Protein AF-A0A7S3CY69-F1 (afdb_monomer)

Foldseek 3Di:
DDDDDDDDPDDPPPDDDDDDDDDDDLQAKDKDWFQAPVRDIFMAIKHAAVVLALPLLWADFPPFLATEFEEELEEEAAPAANRNRQVLQWFADPPDPDRDIGTDAHNYMYMYTGDHDHQQLPDSVVRRSLRSLVRQQVCCRPPPHRSRHGYDSQRYEQEYAESSLLSQLLCCLFPVRSALAYERELYAQAQCVQDPVSPQCPPPPCPVVADPVNSLVVVLVRVSSRSLQRLLSNFLHAYEYEYACAAPRRHCVRVVVSLVSNCVPRPPPPDDPRNVRYYYDHQYPDYRWDCCRPDHNQSTRQHHPVNSVNVVVSSVSSSVLVVVQVVCVVVLFDGDQSRPQKGKGKAQDQVRHDDGSQKGFPAFPDNSGIKMWIWGWDDGGNDIDIDIDIDRGPDMDRGHSVVVVSVVVVVVVVVVVD

Mean predicted aligned error: 8.72 Å

pLDDT: mean 83.94, std 16.56, range [31.48, 98.75]

Structure (mmCIF, N/CA/C/O backbone):
data_AF-A0A7S3CY69-F1
#
_entry.id   AF-A0A7S3CY69-F1
#
loop_
_atom_site.group_PDB
_atom_site.id
_atom_site.type_symbol
_atom_site.label_atom_id
_atom_site.label_alt_id
_atom_site.label_comp_id
_atom_site.label_asym_id
_atom_site.label_entity_id
_atom_site.label_seq_id
_atom_site.pdbx_PDB_ins_code
_atom_site.Cartn_x
_atom_site.Cartn_y
_atom_site.Cartn_z
_atom_site.occupancy
_atom_site.B_iso_or_equiv
_atom_site.auth_seq_id
_atom_site.auth_comp_id
_atom_site.auth_asym_id
_atom_site.auth_atom_id
_atom_site.pdbx_PDB_model_num
ATOM 1 N N . ARG A 1 1 ? 38.134 6.550 -10.201 1.00 31.48 1 ARG A N 1
ATOM 2 C CA . ARG A 1 1 ? 39.557 6.588 -9.781 1.00 31.48 1 ARG A CA 1
ATOM 3 C C . ARG A 1 1 ? 40.116 7.906 -10.282 1.00 31.48 1 ARG A C 1
ATOM 5 O O . ARG A 1 1 ? 40.090 8.091 -11.487 1.00 31.48 1 ARG A O 1
ATOM 12 N N . MET A 1 2 ? 40.559 8.800 -9.403 1.00 33.25 2 MET A N 1
ATOM 13 C CA . MET A 1 2 ? 41.403 9.927 -9.805 1.00 33.25 2 MET A CA 1
ATOM 14 C C . MET A 1 2 ? 42.799 9.667 -9.241 1.00 33.25 2 MET A C 1
ATOM 16 O O . MET A 1 2 ? 42.937 9.434 -8.043 1.00 33.25 2 MET A O 1
ATOM 20 N N . GLY A 1 3 ? 43.789 9.595 -10.129 1.00 33.72 3 GLY A N 1
ATOM 21 C CA . GLY A 1 3 ? 45.209 9.680 -9.801 1.00 33.72 3 GLY A CA 1
ATOM 22 C C . GLY A 1 3 ? 45.645 11.129 -9.995 1.00 33.72 3 GLY A C 1
ATOM 23 O O . GLY A 1 3 ? 45.174 11.776 -10.927 1.00 33.72 3 GLY A O 1
ATOM 24 N N . GLY A 1 4 ? 46.449 11.639 -9.066 1.00 44.81 4 GLY A N 1
ATOM 25 C CA . GLY A 1 4 ? 46.808 13.051 -8.988 1.00 44.81 4 GLY A CA 1
ATOM 26 C C . GLY A 1 4 ? 48.001 13.473 -9.842 1.00 44.81 4 GLY A C 1
ATOM 27 O O . GLY A 1 4 ? 48.620 12.660 -10.525 1.00 44.81 4 GLY A O 1
ATOM 28 N N . GLY A 1 5 ? 48.341 14.756 -9.696 1.00 37.44 5 GLY A N 1
ATOM 29 C CA . GLY A 1 5 ? 49.635 15.325 -10.059 1.00 37.44 5 GLY A CA 1
ATOM 30 C C . GLY A 1 5 ? 49.543 16.675 -10.768 1.00 37.44 5 GLY A C 1
ATOM 31 O O . GLY A 1 5 ? 49.321 16.701 -11.970 1.00 37.44 5 GLY A O 1
ATOM 32 N N . GLY A 1 6 ? 49.833 17.758 -10.038 1.00 39.78 6 GLY A N 1
ATOM 33 C CA . GLY A 1 6 ? 50.541 18.917 -10.596 1.00 39.78 6 GLY A CA 1
ATOM 34 C C . GLY A 1 6 ? 49.741 20.198 -10.858 1.00 39.78 6 GLY A C 1
ATOM 35 O O . GLY A 1 6 ? 48.984 20.268 -11.814 1.00 39.78 6 GLY A O 1
ATOM 36 N N . ASN A 1 7 ? 50.083 21.210 -10.056 1.00 41.22 7 ASN A N 1
ATOM 37 C CA . ASN A 1 7 ? 50.051 22.660 -10.287 1.00 41.22 7 ASN A CA 1
ATOM 38 C C . ASN A 1 7 ? 48.701 23.372 -10.481 1.00 41.22 7 ASN A C 1
ATOM 40 O O . ASN A 1 7 ? 48.079 23.346 -11.538 1.00 41.22 7 ASN A O 1
ATOM 44 N N . ASP A 1 8 ? 48.349 24.102 -9.419 1.00 51.22 8 ASP A N 1
ATOM 45 C CA . ASP A 1 8 ? 47.360 25.172 -9.364 1.00 51.22 8 ASP A CA 1
ATOM 46 C C . ASP A 1 8 ? 47.783 26.368 -10.233 1.00 51.22 8 ASP A C 1
ATOM 48 O O . ASP A 1 8 ? 48.550 27.220 -9.792 1.00 51.22 8 ASP A O 1
ATOM 52 N N . ASP A 1 9 ? 47.202 26.463 -11.428 1.00 45.19 9 ASP A N 1
ATOM 53 C CA . ASP A 1 9 ? 46.956 27.732 -12.112 1.00 45.19 9 ASP A CA 1
ATOM 54 C C . ASP A 1 9 ? 45.433 27.897 -12.211 1.00 45.19 9 ASP A C 1
ATOM 56 O O . ASP A 1 9 ? 44.749 27.206 -12.967 1.00 45.19 9 ASP A O 1
ATOM 60 N N . GLY A 1 10 ? 44.886 28.769 -11.360 1.00 50.59 10 GLY A N 1
ATOM 61 C CA . GLY A 1 10 ? 43.455 28.944 -11.107 1.00 50.59 10 GLY A CA 1
ATOM 62 C C . GLY A 1 10 ? 42.659 29.553 -12.263 1.00 50.59 10 GLY A C 1
ATOM 63 O O . GLY A 1 10 ? 42.152 30.666 -12.146 1.00 50.59 10 GLY A O 1
ATOM 64 N N . TYR A 1 11 ? 42.476 28.796 -13.342 1.00 48.19 11 TYR A N 1
ATOM 65 C CA . TYR A 1 11 ? 41.329 28.938 -14.232 1.00 48.19 11 TYR A CA 1
ATOM 66 C C . TYR A 1 11 ? 40.271 27.915 -13.811 1.00 48.19 11 TYR A C 1
ATOM 68 O O . TYR A 1 11 ? 40.476 26.708 -13.931 1.00 48.19 11 TYR A O 1
ATOM 76 N N . LEU A 1 12 ? 39.116 28.388 -13.332 1.00 55.34 12 LEU A N 1
ATOM 77 C CA . LEU A 1 12 ? 37.899 27.576 -13.298 1.00 55.34 12 LEU A CA 1
ATOM 78 C C . LEU A 1 12 ? 37.514 27.294 -14.755 1.00 55.34 12 LEU A C 1
ATOM 80 O O . LEU A 1 12 ? 36.774 28.060 -15.366 1.00 55.34 12 LEU A O 1
ATOM 84 N N . GLY A 1 13 ? 38.100 26.245 -15.333 1.00 54.31 13 GLY A N 1
ATOM 85 C CA . GLY A 1 13 ? 37.753 25.781 -16.668 1.00 54.31 13 GLY A CA 1
ATOM 86 C C . GLY A 1 13 ? 36.260 25.483 -16.731 1.00 54.31 13 GLY A C 1
ATOM 87 O O . GLY A 1 13 ? 35.699 24.896 -15.802 1.00 54.31 13 GLY A O 1
ATOM 88 N N . GLU A 1 14 ? 35.610 25.900 -17.815 1.00 59.69 14 GLU A N 1
ATOM 89 C CA . GLU A 1 14 ? 34.246 25.479 -18.114 1.00 59.69 14 GLU A CA 1
ATOM 90 C C . GLU A 1 14 ? 34.220 23.947 -18.172 1.00 59.69 14 GLU A C 1
ATOM 92 O O . GLU A 1 14 ? 34.775 23.317 -19.072 1.00 59.69 14 GLU A O 1
ATOM 97 N N . ALA A 1 15 ? 33.620 23.327 -17.158 1.00 66.62 15 ALA A N 1
ATOM 98 C CA . ALA A 1 15 ? 33.396 21.895 -17.147 1.00 66.62 15 ALA A CA 1
ATOM 99 C C . ALA A 1 15 ? 32.155 21.603 -17.999 1.00 66.62 15 ALA A C 1
ATOM 101 O O . ALA A 1 15 ? 31.021 21.741 -17.535 1.00 66.62 15 ALA A O 1
ATOM 102 N N . GLU A 1 16 ? 32.356 21.193 -19.251 1.00 66.56 16 GLU A N 1
ATOM 103 C CA . GLU A 1 16 ? 31.270 20.679 -20.084 1.00 66.56 16 GLU A CA 1
ATOM 104 C C . GLU A 1 16 ? 30.772 19.335 -19.529 1.00 66.56 16 GLU A C 1
ATOM 106 O O . GLU A 1 16 ? 31.378 18.276 -19.707 1.00 66.56 16 GLU A O 1
ATOM 111 N N . ALA A 1 17 ? 29.631 19.362 -18.841 1.00 73.00 17 ALA A N 1
ATOM 112 C CA . ALA A 1 17 ? 28.927 18.158 -18.424 1.00 73.00 17 ALA A CA 1
ATOM 113 C C . ALA A 1 17 ? 27.976 17.695 -19.539 1.00 73.00 17 ALA A C 1
ATOM 115 O O . ALA A 1 17 ? 26.908 18.272 -19.754 1.00 73.00 17 ALA A O 1
ATOM 116 N N . THR A 1 18 ? 28.334 16.614 -20.235 1.00 75.12 18 THR A N 1
ATOM 117 C CA . THR A 1 18 ? 27.435 15.982 -21.212 1.00 75.12 18 THR A CA 1
ATOM 118 C C . THR A 1 18 ? 26.341 15.199 -20.481 1.00 75.12 18 THR A C 1
ATOM 120 O O . THR A 1 18 ? 26.562 14.087 -20.002 1.00 75.12 18 THR A O 1
ATOM 123 N N . ASN A 1 19 ? 25.137 15.769 -20.397 1.00 77.12 19 ASN A N 1
ATOM 124 C CA . ASN A 1 19 ? 23.978 15.109 -19.797 1.00 77.12 19 ASN A CA 1
ATOM 125 C C . ASN A 1 19 ? 23.161 14.364 -20.859 1.00 77.12 19 ASN A C 1
ATOM 127 O O . ASN A 1 19 ? 22.591 14.971 -21.763 1.00 77.12 19 ASN A O 1
ATOM 131 N N . THR A 1 20 ? 23.043 13.040 -20.727 1.00 81.44 20 THR A N 1
ATOM 132 C CA . THR A 1 20 ? 22.130 12.250 -21.568 1.00 81.44 20 THR A CA 1
ATOM 133 C C . THR A 1 20 ? 20.737 12.244 -20.943 1.00 81.44 20 THR A C 1
ATOM 135 O O . THR A 1 20 ? 20.492 11.557 -19.951 1.00 81.44 20 THR A O 1
ATOM 138 N N . LEU A 1 21 ? 19.807 13.006 -21.518 1.00 80.12 21 LEU A N 1
ATOM 139 C CA . LEU A 1 21 ? 18.417 13.033 -21.063 1.00 80.12 21 LEU A CA 1
ATOM 140 C C . LEU A 1 21 ? 17.614 11.894 -21.699 1.00 80.12 21 LEU A C 1
ATOM 142 O O . LEU A 1 21 ? 17.546 11.755 -22.920 1.00 80.12 21 LEU A O 1
ATOM 146 N N . ARG A 1 22 ? 16.945 11.091 -20.866 1.00 82.81 22 ARG A N 1
ATOM 147 C CA . ARG A 1 22 ? 15.993 10.080 -21.338 1.00 82.81 22 ARG A CA 1
ATOM 148 C C . ARG A 1 22 ? 14.626 10.721 -21.576 1.00 82.81 22 ARG A C 1
ATOM 150 O O . ARG A 1 22 ? 13.824 10.833 -20.651 1.00 82.81 22 ARG A O 1
ATOM 157 N N . CYS A 1 23 ? 14.347 11.101 -22.819 1.00 85.69 23 CYS A N 1
ATOM 158 C CA . CYS A 1 23 ? 13.046 11.641 -23.211 1.00 85.69 23 CYS A CA 1
ATOM 159 C C . CYS A 1 23 ? 11.935 10.588 -23.055 1.00 85.69 23 CYS A C 1
ATOM 161 O O . CYS A 1 23 ? 12.047 9.473 -23.565 1.00 85.69 23 CYS A O 1
ATOM 163 N N . ARG A 1 24 ? 10.856 10.956 -22.358 1.00 89.38 24 ARG A N 1
ATOM 164 C CA . ARG A 1 24 ? 9.652 10.138 -22.149 1.00 89.38 24 ARG A CA 1
ATOM 165 C C . ARG A 1 24 ? 8.431 10.910 -22.635 1.00 89.38 24 ARG A C 1
ATOM 167 O O . ARG A 1 24 ? 8.367 12.132 -22.500 1.00 89.38 24 ARG A O 1
ATOM 174 N N . ARG A 1 25 ? 7.447 10.208 -23.190 1.00 90.12 25 ARG A N 1
ATOM 175 C CA . ARG A 1 25 ? 6.152 10.793 -23.563 1.00 90.12 25 ARG A CA 1
ATOM 176 C C . ARG A 1 25 ? 5.264 10.924 -22.332 1.00 90.12 25 ARG A C 1
ATOM 178 O O . ARG A 1 25 ? 5.403 10.181 -21.369 1.00 90.12 25 ARG A O 1
ATOM 185 N N . ARG A 1 26 ? 4.263 11.804 -22.405 1.00 86.50 26 ARG A N 1
ATOM 186 C CA . ARG A 1 26 ? 3.274 12.000 -21.329 1.00 86.50 26 ARG A CA 1
ATOM 187 C C . ARG A 1 26 ? 2.544 10.712 -20.925 1.00 86.50 26 ARG A C 1
ATOM 189 O O . ARG A 1 26 ? 2.127 10.591 -19.782 1.00 86.50 26 ARG A O 1
ATOM 196 N N . GLN A 1 27 ? 2.352 9.773 -21.854 1.00 88.88 27 GLN A N 1
ATOM 197 C CA . GLN A 1 27 ? 1.698 8.487 -21.579 1.00 88.88 27 GLN A CA 1
ATOM 198 C C . GLN A 1 27 ? 2.652 7.420 -21.016 1.00 88.88 27 GLN A C 1
ATOM 200 O O . GLN A 1 27 ? 2.224 6.292 -20.784 1.00 88.88 27 GLN A O 1
ATOM 205 N N . GLU A 1 28 ? 3.932 7.744 -20.846 1.00 93.94 28 GLU A N 1
ATOM 206 C CA . GLU A 1 28 ? 4.925 6.881 -20.215 1.00 93.94 28 GLU A CA 1
ATOM 207 C C . GLU A 1 28 ? 5.133 7.293 -18.755 1.00 93.94 28 GLU A C 1
ATOM 209 O O . GLU A 1 28 ? 4.561 8.266 -18.260 1.00 93.94 28 GLU A O 1
ATOM 214 N N . THR A 1 29 ? 5.950 6.523 -18.048 1.00 95.88 29 THR A N 1
ATOM 215 C CA . THR A 1 29 ? 6.314 6.822 -16.666 1.00 95.88 29 THR A CA 1
ATOM 216 C C . THR A 1 29 ? 7.258 8.019 -16.600 1.00 95.88 29 THR A C 1
ATOM 218 O O . THR A 1 29 ? 8.119 8.218 -17.464 1.00 95.88 29 THR A O 1
ATOM 221 N N . PHE A 1 30 ? 7.125 8.800 -15.537 1.00 95.38 30 PHE A N 1
ATOM 222 C CA . PHE A 1 30 ? 7.993 9.932 -15.238 1.00 95.38 30 PHE A CA 1
ATOM 223 C C . PHE A 1 30 ? 8.461 9.872 -13.786 1.00 95.38 30 PHE A C 1
ATOM 225 O O . PHE A 1 30 ? 7.926 9.113 -12.980 1.00 95.38 30 PHE A O 1
ATOM 232 N N . MET A 1 31 ? 9.484 10.661 -13.475 1.00 95.69 31 MET A N 1
ATOM 233 C CA . MET A 1 31 ? 10.008 10.814 -12.122 1.00 95.69 31 MET A CA 1
ATOM 234 C C . MET A 1 31 ? 9.691 12.208 -11.604 1.00 95.69 31 MET A C 1
ATOM 236 O O . MET A 1 31 ? 9.695 13.170 -12.371 1.00 95.69 31 MET A O 1
ATOM 240 N N . PHE A 1 32 ? 9.463 12.313 -10.302 1.00 96.00 32 PHE A N 1
ATOM 241 C CA . PHE A 1 32 ? 9.398 13.583 -9.593 1.00 96.00 32 PHE A CA 1
ATOM 242 C C . PHE A 1 32 ? 10.165 13.485 -8.275 1.00 96.00 32 PHE A C 1
ATOM 244 O O . PHE A 1 32 ? 10.356 12.395 -7.727 1.00 96.00 32 PHE A O 1
ATOM 251 N N . THR A 1 33 ? 10.628 14.631 -7.790 1.00 96.50 33 THR A N 1
ATOM 252 C CA . THR A 1 33 ? 11.196 14.779 -6.451 1.00 96.50 33 THR A CA 1
ATOM 253 C C . THR A 1 33 ? 10.141 15.316 -5.497 1.00 96.50 33 THR A C 1
ATOM 255 O O . THR A 1 33 ? 9.212 16.014 -5.909 1.00 96.50 33 THR A O 1
ATOM 258 N N . PHE A 1 34 ? 10.272 14.978 -4.222 1.00 95.81 34 PHE A N 1
ATOM 259 C CA . PHE A 1 34 ? 9.402 15.471 -3.164 1.00 95.81 34 PHE A CA 1
ATOM 260 C C . PHE A 1 34 ? 10.177 15.589 -1.853 1.00 95.81 34 PHE A C 1
ATOM 262 O O . PHE A 1 34 ? 11.197 14.922 -1.670 1.00 95.81 34 PHE A O 1
ATOM 269 N N . GLU A 1 35 ? 9.691 16.445 -0.961 1.00 95.12 35 GLU A N 1
ATOM 270 C CA . GLU A 1 35 ? 10.162 16.507 0.419 1.00 95.12 35 GLU A CA 1
ATOM 271 C C . GLU A 1 35 ? 9.527 15.356 1.205 1.00 95.12 35 GLU A C 1
ATOM 273 O O . GLU A 1 35 ? 8.305 15.211 1.264 1.00 95.12 35 GLU A O 1
ATOM 278 N N . ASP A 1 36 ? 10.372 14.481 1.729 1.00 92.56 36 ASP A N 1
ATOM 279 C CA . ASP A 1 36 ? 10.000 13.280 2.456 1.00 92.56 36 ASP A CA 1
ATOM 280 C C . ASP A 1 36 ? 9.549 13.626 3.888 1.00 92.56 36 ASP A C 1
ATOM 282 O O . ASP A 1 36 ? 9.767 14.721 4.403 1.00 92.56 36 ASP A O 1
ATOM 286 N N . ALA A 1 37 ? 8.930 12.673 4.577 1.00 87.31 37 ALA A N 1
ATOM 287 C CA . ALA A 1 37 ? 8.379 12.850 5.917 1.00 87.31 37 ALA A CA 1
ATOM 288 C C . ALA A 1 37 ? 9.435 13.123 7.012 1.00 87.31 37 ALA A C 1
ATOM 290 O O . ALA A 1 37 ? 9.065 13.430 8.150 1.00 87.31 37 ALA A O 1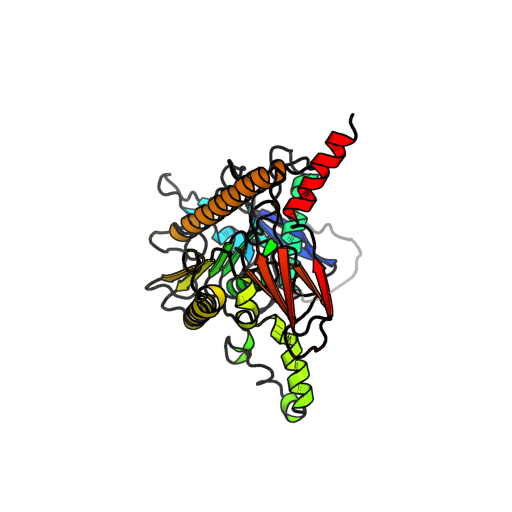
ATOM 291 N N . ASP A 1 38 ? 10.719 12.954 6.690 1.00 88.56 38 ASP A N 1
ATOM 292 C CA . ASP A 1 38 ? 11.880 13.292 7.519 1.00 88.56 38 ASP A CA 1
ATOM 293 C C . ASP A 1 38 ? 12.582 14.596 7.074 1.00 88.56 38 ASP A C 1
ATOM 295 O O . ASP A 1 38 ? 13.621 14.943 7.632 1.00 88.56 38 ASP A O 1
ATOM 299 N N . GLY A 1 39 ? 12.017 15.325 6.102 1.00 90.88 39 GLY A N 1
ATOM 300 C CA . GLY A 1 39 ? 12.564 16.568 5.547 1.00 90.88 39 GLY A CA 1
ATOM 301 C C . GLY A 1 39 ? 13.646 16.365 4.481 1.00 90.88 39 GLY A C 1
ATOM 302 O O . GLY A 1 39 ? 14.170 17.339 3.941 1.00 90.88 39 GLY A O 1
ATOM 303 N N . SER A 1 40 ? 14.013 15.120 4.159 1.00 92.50 40 SER A N 1
ATOM 304 C CA . SER A 1 40 ? 14.959 14.839 3.074 1.00 92.50 40 SER A CA 1
ATOM 305 C C . SER A 1 40 ? 14.307 14.966 1.693 1.00 92.50 40 SER A C 1
ATOM 307 O O . SER A 1 40 ? 13.091 14.884 1.552 1.00 92.50 40 SER A O 1
ATOM 309 N N . VAL A 1 41 ? 15.106 15.154 0.638 1.00 95.31 41 VAL A N 1
ATOM 310 C CA . VAL A 1 41 ? 14.597 15.112 -0.743 1.00 95.31 41 VAL A CA 1
ATOM 311 C C . VAL A 1 41 ? 14.644 13.678 -1.259 1.00 95.31 41 VAL A C 1
ATOM 313 O O . VAL A 1 41 ? 15.719 13.096 -1.410 1.00 95.31 41 VAL A O 1
ATOM 316 N N . SER A 1 42 ? 13.475 13.140 -1.593 1.00 94.81 42 SER A N 1
ATOM 317 C CA . SER A 1 42 ? 13.296 11.793 -2.136 1.00 94.81 42 SER A CA 1
ATOM 318 C C . SER A 1 42 ? 12.791 11.830 -3.579 1.00 94.81 42 SER A C 1
ATOM 320 O O . SER A 1 42 ? 12.367 12.863 -4.100 1.00 94.81 42 SER A O 1
ATOM 322 N N . THR A 1 43 ? 12.848 10.681 -4.259 1.00 96.31 43 THR A N 1
ATOM 323 C CA . THR A 1 43 ? 12.350 10.524 -5.635 1.00 96.31 43 THR A CA 1
ATOM 324 C C . THR A 1 43 ? 11.205 9.530 -5.695 1.00 96.31 43 THR A C 1
ATOM 326 O O . THR A 1 43 ? 11.142 8.578 -4.919 1.00 96.31 43 THR A O 1
ATOM 329 N N . SER A 1 44 ? 10.305 9.716 -6.648 1.00 97.75 44 SER A N 1
ATOM 330 C CA . SER A 1 44 ? 9.196 8.804 -6.893 1.00 97.75 44 SER A CA 1
ATOM 331 C C . SER A 1 44 ? 8.931 8.689 -8.386 1.00 97.75 44 SER A C 1
ATOM 333 O O . SER A 1 44 ? 9.080 9.659 -9.133 1.00 97.75 44 SER A O 1
ATOM 335 N N . GLY A 1 45 ? 8.565 7.486 -8.818 1.00 97.94 45 GLY A N 1
ATOM 336 C CA . GLY A 1 45 ? 7.999 7.261 -10.139 1.00 97.94 45 GLY A CA 1
ATOM 337 C C . GLY A 1 45 ? 6.500 7.532 -10.139 1.00 97.94 45 GLY A C 1
ATOM 338 O O . GLY A 1 45 ? 5.816 7.384 -9.126 1.00 97.94 45 GLY A O 1
ATOM 339 N N . ALA A 1 46 ? 5.971 7.922 -11.290 1.00 98.00 46 ALA A N 1
ATOM 340 C CA . ALA A 1 46 ? 4.541 8.043 -11.492 1.00 98.00 46 ALA A CA 1
ATOM 341 C C . ALA A 1 46 ? 4.143 7.755 -12.938 1.00 98.00 46 ALA A C 1
ATOM 343 O O . ALA A 1 46 ? 4.956 7.824 -13.863 1.00 98.00 46 ALA A O 1
ATOM 344 N N . ALA A 1 47 ? 2.864 7.451 -13.130 1.00 97.56 47 ALA A N 1
ATOM 345 C CA . ALA A 1 47 ? 2.222 7.471 -14.435 1.00 97.56 47 ALA A CA 1
ATOM 346 C C . ALA A 1 47 ? 0.816 8.059 -14.311 1.00 97.56 47 ALA A C 1
ATOM 348 O O . ALA A 1 47 ? 0.100 7.798 -13.339 1.00 97.56 47 ALA A O 1
ATOM 349 N N . PHE A 1 48 ? 0.422 8.831 -15.322 1.00 96.75 48 PHE A N 1
ATOM 350 C CA . PHE A 1 48 ? -0.950 9.310 -15.452 1.00 96.75 48 PHE A CA 1
ATOM 351 C C . PHE A 1 48 ? -1.926 8.126 -15.550 1.00 96.75 48 PHE A C 1
ATOM 353 O O . PHE A 1 48 ? -1.540 7.056 -16.040 1.00 96.75 48 PHE A O 1
ATOM 360 N N . PRO A 1 49 ? -3.206 8.318 -15.176 1.00 95.75 49 PRO A N 1
ATOM 361 C CA . PRO A 1 49 ? -4.256 7.388 -15.562 1.00 95.75 49 PRO A CA 1
ATOM 362 C C . PRO A 1 49 ? -4.219 7.155 -17.071 1.00 95.75 49 PRO A C 1
ATOM 364 O O . PRO A 1 49 ? -3.971 8.089 -17.843 1.00 95.75 49 PRO A O 1
ATOM 367 N N . ILE A 1 50 ? -4.477 5.924 -17.510 1.00 93.56 50 ILE A N 1
ATOM 368 C CA . ILE A 1 50 ? -4.565 5.628 -18.944 1.00 93.56 50 ILE A CA 1
ATOM 369 C C . ILE A 1 50 ? -5.637 6.544 -19.562 1.00 93.56 50 ILE A C 1
ATOM 371 O O . ILE A 1 50 ? -6.709 6.737 -19.000 1.00 93.56 50 ILE A O 1
ATOM 375 N N . ASN A 1 51 ? -5.320 7.153 -20.710 1.00 88.00 51 ASN A N 1
ATOM 376 C CA . ASN A 1 51 ? -6.113 8.201 -21.377 1.00 88.00 51 ASN A CA 1
ATOM 377 C C . ASN A 1 51 ? -6.208 9.550 -20.632 1.00 88.00 51 ASN A C 1
ATOM 379 O O . ASN A 1 51 ? -6.945 10.431 -21.064 1.00 88.00 51 ASN A O 1
ATOM 383 N N . GLY A 1 52 ? -5.450 9.749 -19.550 1.00 86.31 52 GLY A N 1
ATOM 384 C CA . GLY A 1 52 ? -5.358 11.022 -18.827 1.00 86.31 52 GLY A CA 1
ATOM 385 C C . GLY A 1 52 ? -6.578 11.369 -17.969 1.00 86.31 52 GLY A C 1
ATOM 386 O O . GLY A 1 52 ? -6.665 12.490 -17.479 1.00 86.31 52 GLY A O 1
ATOM 387 N N . THR A 1 53 ? -7.507 10.431 -17.776 1.00 87.44 53 THR A N 1
ATOM 388 C CA . THR A 1 53 ? -8.732 10.614 -16.989 1.00 87.44 53 THR A CA 1
ATOM 389 C C . THR A 1 53 ? -9.029 9.370 -16.158 1.00 87.44 53 THR A C 1
ATOM 391 O O . THR A 1 53 ? -8.636 8.264 -16.518 1.00 87.44 53 THR A O 1
ATOM 394 N N . CYS A 1 54 ? -9.751 9.540 -15.051 1.00 91.19 54 CYS A N 1
ATOM 395 C CA . CYS A 1 54 ? -10.328 8.428 -14.294 1.00 91.19 54 CYS A CA 1
ATOM 396 C C . CYS A 1 54 ? -11.805 8.169 -14.606 1.00 91.19 54 CYS A C 1
ATOM 398 O O . CYS A 1 54 ? -12.440 7.354 -13.935 1.00 91.19 54 CYS A O 1
ATOM 400 N N . GLY A 1 55 ? -12.347 8.831 -15.634 1.00 89.50 55 GLY A N 1
ATOM 401 C CA . GLY A 1 55 ? -13.716 8.628 -16.097 1.00 89.50 55 GLY A CA 1
ATOM 402 C C . GLY A 1 55 ? -14.724 8.798 -14.963 1.00 89.50 55 GLY A C 1
ATOM 403 O O . GLY A 1 55 ? -14.684 9.783 -14.229 1.00 89.50 55 GLY A O 1
ATOM 404 N N . SER A 1 56 ? -15.595 7.805 -14.782 1.00 87.56 56 SER A N 1
ATOM 405 C CA . SER A 1 56 ? -16.612 7.804 -13.724 1.00 87.56 56 SER A CA 1
ATOM 406 C C . SER A 1 56 ? -16.040 7.802 -12.304 1.00 87.56 56 SER A C 1
ATOM 408 O O . SER A 1 56 ? -16.771 8.089 -11.366 1.00 87.56 56 SER A O 1
ATOM 410 N N . TYR A 1 57 ? -14.760 7.472 -12.106 1.00 89.62 57 TYR A N 1
ATOM 411 C CA . TYR A 1 57 ? -14.151 7.462 -10.772 1.00 89.62 57 TYR A CA 1
ATOM 412 C C . TYR A 1 57 ? -13.668 8.845 -10.315 1.00 89.62 57 TYR A C 1
ATOM 414 O O . TYR A 1 57 ? -13.245 8.984 -9.161 1.00 89.62 57 TYR A O 1
ATOM 422 N N . LEU A 1 58 ? -13.733 9.855 -11.190 1.00 89.38 58 LEU A N 1
ATOM 423 C CA . LEU A 1 58 ? -13.403 11.234 -10.856 1.00 89.38 58 LEU A CA 1
ATOM 424 C C . LEU A 1 58 ? -14.343 11.754 -9.766 1.00 89.38 58 LEU A C 1
ATOM 426 O O . LEU A 1 58 ? -15.557 11.573 -9.835 1.00 89.38 58 LEU A O 1
ATOM 430 N N . ARG A 1 59 ? -13.770 12.412 -8.762 1.00 85.81 59 ARG A N 1
ATOM 431 C CA . ARG A 1 59 ? -14.511 13.089 -7.696 1.00 85.81 59 ARG A CA 1
ATOM 432 C C . ARG A 1 59 ? -14.194 14.577 -7.732 1.00 85.81 59 ARG A C 1
ATOM 434 O O . ARG A 1 59 ? -13.038 14.942 -7.891 1.00 85.81 59 ARG A O 1
ATOM 441 N N . THR A 1 60 ? -15.181 15.437 -7.547 1.00 78.06 60 THR A N 1
ATOM 442 C CA . THR A 1 60 ? -14.946 16.860 -7.273 1.00 78.06 60 THR A CA 1
ATOM 443 C C . THR A 1 60 ? -14.704 17.055 -5.775 1.00 78.06 60 THR A C 1
ATOM 445 O O . THR A 1 60 ? -15.349 16.402 -4.956 1.00 78.06 60 THR A O 1
ATOM 448 N N . ALA A 1 61 ? -13.746 17.903 -5.412 1.00 69.06 61 ALA A N 1
ATOM 449 C CA . ALA A 1 61 ? -13.494 18.293 -4.027 1.00 69.06 61 ALA A CA 1
ATOM 450 C C . ALA A 1 61 ? -13.639 19.806 -3.895 1.00 69.06 61 ALA A C 1
ATOM 452 O O . ALA A 1 61 ? -13.178 20.542 -4.771 1.00 69.06 61 ALA A O 1
ATOM 453 N N . SER A 1 62 ? -14.283 20.250 -2.816 1.00 62.34 62 SER A N 1
ATOM 454 C CA . SER A 1 62 ? -14.515 21.671 -2.558 1.00 62.34 62 SER A CA 1
ATOM 455 C C . SER A 1 62 ? -13.198 22.428 -2.469 1.00 62.34 62 SER A C 1
ATOM 457 O O . SER A 1 62 ? -12.241 21.947 -1.865 1.00 62.34 62 SER A O 1
ATOM 459 N N . GLY A 1 63 ? -13.140 23.613 -3.075 1.00 65.38 63 GLY A N 1
ATOM 460 C CA . GLY A 1 63 ? -11.945 24.460 -3.053 1.00 65.38 63 GLY A CA 1
ATOM 461 C C . GLY A 1 63 ? -10.757 23.939 -3.872 1.00 65.38 63 GLY A C 1
ATOM 462 O O . GLY A 1 63 ? -9.744 24.632 -3.957 1.00 65.38 63 GLY A O 1
ATOM 463 N N . ARG A 1 64 ? -10.862 22.767 -4.518 1.00 74.31 64 ARG A N 1
ATOM 464 C CA . ARG A 1 64 ? -9.806 22.247 -5.395 1.00 74.31 64 ARG A CA 1
ATOM 465 C C . ARG A 1 64 ? -10.038 22.633 -6.846 1.00 74.31 64 ARG A C 1
ATOM 467 O O . ARG A 1 64 ? -11.131 22.481 -7.388 1.00 74.31 64 ARG A O 1
ATOM 474 N N . ARG A 1 65 ? -8.963 23.063 -7.512 1.00 79.19 65 ARG A N 1
ATOM 475 C CA . ARG A 1 65 ? -8.986 23.417 -8.947 1.00 79.19 65 ARG A CA 1
ATOM 476 C C . ARG A 1 65 ? -9.127 22.202 -9.863 1.00 79.19 65 ARG A C 1
ATOM 478 O O . ARG A 1 65 ? -9.598 22.330 -10.992 1.00 79.19 65 ARG A O 1
ATOM 485 N N . ASN A 1 66 ? -8.689 21.041 -9.391 1.00 87.00 66 ASN A N 1
ATOM 486 C CA . ASN A 1 66 ? -8.622 19.801 -10.148 1.00 87.00 66 ASN A CA 1
ATOM 487 C C . ASN A 1 66 ? -9.525 18.767 -9.468 1.00 87.00 66 ASN A C 1
ATOM 489 O O . ASN A 1 66 ? -9.549 18.661 -8.242 1.00 87.00 66 ASN A O 1
ATOM 493 N N . GLY A 1 67 ? -10.236 17.959 -10.256 1.00 90.12 67 GLY A N 1
ATOM 494 C CA . GLY A 1 67 ? -10.917 16.790 -9.701 1.00 90.12 67 GLY A CA 1
ATOM 495 C C . GLY A 1 67 ? -9.913 15.768 -9.150 1.00 90.12 67 GLY A C 1
ATOM 496 O O . GLY A 1 67 ? -8.754 15.739 -9.554 1.00 90.12 67 GLY A O 1
ATOM 497 N N . LEU A 1 68 ? -10.361 14.908 -8.242 1.00 91.81 68 LEU A N 1
ATOM 498 C CA . LEU A 1 68 ? -9.570 13.882 -7.577 1.00 91.81 68 LEU A CA 1
ATOM 499 C C . LEU A 1 68 ? -9.789 12.502 -8.195 1.00 91.81 68 LEU A C 1
ATOM 501 O O . LEU A 1 68 ? -10.914 12.020 -8.369 1.00 91.81 68 LEU A O 1
ATOM 505 N N . CYS A 1 69 ? -8.677 11.848 -8.494 1.00 94.94 69 CYS A N 1
ATOM 506 C CA . CYS A 1 69 ? -8.577 10.565 -9.167 1.00 94.94 69 CYS A CA 1
ATOM 507 C C . CYS A 1 69 ? -8.008 9.518 -8.200 1.00 94.94 69 CYS A C 1
ATOM 509 O O . CYS A 1 69 ? -7.003 9.810 -7.559 1.00 94.94 69 CYS A O 1
ATOM 511 N N . PRO A 1 70 ? -8.585 8.307 -8.089 1.00 96.56 70 PRO A N 1
ATOM 512 C CA . PRO A 1 70 ? -8.013 7.249 -7.257 1.00 96.56 70 PRO A CA 1
ATOM 513 C C . PRO A 1 70 ? -6.534 6.988 -7.556 1.00 96.56 70 PRO A C 1
ATOM 515 O O . PRO A 1 70 ? -6.078 7.159 -8.689 1.00 96.56 70 PRO A O 1
ATOM 518 N N . THR A 1 71 ? -5.801 6.514 -6.553 1.00 98.19 71 THR A N 1
ATOM 519 C CA . THR A 1 71 ? -4.354 6.299 -6.657 1.00 98.19 71 THR A CA 1
ATOM 520 C C . THR A 1 71 ? -4.003 4.837 -6.412 1.00 98.19 71 THR A C 1
ATOM 522 O O . THR A 1 71 ? -4.427 4.248 -5.424 1.00 98.19 71 TH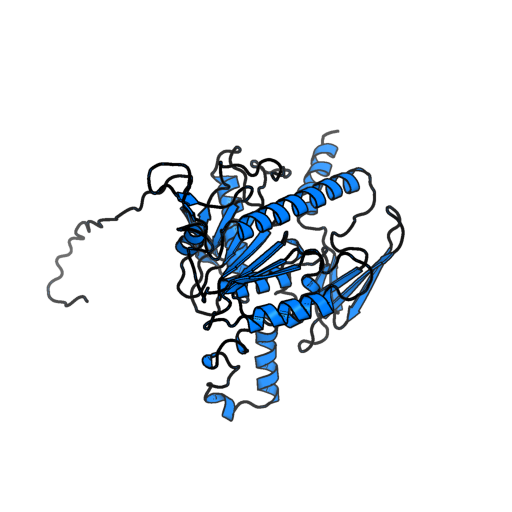R A O 1
ATOM 525 N N . VAL A 1 72 ? -3.193 4.241 -7.282 1.00 98.69 72 VAL A N 1
ATOM 526 C CA . VAL A 1 72 ? -2.452 3.008 -7.009 1.00 98.69 72 VAL A CA 1
ATOM 527 C C . VAL A 1 72 ? -1.089 3.404 -6.459 1.00 98.69 72 VAL A C 1
ATOM 529 O O . VAL A 1 72 ? -0.229 3.876 -7.204 1.00 98.69 72 VAL A O 1
ATOM 532 N N . LEU A 1 73 ? -0.894 3.211 -5.156 1.00 98.75 73 LEU A N 1
ATOM 533 C CA . LEU A 1 73 ? 0.407 3.371 -4.516 1.00 98.75 73 LEU A CA 1
ATOM 534 C C . LEU A 1 73 ? 1.118 2.019 -4.556 1.00 98.75 73 LEU A C 1
ATOM 536 O O . LEU A 1 73 ? 0.803 1.126 -3.765 1.00 98.75 73 LEU A O 1
ATOM 540 N N . SER A 1 74 ? 2.034 1.853 -5.512 1.00 98.50 74 SER A N 1
ATOM 541 C CA . SER A 1 74 ? 2.779 0.610 -5.686 1.00 98.50 74 SER A CA 1
ATOM 542 C C . SER A 1 74 ? 4.198 0.724 -5.149 1.00 98.50 74 SER A C 1
ATOM 544 O O . SER A 1 74 ? 5.021 1.478 -5.658 1.00 98.50 74 SER A O 1
ATOM 546 N N . LEU A 1 75 ? 4.499 -0.096 -4.151 1.00 98.25 75 LEU A N 1
ATOM 547 C CA . LEU A 1 75 ? 5.794 -0.117 -3.485 1.00 98.25 75 LEU A CA 1
ATOM 548 C C . LEU A 1 75 ? 6.726 -1.136 -4.141 1.00 98.25 75 LEU A C 1
ATOM 550 O O . LEU A 1 75 ? 6.288 -2.197 -4.599 1.00 98.25 75 LEU A O 1
ATOM 554 N N . HIS A 1 76 ? 8.013 -0.806 -4.193 1.00 96.62 76 HIS A N 1
ATOM 555 C CA . HIS A 1 76 ? 9.008 -1.581 -4.927 1.00 96.62 76 HIS A CA 1
ATOM 556 C C . HIS A 1 76 ? 9.730 -2.622 -4.062 1.00 96.62 76 HIS A C 1
ATOM 558 O O . HIS A 1 76 ? 9.810 -2.495 -2.838 1.00 96.62 76 HIS A O 1
ATOM 564 N N . GLY A 1 77 ? 10.288 -3.642 -4.720 1.00 94.44 77 GLY A N 1
ATOM 565 C CA . GLY A 1 77 ? 11.173 -4.644 -4.117 1.00 94.44 77 GLY A CA 1
ATOM 566 C C . GLY A 1 77 ? 12.586 -4.114 -3.835 1.00 94.44 77 GLY A C 1
ATOM 567 O O . GLY A 1 77 ? 12.953 -3.021 -4.270 1.00 94.44 77 GLY A O 1
ATOM 568 N N . THR A 1 78 ? 13.404 -4.872 -3.105 1.00 91.06 78 THR A N 1
ATOM 569 C CA . THR A 1 78 ? 14.794 -4.485 -2.806 1.00 91.06 78 THR A CA 1
ATOM 570 C C . THR A 1 78 ? 15.597 -4.291 -4.094 1.00 91.06 78 THR A C 1
ATOM 572 O O . THR A 1 78 ? 15.546 -5.128 -4.991 1.00 91.06 78 THR A O 1
ATOM 575 N N . GLY A 1 79 ? 16.338 -3.185 -4.198 1.00 89.44 79 GLY A N 1
ATOM 576 C CA . GLY A 1 79 ? 17.165 -2.876 -5.374 1.00 89.44 79 GLY A CA 1
ATOM 577 C C . GLY A 1 79 ? 16.396 -2.363 -6.600 1.00 89.44 79 GLY A C 1
ATOM 578 O O . GLY A 1 79 ? 17.007 -2.093 -7.630 1.00 89.44 79 GLY A O 1
ATOM 579 N N . VAL A 1 80 ? 15.075 -2.193 -6.504 1.00 93.56 80 VAL A N 1
ATOM 580 C CA . VAL A 1 80 ? 14.240 -1.619 -7.568 1.00 93.56 80 VAL A CA 1
ATOM 581 C C . VAL A 1 80 ? 14.064 -0.121 -7.310 1.00 93.56 80 VAL A C 1
ATOM 583 O O . VAL A 1 80 ? 13.778 0.280 -6.190 1.00 93.56 80 VAL A O 1
ATOM 586 N N . SER A 1 81 ? 14.237 0.725 -8.327 1.00 93.94 81 SER A N 1
ATOM 587 C CA . SER A 1 81 ? 13.948 2.161 -8.206 1.00 93.94 81 SER A CA 1
ATOM 588 C C . SER A 1 81 ? 12.451 2.442 -8.348 1.00 93.94 81 SER A C 1
ATOM 590 O O . SER A 1 81 ? 11.723 1.661 -8.969 1.00 93.94 81 SER A O 1
ATOM 592 N N . GLY A 1 82 ? 11.993 3.605 -7.875 1.00 95.12 82 GLY A N 1
ATOM 593 C CA . GLY A 1 82 ? 10.629 4.068 -8.126 1.00 95.12 82 GLY A CA 1
ATOM 594 C C . GLY A 1 82 ? 10.275 4.067 -9.617 1.00 95.12 82 GLY A C 1
ATOM 595 O O . GLY A 1 82 ? 9.202 3.604 -9.989 1.00 95.12 82 GLY A O 1
ATOM 596 N N . GLN A 1 83 ? 11.197 4.466 -10.503 1.00 95.12 83 GLN A N 1
ATOM 597 C CA . GLN A 1 83 ? 10.947 4.429 -11.950 1.00 95.12 83 GLN A CA 1
ATOM 598 C C . GLN A 1 83 ? 10.760 3.008 -12.485 1.00 95.12 83 GLN A C 1
ATOM 600 O O . GLN A 1 83 ? 9.843 2.761 -13.265 1.00 95.12 83 GLN A O 1
ATOM 605 N N . SER A 1 84 ? 11.626 2.074 -12.082 1.00 95.88 84 SER A N 1
ATOM 606 C CA . SER A 1 84 ? 11.547 0.678 -12.520 1.00 95.88 84 SER A CA 1
ATOM 607 C C . SER A 1 84 ? 10.263 0.014 -12.024 1.00 95.88 84 SER A C 1
ATOM 609 O O . SER A 1 84 ? 9.646 -0.763 -12.753 1.00 95.88 84 SER A O 1
ATOM 611 N N . GLN A 1 85 ? 9.814 0.376 -10.819 1.00 97.62 85 GLN A N 1
ATOM 612 C CA . GLN A 1 85 ? 8.520 -0.042 -10.299 1.00 97.62 85 GLN A CA 1
ATOM 613 C C . GLN A 1 85 ? 7.367 0.539 -11.126 1.00 97.62 85 GLN A C 1
ATOM 615 O O . GLN A 1 85 ? 6.464 -0.209 -11.488 1.00 97.62 85 GLN A O 1
ATOM 620 N N . ALA A 1 86 ? 7.403 1.819 -11.508 1.00 97.81 86 ALA A N 1
ATOM 621 C CA . ALA A 1 86 ? 6.402 2.385 -12.417 1.00 97.81 86 ALA A CA 1
ATOM 622 C C . ALA A 1 86 ? 6.401 1.664 -13.777 1.00 97.81 86 ALA A C 1
ATOM 624 O O . ALA A 1 86 ? 5.345 1.313 -14.307 1.00 97.81 86 ALA A O 1
ATOM 625 N N . ASP A 1 87 ? 7.587 1.393 -14.331 1.00 96.81 87 ASP A N 1
ATOM 626 C CA . ASP A 1 87 ? 7.757 0.702 -15.613 1.00 96.81 87 ASP A CA 1
ATOM 627 C C . ASP A 1 87 ? 7.272 -0.758 -15.559 1.00 96.81 87 ASP A C 1
ATOM 629 O O . ASP A 1 87 ? 6.940 -1.321 -16.602 1.00 96.81 87 ASP A O 1
ATOM 633 N N . SER A 1 88 ? 7.156 -1.369 -14.373 1.00 96.88 88 SER A N 1
ATOM 634 C CA . SER A 1 88 ? 6.556 -2.703 -14.210 1.00 96.88 88 SER A CA 1
ATOM 635 C C . SER A 1 88 ? 5.057 -2.758 -14.508 1.00 96.88 88 SER A C 1
ATOM 637 O O . SER A 1 88 ? 4.516 -3.825 -14.791 1.00 96.88 88 SER A O 1
ATOM 639 N N . TYR A 1 89 ? 4.393 -1.600 -14.542 1.00 97.69 89 TYR A N 1
ATOM 640 C CA . TYR A 1 89 ? 3.007 -1.474 -14.980 1.00 97.69 89 TYR A CA 1
ATOM 641 C C . TYR A 1 89 ? 2.879 -1.311 -16.499 1.00 97.69 89 TYR A C 1
ATOM 643 O O . TYR A 1 89 ? 1.796 -1.001 -16.995 1.00 97.69 89 TYR A O 1
ATOM 651 N N . LYS A 1 90 ? 3.940 -1.531 -17.280 1.00 95.88 90 LYS A N 1
ATOM 652 C CA . LYS A 1 90 ? 3.832 -1.544 -18.741 1.00 95.88 90 LYS A CA 1
ATOM 653 C C . LYS A 1 90 ? 3.290 -2.874 -19.266 1.00 95.88 90 LYS A C 1
ATOM 655 O O . LYS A 1 90 ? 3.542 -3.934 -18.700 1.00 95.88 90 LYS A O 1
ATOM 660 N N . ARG A 1 91 ? 2.590 -2.829 -20.398 1.00 94.88 91 ARG A N 1
ATOM 661 C CA . ARG A 1 91 ? 2.169 -4.023 -21.152 1.00 94.88 91 ARG A CA 1
ATOM 662 C C . ARG A 1 91 ? 2.232 -3.796 -22.657 1.00 94.88 91 ARG A C 1
ATOM 664 O O . ARG A 1 91 ? 1.973 -2.683 -23.120 1.00 94.88 91 ARG A O 1
ATOM 671 N N . LYS A 1 92 ? 2.506 -4.853 -23.420 1.00 92.69 92 LYS A N 1
ATOM 672 C CA . LYS A 1 92 ? 2.537 -4.829 -24.890 1.00 92.69 92 LYS A CA 1
ATOM 673 C C . LYS A 1 92 ? 1.119 -4.800 -25.466 1.00 92.69 92 LYS A C 1
ATOM 675 O O . LYS A 1 92 ? 0.224 -5.529 -25.025 1.00 92.69 92 LYS A O 1
ATOM 680 N N . LEU A 1 93 ? 0.885 -3.947 -26.463 1.00 87.62 93 LEU A N 1
ATOM 681 C CA . LEU A 1 93 ? -0.417 -3.826 -27.123 1.00 87.62 93 LEU A CA 1
ATOM 682 C C . LEU A 1 93 ? -0.542 -4.823 -28.285 1.00 87.62 93 LEU A C 1
ATOM 684 O O . LEU A 1 93 ? -0.051 -4.575 -29.379 1.00 87.62 93 LEU A O 1
ATOM 688 N N . LYS A 1 94 ? -1.287 -5.919 -28.078 1.00 71.19 94 LYS A N 1
ATOM 689 C CA . LYS A 1 94 ? -1.451 -7.032 -29.046 1.00 71.19 94 LYS A CA 1
ATOM 690 C C . LYS A 1 94 ? -1.957 -6.649 -30.452 1.00 71.19 94 LYS A C 1
ATOM 692 O O . LYS A 1 94 ? -1.857 -7.461 -31.360 1.00 71.19 94 LYS A O 1
ATOM 697 N N . LYS A 1 95 ? -2.554 -5.465 -30.637 1.00 59.62 95 LYS A N 1
ATOM 698 C CA . LYS A 1 95 ? -3.260 -5.066 -31.875 1.00 59.62 95 LYS A CA 1
ATOM 699 C C . LYS A 1 95 ? -2.489 -4.095 -32.780 1.00 59.62 95 LYS A C 1
ATOM 701 O O . LYS A 1 95 ? -3.049 -3.642 -33.772 1.00 59.62 95 LYS A O 1
ATOM 706 N N . ARG A 1 96 ? -1.251 -3.719 -32.450 1.00 57.41 96 ARG A N 1
ATOM 707 C CA . ARG A 1 96 ? -0.481 -2.739 -33.236 1.00 57.41 96 ARG A CA 1
ATOM 708 C C . ARG A 1 96 ? 0.828 -3.368 -33.709 1.00 57.41 96 ARG A C 1
ATOM 710 O O . ARG A 1 96 ? 1.497 -4.026 -32.924 1.00 57.41 96 ARG A O 1
ATOM 717 N N . LYS A 1 97 ? 1.179 -3.189 -34.990 1.00 46.47 97 LYS A N 1
ATOM 718 C CA . LYS A 1 97 ? 2.498 -3.582 -35.514 1.00 46.47 97 LYS A CA 1
ATOM 719 C C . LYS A 1 97 ? 3.572 -2.735 -34.803 1.00 46.47 97 LYS A C 1
ATOM 721 O O . LYS A 1 97 ? 3.495 -1.509 -34.854 1.00 46.47 97 LYS A O 1
ATOM 726 N N . GLY A 1 98 ? 4.530 -3.389 -34.139 1.00 62.03 98 GLY A N 1
ATOM 727 C CA . GLY A 1 98 ? 5.660 -2.773 -33.419 1.00 62.03 98 GLY A CA 1
ATOM 728 C C . GLY A 1 98 ? 5.620 -2.935 -31.890 1.00 62.03 98 GLY A C 1
ATOM 729 O O . GLY A 1 98 ? 4.583 -3.264 -31.314 1.00 62.03 98 GLY A O 1
ATOM 730 N N . ASP A 1 99 ? 6.750 -2.667 -31.227 1.00 69.44 99 ASP A N 1
ATOM 731 C CA . ASP A 1 99 ? 6.930 -2.742 -29.765 1.00 69.44 99 ASP A CA 1
ATOM 732 C C . ASP A 1 99 ? 6.274 -1.560 -29.027 1.00 69.44 99 ASP A C 1
ATOM 734 O O . ASP A 1 99 ? 6.917 -0.766 -28.341 1.00 69.44 99 ASP A O 1
ATOM 738 N N . GLN A 1 100 ? 4.958 -1.407 -29.187 1.00 86.12 100 GLN A N 1
ATOM 739 C CA . GLN A 1 100 ? 4.199 -0.387 -28.468 1.00 86.12 100 GLN A CA 1
ATOM 740 C C . GLN A 1 100 ? 3.786 -0.886 -27.084 1.00 86.12 100 GLN A C 1
ATOM 742 O O . GLN A 1 100 ? 3.023 -1.851 -26.944 1.00 86.12 100 GLN A O 1
ATOM 747 N N . PHE A 1 101 ? 4.238 -0.160 -26.064 1.00 92.00 101 PHE A N 1
ATOM 748 C CA . PHE A 1 101 ? 3.865 -0.372 -24.673 1.00 92.00 101 PHE A CA 1
ATOM 749 C C . PHE A 1 101 ? 2.821 0.648 -24.219 1.00 92.00 101 PHE A C 1
ATOM 751 O O . PHE A 1 101 ? 2.829 1.811 -24.618 1.00 92.00 101 PHE A O 1
ATOM 758 N N . MET A 1 102 ? 1.919 0.195 -23.358 1.00 94.12 102 MET A N 1
ATOM 759 C CA . MET A 1 102 ? 1.007 1.036 -22.590 1.00 94.12 102 MET A CA 1
ATOM 760 C C . MET A 1 102 ? 1.450 1.005 -21.135 1.00 94.12 102 MET A C 1
ATOM 762 O O . MET A 1 102 ? 1.603 -0.085 -20.588 1.00 94.12 102 MET A O 1
ATOM 766 N N . PHE A 1 103 ? 1.634 2.177 -20.533 1.00 95.81 103 PHE A N 1
ATOM 767 C CA . PHE A 1 103 ? 2.071 2.341 -19.148 1.00 95.81 103 PHE A CA 1
ATOM 768 C C . PHE A 1 103 ? 0.914 2.807 -18.263 1.00 95.81 103 PHE A C 1
ATOM 770 O O . PHE A 1 103 ? -0.049 3.406 -18.744 1.00 95.81 103 PHE A O 1
ATOM 777 N N . GLY A 1 104 ? 1.039 2.552 -16.962 1.00 96.06 104 GLY A N 1
ATOM 778 C CA . GLY A 1 104 ? 0.100 3.029 -15.955 1.00 96.06 104 GLY A CA 1
ATOM 779 C C . GLY A 1 104 ? -1.121 2.133 -15.763 1.00 96.06 104 GLY A C 1
ATOM 780 O O . GLY A 1 104 ? -1.136 0.948 -16.114 1.00 96.06 104 GLY A O 1
ATOM 781 N N . VAL A 1 105 ? -2.142 2.719 -15.144 1.00 97.06 105 VAL A N 1
ATOM 782 C CA . VAL A 1 105 ? -3.346 2.030 -14.677 1.00 97.06 105 VAL A CA 1
ATOM 783 C C . VAL A 1 105 ? -4.580 2.710 -15.258 1.00 97.06 105 VAL A C 1
ATOM 785 O O . VAL A 1 105 ? -4.653 3.931 -15.368 1.00 97.06 105 VAL A O 1
ATOM 788 N N . ASP A 1 106 ? -5.561 1.909 -15.662 1.00 95.12 106 ASP A N 1
ATOM 789 C CA . ASP A 1 106 ? -6.833 2.431 -16.155 1.00 95.12 106 ASP A CA 1
ATOM 790 C C . ASP A 1 106 ? -7.691 2.910 -14.981 1.00 95.12 106 ASP A C 1
ATOM 792 O O . ASP A 1 106 ? -7.911 2.164 -14.026 1.00 95.12 106 ASP A O 1
ATOM 796 N N . GLY A 1 107 ? -8.157 4.158 -15.038 1.00 95.00 107 GLY A N 1
ATOM 797 C CA . GLY A 1 107 ? -9.011 4.731 -13.999 1.00 95.00 107 GLY A CA 1
ATOM 798 C C . GLY A 1 107 ? -8.306 5.247 -12.736 1.00 95.00 107 GLY A C 1
ATOM 799 O O . GLY A 1 107 ? -9.005 5.677 -11.820 1.00 95.00 107 GLY A O 1
ATOM 800 N N . ALA A 1 108 ? -6.971 5.210 -12.659 1.00 97.44 108 ALA A N 1
ATOM 801 C CA . ALA A 1 108 ? -6.228 5.617 -11.463 1.00 97.44 108 ALA A CA 1
ATOM 802 C C . ALA A 1 108 ? -4.823 6.147 -11.780 1.00 97.44 108 ALA A C 1
ATOM 804 O O . ALA A 1 108 ? -4.189 5.717 -12.742 1.00 97.44 108 ALA A O 1
ATOM 805 N N . TRP A 1 109 ? -4.316 7.045 -10.936 1.00 98.19 109 TRP A N 1
ATOM 806 C CA . TRP A 1 109 ? -2.898 7.403 -10.920 1.00 98.19 109 TRP A CA 1
ATOM 807 C C . TRP A 1 109 ? -2.051 6.217 -10.475 1.00 98.19 109 TRP A C 1
ATOM 809 O O . TRP A 1 109 ? -2.482 5.429 -9.641 1.00 98.19 109 TRP A O 1
ATOM 819 N N . LEU A 1 110 ? -0.827 6.118 -10.984 1.00 98.62 110 LEU A N 1
ATOM 820 C CA . LEU A 1 110 ? 0.191 5.227 -10.438 1.00 98.62 110 LEU A CA 1
ATOM 821 C C . LEU A 1 110 ? 1.262 6.074 -9.756 1.00 98.62 110 LEU A C 1
ATOM 823 O O . LEU A 1 110 ? 1.807 6.975 -10.391 1.00 98.62 110 LEU A O 1
ATOM 827 N N . VAL A 1 111 ? 1.571 5.766 -8.497 1.00 98.62 111 VAL A N 1
ATOM 828 C CA . VAL A 1 111 ? 2.648 6.396 -7.721 1.00 98.62 111 VAL A CA 1
ATOM 829 C C . VAL A 1 111 ? 3.535 5.306 -7.142 1.00 98.62 111 VAL A C 1
ATOM 831 O O . VAL A 1 111 ? 3.042 4.344 -6.553 1.00 98.62 111 VAL A O 1
ATOM 834 N N . THR A 1 112 ? 4.843 5.442 -7.331 1.00 98.38 112 THR A N 1
ATOM 835 C CA . THR A 1 112 ? 5.836 4.423 -6.987 1.00 98.38 112 THR A CA 1
ATOM 836 C C . THR A 1 112 ? 7.050 5.076 -6.322 1.00 98.38 112 THR A C 1
ATOM 838 O O . THR A 1 112 ? 8.068 5.314 -6.984 1.00 98.38 112 THR A O 1
ATOM 841 N N . PRO A 1 113 ? 6.946 5.415 -5.024 1.00 96.81 113 PRO A N 1
ATOM 842 C CA . PRO A 1 113 ? 8.023 6.065 -4.281 1.00 96.81 113 PRO A CA 1
ATOM 843 C C . PRO A 1 113 ? 9.288 5.211 -4.293 1.00 96.81 113 PRO A C 1
ATOM 845 O O . PRO A 1 113 ? 9.202 3.985 -4.243 1.00 96.81 113 PRO A O 1
ATOM 848 N N . SER A 1 114 ? 10.453 5.853 -4.348 1.00 93.38 114 SER A N 1
ATOM 849 C CA . SER A 1 114 ? 11.744 5.196 -4.143 1.00 93.38 114 SER A CA 1
ATOM 850 C C . SER A 1 114 ? 12.105 5.200 -2.662 1.00 93.38 114 SER A C 1
ATOM 852 O O . SER A 1 114 ? 11.863 6.180 -1.959 1.00 93.38 114 SER A O 1
ATOM 854 N N . ARG A 1 115 ? 12.772 4.145 -2.198 1.00 89.88 115 ARG A N 1
ATOM 855 C CA . ARG A 1 115 ? 13.412 4.112 -0.883 1.00 89.88 115 ARG A CA 1
ATOM 856 C C . ARG A 1 115 ? 14.646 3.204 -0.916 1.00 89.88 115 ARG A C 1
ATOM 858 O O . ARG A 1 115 ? 14.709 2.240 -1.679 1.00 89.88 115 ARG A O 1
ATOM 865 N N . HIS A 1 116 ? 15.643 3.502 -0.087 1.00 78.88 116 HIS A N 1
ATOM 866 C CA . HIS A 1 116 ? 16.869 2.702 0.035 1.00 78.88 116 HIS A CA 1
ATOM 867 C C . HIS A 1 116 ? 16.766 1.659 1.155 1.00 78.88 116 HIS A C 1
ATOM 869 O O . HIS A 1 116 ? 16.017 1.853 2.106 1.00 78.88 116 HIS A O 1
ATOM 875 N N . GLY A 1 117 ? 17.519 0.560 1.052 1.00 75.25 117 GLY A N 1
ATOM 876 C CA . GLY A 1 117 ? 17.562 -0.513 2.057 1.00 75.25 117 GLY A CA 1
ATOM 877 C C . GLY A 1 117 ? 16.611 -1.684 1.779 1.00 75.25 117 GLY A C 1
ATOM 878 O O . GLY A 1 117 ? 15.689 -1.570 0.981 1.00 75.25 117 GLY A O 1
ATOM 879 N N . ALA A 1 118 ? 16.864 -2.825 2.427 1.00 64.69 118 ALA A N 1
ATOM 880 C CA . ALA A 1 118 ? 16.178 -4.098 2.164 1.00 64.69 118 ALA A CA 1
ATOM 881 C C . ALA A 1 118 ? 14.865 -4.316 2.947 1.00 64.69 118 ALA A C 1
ATOM 883 O O . ALA A 1 118 ? 14.166 -5.289 2.680 1.00 64.69 118 ALA A O 1
ATOM 884 N N . HIS A 1 119 ? 14.535 -3.420 3.890 1.00 69.81 119 HIS A N 1
ATOM 885 C CA . HIS A 1 119 ? 13.362 -3.501 4.786 1.00 69.81 119 HIS A CA 1
ATOM 886 C C . HIS A 1 119 ? 12.679 -2.146 4.956 1.00 69.81 119 HIS A C 1
ATOM 888 O O . HIS A 1 119 ? 12.354 -1.699 6.051 1.00 69.81 119 HIS A O 1
ATOM 894 N N . ASN A 1 120 ? 12.574 -1.413 3.860 1.00 78.00 120 ASN A N 1
ATOM 895 C CA . ASN A 1 120 ? 12.495 0.036 3.924 1.00 78.00 120 ASN A CA 1
ATOM 896 C C . ASN A 1 120 ? 11.083 0.615 3.867 1.00 78.00 120 ASN A C 1
ATOM 898 O O . ASN A 1 120 ? 10.972 1.831 3.794 1.00 78.00 120 ASN A O 1
ATOM 902 N N . TRP A 1 121 ? 10.040 -0.222 3.896 1.00 93.81 121 TRP A N 1
ATOM 903 C CA . TRP A 1 121 ? 8.639 0.216 3.917 1.00 93.81 121 TRP A CA 1
ATOM 904 C C . TRP A 1 121 ? 8.014 0.209 5.318 1.00 93.81 121 TRP A C 1
ATOM 906 O O . TRP A 1 121 ? 6.882 0.654 5.489 1.00 93.81 121 TRP A O 1
ATOM 916 N N . GLU A 1 122 ? 8.757 -0.241 6.327 1.00 91.81 122 GLU A N 1
ATOM 917 C CA . GLU A 1 122 ? 8.378 -0.143 7.737 1.00 91.81 122 GLU A CA 1
ATOM 918 C C . GLU A 1 122 ? 8.560 1.296 8.253 1.00 91.81 122 GLU A C 1
ATOM 920 O O . GLU A 1 122 ? 9.442 2.029 7.799 1.00 91.81 122 GLU A O 1
ATOM 925 N N . HIS A 1 123 ? 7.726 1.713 9.210 1.00 87.94 123 HIS A N 1
ATOM 926 C CA . HIS A 1 123 ? 7.767 3.023 9.879 1.00 87.94 123 HIS A CA 1
ATOM 927 C C . HIS A 1 123 ? 8.014 4.237 8.954 1.00 87.94 123 HIS A C 1
ATOM 929 O O . HIS A 1 123 ? 7.068 4.754 8.356 1.00 87.94 123 HIS A O 1
ATOM 935 N N . ASN A 1 124 ? 9.265 4.703 8.830 1.00 89.12 124 ASN A N 1
ATOM 936 C CA . ASN A 1 124 ? 9.629 5.841 7.981 1.00 89.12 124 ASN A CA 1
ATOM 937 C C . ASN A 1 124 ? 9.281 5.577 6.520 1.00 89.12 124 ASN A C 1
ATOM 939 O O . ASN A 1 124 ? 8.717 6.446 5.875 1.00 89.12 124 ASN A O 1
ATOM 943 N N . GLY A 1 125 ? 9.496 4.355 6.034 1.00 92.88 125 GLY A N 1
ATOM 944 C CA . GLY A 1 125 ? 9.105 3.956 4.687 1.00 92.88 125 GLY A CA 1
ATOM 945 C C . GLY A 1 125 ? 7.630 4.145 4.385 1.00 92.88 125 GLY A C 1
ATOM 946 O O . GLY A 1 125 ? 7.254 4.666 3.334 1.00 92.88 125 GLY A O 1
ATOM 947 N N . ARG A 1 126 ? 6.781 3.755 5.341 1.00 93.06 126 ARG A N 1
ATOM 948 C CA . ARG A 1 126 ? 5.333 3.951 5.266 1.00 93.06 126 ARG A CA 1
ATOM 949 C C . ARG A 1 126 ? 5.000 5.433 5.103 1.00 93.06 126 ARG A C 1
ATOM 951 O O . ARG A 1 126 ? 4.213 5.790 4.227 1.00 93.06 126 ARG A O 1
ATOM 958 N N . ARG A 1 127 ? 5.619 6.287 5.926 1.00 93.25 127 ARG A N 1
ATOM 959 C CA . ARG A 1 127 ? 5.428 7.745 5.892 1.00 93.25 127 ARG A CA 1
ATOM 960 C C . ARG A 1 127 ? 5.933 8.344 4.580 1.00 93.25 127 ARG A C 1
ATOM 962 O O . ARG A 1 127 ? 5.200 9.112 3.971 1.00 93.25 127 ARG A O 1
ATOM 969 N N . SER A 1 128 ? 7.105 7.927 4.101 1.00 94.81 128 SER A N 1
ATOM 970 C CA . SER A 1 128 ? 7.668 8.354 2.815 1.00 94.81 128 SER A CA 1
ATOM 971 C C . SER A 1 128 ? 6.759 8.026 1.640 1.00 94.81 128 SER A C 1
ATOM 973 O O . SER A 1 128 ? 6.578 8.835 0.733 1.00 94.81 128 SER A O 1
ATOM 975 N N . ALA A 1 129 ? 6.143 6.844 1.658 1.00 96.19 129 ALA A N 1
ATOM 976 C CA . ALA A 1 129 ? 5.237 6.443 0.598 1.00 96.19 129 ALA A CA 1
ATOM 977 C C . ALA A 1 129 ? 3.949 7.282 0.557 1.00 96.19 129 ALA A C 1
ATOM 979 O O . ALA A 1 129 ? 3.484 7.628 -0.530 1.00 96.19 129 ALA A O 1
ATOM 980 N N . LEU A 1 130 ? 3.396 7.637 1.722 1.00 95.38 130 LEU A N 1
ATOM 981 C CA . LEU A 1 130 ? 2.248 8.545 1.811 1.00 95.38 130 LEU A CA 1
ATOM 982 C C . LEU A 1 130 ? 2.637 9.978 1.419 1.00 95.38 130 LEU A C 1
ATOM 984 O O . LEU A 1 130 ? 1.921 10.593 0.631 1.00 95.38 130 LEU A O 1
ATOM 988 N N . ALA A 1 131 ? 3.800 10.461 1.870 1.00 95.94 131 ALA A N 1
ATOM 989 C CA . ALA A 1 131 ? 4.328 11.776 1.513 1.00 95.94 131 ALA A CA 1
ATOM 990 C C . ALA A 1 131 ? 4.485 11.929 -0.007 1.00 95.94 131 ALA A C 1
ATOM 992 O O . ALA A 1 131 ? 3.989 12.894 -0.574 1.00 95.94 131 ALA A O 1
ATOM 993 N N . ALA A 1 132 ? 5.053 10.937 -0.701 1.00 97.31 132 ALA A N 1
ATOM 994 C CA . ALA A 1 132 ? 5.197 10.975 -2.159 1.00 97.31 132 ALA A CA 1
ATOM 995 C C . ALA A 1 132 ? 3.858 11.177 -2.890 1.00 97.31 132 ALA A C 1
ATOM 997 O O . ALA A 1 132 ? 3.769 11.926 -3.865 1.00 97.31 132 ALA A O 1
ATOM 998 N N . MET A 1 133 ? 2.809 10.496 -2.427 1.00 96.19 133 MET A N 1
ATOM 999 C CA . MET A 1 133 ? 1.466 10.602 -2.991 1.00 96.19 133 MET A CA 1
ATOM 1000 C C . MET A 1 133 ? 0.836 11.970 -2.702 1.00 96.19 133 MET A C 1
ATOM 1002 O O . MET A 1 133 ? 0.275 12.587 -3.609 1.00 96.19 133 MET A O 1
ATOM 1006 N N . GLU A 1 134 ? 0.938 12.452 -1.463 1.00 95.50 134 GLU A N 1
ATOM 1007 C CA . GLU A 1 134 ? 0.420 13.761 -1.053 1.00 95.50 134 GLU A CA 1
ATOM 1008 C C . GLU A 1 134 ? 1.145 14.900 -1.790 1.00 95.50 134 GLU A C 1
ATOM 1010 O O . GLU A 1 134 ? 0.496 15.795 -2.339 1.00 95.50 134 GLU A O 1
ATOM 1015 N N . SER A 1 135 ? 2.470 14.814 -1.936 1.00 96.94 135 SER A N 1
ATOM 1016 C CA . SER A 1 135 ? 3.260 15.753 -2.734 1.00 96.94 135 SER A CA 1
ATOM 1017 C C . SER A 1 135 ? 2.865 15.728 -4.206 1.00 96.94 135 SER A C 1
ATOM 1019 O O . SER A 1 135 ? 2.710 16.793 -4.799 1.00 96.94 135 SER A O 1
ATOM 1021 N N . LEU A 1 136 ? 2.637 14.553 -4.810 1.00 97.31 136 LEU A N 1
ATOM 1022 C CA . LEU A 1 136 ? 2.168 14.496 -6.197 1.00 97.31 136 LEU A CA 1
ATOM 1023 C C . LEU A 1 136 ? 0.787 15.143 -6.351 1.00 97.31 136 LEU A C 1
ATOM 1025 O O . LEU A 1 136 ? 0.572 15.872 -7.319 1.00 97.31 136 LEU A O 1
ATOM 1029 N N . SER A 1 137 ? -0.128 14.931 -5.397 1.00 95.56 137 SER A N 1
ATOM 1030 C CA . SER A 1 137 ? -1.416 15.637 -5.374 1.00 95.56 137 SER A CA 1
ATOM 1031 C C . SER A 1 137 ? -1.222 17.152 -5.385 1.00 95.56 137 SER A C 1
ATOM 1033 O O . SER A 1 137 ? -1.849 17.826 -6.201 1.00 95.56 137 SER A O 1
ATOM 1035 N N . GLY A 1 138 ? -0.352 17.683 -4.521 1.00 94.75 138 GLY A N 1
ATOM 1036 C CA . GLY A 1 138 ? -0.064 19.119 -4.453 1.00 94.75 138 GLY A CA 1
ATOM 1037 C C . GLY A 1 138 ? 0.634 19.659 -5.707 1.00 94.75 138 GLY A C 1
ATOM 1038 O O . GLY A 1 138 ? 0.317 20.752 -6.179 1.00 94.75 138 GLY A O 1
ATOM 1039 N N . ILE A 1 139 ? 1.546 18.888 -6.305 1.00 95.56 139 ILE A N 1
ATOM 1040 C CA . ILE A 1 139 ? 2.224 19.246 -7.559 1.00 95.56 139 ILE A CA 1
ATOM 1041 C C . ILE A 1 139 ? 1.214 19.335 -8.708 1.00 95.56 139 ILE A C 1
ATOM 1043 O O . ILE A 1 139 ? 1.225 20.319 -9.447 1.00 95.56 139 ILE A O 1
ATOM 1047 N N . VAL A 1 140 ? 0.328 18.344 -8.856 1.00 95.25 140 VAL A N 1
ATOM 1048 C CA . VAL A 1 140 ? -0.697 18.354 -9.913 1.00 95.25 140 VAL A CA 1
ATOM 1049 C C . VAL A 1 140 ? -1.652 19.526 -9.718 1.00 95.25 140 VAL A C 1
ATOM 1051 O O . VAL A 1 140 ? -1.869 20.302 -10.645 1.00 95.25 140 VAL A O 1
ATOM 1054 N N . GLU A 1 141 ? -2.135 19.719 -8.495 1.00 92.75 141 GLU A N 1
ATOM 1055 C CA . GLU A 1 141 ? -3.059 20.802 -8.169 1.00 92.75 141 GLU A CA 1
ATOM 1056 C C . GLU A 1 141 ? -2.456 22.196 -8.375 1.00 92.75 141 GLU A C 1
ATOM 1058 O O . GLU A 1 141 ? -3.153 23.118 -8.796 1.00 92.75 141 GLU A O 1
ATOM 1063 N N . SER A 1 142 ? -1.160 22.377 -8.104 1.00 93.56 142 SER A N 1
ATOM 1064 C CA . SER A 1 142 ? -0.495 23.680 -8.226 1.00 93.56 142 SER A CA 1
ATOM 1065 C C . SER A 1 142 ? 0.021 23.977 -9.636 1.00 93.56 142 SER A C 1
ATOM 1067 O O . SER A 1 142 ? -0.043 25.133 -10.061 1.00 93.56 142 SER A O 1
ATOM 1069 N N . ARG A 1 143 ? 0.526 22.969 -10.364 1.00 93.62 143 ARG A N 1
ATOM 1070 C CA . ARG A 1 143 ? 1.291 23.162 -11.611 1.00 93.62 143 ARG A CA 1
ATOM 1071 C C . ARG A 1 143 ? 0.590 22.695 -12.884 1.00 93.62 143 ARG A C 1
ATOM 1073 O O . ARG A 1 143 ? 1.012 23.104 -13.963 1.00 93.62 143 ARG A O 1
ATOM 1080 N N . PHE A 1 144 ? -0.425 21.836 -12.801 1.00 92.62 144 PHE A N 1
ATOM 1081 C CA . PHE A 1 144 ? -1.064 21.265 -13.989 1.00 92.62 144 PHE A CA 1
ATOM 1082 C C . PHE A 1 144 ? -2.396 21.960 -14.311 1.00 92.62 144 PHE A C 1
ATOM 1084 O O . PHE A 1 144 ? -3.054 22.485 -13.411 1.00 92.62 144 PHE A O 1
ATOM 1091 N N . PRO A 1 145 ? -2.835 21.954 -15.587 1.00 91.88 145 PRO A N 1
ATOM 1092 C CA . PRO A 1 145 ? -4.154 22.463 -15.960 1.00 91.88 145 PRO A CA 1
ATOM 1093 C C . PRO A 1 145 ? -5.276 21.732 -15.212 1.00 91.88 145 PRO A C 1
ATOM 1095 O O . PRO A 1 145 ? -5.166 20.526 -14.986 1.00 91.88 145 PRO A O 1
ATOM 1098 N N . SER A 1 146 ? -6.388 22.420 -14.927 1.00 89.06 146 SER A N 1
ATOM 1099 C CA . SER A 1 146 ? -7.565 21.870 -14.220 1.00 89.06 146 SER A CA 1
ATOM 1100 C C . SER A 1 146 ? -8.155 20.610 -14.868 1.00 89.06 146 SER A C 1
ATOM 1102 O O . SER A 1 146 ? -8.764 19.782 -14.194 1.00 89.06 146 SER A O 1
ATOM 1104 N N . SER A 1 147 ? -7.922 20.418 -16.171 1.00 89.38 147 SER A N 1
ATOM 1105 C CA . SER A 1 147 ? -8.293 19.206 -16.909 1.00 89.38 147 SER A CA 1
ATOM 1106 C C . SER A 1 147 ? -7.537 17.946 -16.465 1.00 89.38 147 SER A C 1
ATOM 1108 O O . SER A 1 147 ? -7.943 16.839 -16.808 1.00 89.38 147 SER A O 1
ATOM 1110 N N . VAL A 1 148 ? -6.399 18.088 -15.778 1.00 92.62 148 VAL A N 1
ATOM 1111 C CA . VAL A 1 148 ? -5.614 16.967 -15.249 1.00 92.62 148 VAL A CA 1
ATOM 1112 C C . VAL A 1 148 ? -6.054 16.712 -13.813 1.00 92.62 148 VAL A C 1
ATOM 1114 O O . VAL A 1 148 ? -5.826 17.569 -12.966 1.00 92.62 148 VAL A O 1
ATOM 1117 N N . PRO A 1 149 ? -6.664 15.564 -13.494 1.00 93.44 149 PRO A N 1
ATOM 1118 C CA . PRO A 1 149 ? -7.116 15.319 -12.135 1.00 93.44 149 PRO A CA 1
ATOM 1119 C C . PRO A 1 149 ? -5.937 15.042 -11.197 1.00 93.44 149 PRO A C 1
ATOM 1121 O O . PRO A 1 149 ? -4.999 14.338 -11.575 1.00 93.44 149 PRO A O 1
ATOM 1124 N N . SER A 1 150 ? -6.005 15.538 -9.966 1.00 95.25 150 SER A N 1
ATOM 1125 C CA . SER A 1 150 ? -5.010 15.268 -8.926 1.00 95.25 150 SER A CA 1
ATOM 1126 C C . SER A 1 150 ? -5.176 13.852 -8.353 1.00 95.25 150 SER A C 1
ATOM 1128 O O . SER A 1 150 ? -6.305 13.361 -8.254 1.00 95.25 150 SER A O 1
ATOM 1130 N N . PRO A 1 151 ? -4.084 13.161 -7.984 1.00 95.44 151 PRO A N 1
ATOM 1131 C CA . PRO A 1 151 ? -4.155 11.939 -7.184 1.00 95.44 151 PRO A CA 1
ATOM 1132 C C . PRO A 1 151 ? -4.937 12.154 -5.881 1.00 95.44 151 PRO A C 1
ATOM 1134 O O . PRO A 1 151 ? -4.720 13.134 -5.177 1.00 95.44 151 PRO A O 1
ATOM 1137 N N . ASP A 1 152 ? -5.838 11.236 -5.549 1.00 92.75 152 ASP A N 1
ATOM 1138 C CA . ASP A 1 152 ? -6.626 11.250 -4.319 1.00 92.75 152 ASP A CA 1
ATOM 1139 C C . ASP A 1 152 ? -5.862 10.493 -3.218 1.00 92.75 152 ASP A C 1
ATOM 1141 O O . ASP A 1 152 ? -5.690 9.272 -3.342 1.00 92.75 152 ASP A O 1
ATOM 1145 N N . PRO A 1 153 ? -5.408 11.170 -2.146 1.00 90.69 153 PRO A N 1
ATOM 1146 C CA . PRO A 1 153 ? -4.631 10.539 -1.083 1.00 90.69 153 PRO A CA 1
ATOM 1147 C C . PRO A 1 153 ? -5.481 9.710 -0.105 1.00 90.69 153 PRO A C 1
ATOM 1149 O O . PRO A 1 153 ? -4.927 9.068 0.790 1.00 90.69 153 PRO A O 1
ATOM 1152 N N . TYR A 1 154 ? -6.811 9.705 -0.262 1.00 89.12 154 TYR A N 1
ATOM 1153 C CA . TYR A 1 154 ? -7.755 8.970 0.589 1.00 89.12 154 TYR A CA 1
ATOM 1154 C C . TYR A 1 154 ? -8.550 7.898 -0.167 1.00 89.12 154 TYR A C 1
ATOM 1156 O O . TYR A 1 154 ? -9.380 7.211 0.426 1.00 89.12 154 TYR A O 1
ATOM 1164 N N . ARG A 1 155 ? -8.296 7.720 -1.471 1.00 92.88 155 ARG A N 1
ATOM 1165 C CA . ARG A 1 155 ? -8.799 6.589 -2.265 1.00 92.88 155 ARG A CA 1
ATOM 1166 C C . ARG A 1 155 ? -7.636 5.830 -2.889 1.00 92.88 155 ARG A C 1
ATOM 1168 O O . ARG A 1 155 ? -7.365 5.951 -4.086 1.00 92.88 155 ARG A O 1
ATOM 1175 N N . VAL A 1 156 ? -6.960 5.049 -2.052 1.00 97.44 156 VAL A N 1
ATOM 1176 C CA . VAL A 1 156 ? -5.668 4.433 -2.358 1.00 97.44 156 VAL A CA 1
ATOM 1177 C C . VAL A 1 156 ? -5.785 2.919 -2.456 1.00 97.44 156 VAL A C 1
ATOM 1179 O O . VAL A 1 156 ? -6.277 2.246 -1.551 1.00 97.44 156 VAL A O 1
ATOM 1182 N N . LEU A 1 157 ? -5.345 2.363 -3.578 1.00 98.38 157 LEU A N 1
ATOM 1183 C CA . LEU A 1 157 ? -5.106 0.937 -3.731 1.00 98.38 157 LEU A CA 1
ATOM 1184 C C . LEU A 1 157 ? -3.630 0.691 -3.422 1.00 98.38 157 LEU A C 1
ATOM 1186 O O . LEU A 1 157 ? -2.754 1.124 -4.172 1.00 98.38 157 LEU A O 1
ATOM 1190 N N . PHE A 1 158 ? -3.358 0.001 -2.318 1.00 98.69 158 PHE A N 1
ATOM 1191 C CA . PHE A 1 158 ? -1.994 -0.323 -1.910 1.00 98.69 158 PHE A CA 1
ATOM 1192 C C . PHE A 1 158 ? -1.528 -1.596 -2.610 1.00 98.69 158 PHE A C 1
ATOM 1194 O O . PHE A 1 158 ? -2.146 -2.651 -2.472 1.00 98.69 158 PHE A O 1
ATOM 1201 N N . ALA A 1 159 ? -0.441 -1.511 -3.367 1.00 98.69 159 ALA A N 1
ATOM 1202 C CA . ALA A 1 159 ? 0.117 -2.628 -4.119 1.00 98.69 159 ALA A CA 1
ATOM 1203 C C . ALA A 1 159 ? 1.633 -2.703 -3.937 1.00 98.69 159 ALA A C 1
ATOM 1205 O O . ALA A 1 159 ? 2.275 -1.755 -3.490 1.00 98.69 159 ALA A O 1
ATOM 1206 N N . GLY A 1 160 ? 2.230 -3.823 -4.316 1.00 97.94 160 GLY A N 1
ATOM 1207 C CA . GLY A 1 160 ? 3.681 -3.942 -4.352 1.00 97.94 160 GLY A CA 1
ATOM 1208 C C . GLY A 1 160 ? 4.140 -5.380 -4.477 1.00 97.94 160 GLY A C 1
ATOM 1209 O O . GLY A 1 160 ? 3.342 -6.306 -4.340 1.00 97.94 160 GLY A O 1
ATOM 1210 N N . HIS A 1 161 ? 5.430 -5.559 -4.751 1.00 97.25 161 HIS A N 1
ATOM 1211 C CA . HIS A 1 161 ? 6.052 -6.872 -4.913 1.00 97.25 161 HIS A CA 1
ATOM 1212 C C . HIS A 1 161 ? 7.238 -7.065 -3.965 1.00 97.25 161 HIS A C 1
ATOM 1214 O O . HIS A 1 161 ? 7.984 -6.116 -3.728 1.00 97.25 161 HIS A O 1
ATOM 1220 N N . SER A 1 162 ? 7.428 -8.278 -3.432 1.00 95.44 162 SER A N 1
ATOM 1221 C CA . SER A 1 162 ? 8.557 -8.613 -2.550 1.00 95.44 162 SER A CA 1
ATOM 1222 C C . SER A 1 162 ? 8.562 -7.729 -1.294 1.00 95.44 162 SER A C 1
ATOM 1224 O O . SER A 1 162 ? 7.544 -7.648 -0.601 1.00 95.44 162 SER A O 1
ATOM 1226 N N . MET A 1 163 ? 9.642 -6.983 -1.040 1.00 95.75 163 MET A N 1
ATOM 1227 C CA . MET A 1 163 ? 9.689 -5.916 -0.029 1.00 95.75 163 MET A CA 1
ATOM 1228 C C . MET A 1 163 ? 8.514 -4.940 -0.159 1.00 95.75 163 MET A C 1
ATOM 1230 O O . MET A 1 163 ? 7.889 -4.579 0.834 1.00 95.75 163 MET A O 1
ATOM 1234 N N . GLY A 1 164 ? 8.144 -4.565 -1.382 1.00 97.19 164 GLY A N 1
ATOM 1235 C CA . GLY A 1 164 ? 6.983 -3.724 -1.649 1.00 97.19 164 GLY A CA 1
ATOM 1236 C C . GLY A 1 164 ? 5.652 -4.417 -1.361 1.00 97.19 164 GLY A C 1
ATOM 1237 O O . GLY A 1 164 ? 4.692 -3.763 -0.970 1.00 97.19 164 GLY A O 1
ATOM 1238 N N . GLY A 1 165 ? 5.587 -5.743 -1.493 1.00 97.31 165 GLY A N 1
ATOM 1239 C CA . GLY A 1 165 ? 4.427 -6.536 -1.086 1.00 97.31 165 GLY A CA 1
ATOM 1240 C C . GLY A 1 165 ? 4.241 -6.518 0.432 1.00 97.31 165 GLY A C 1
ATOM 1241 O O . GLY A 1 165 ? 3.118 -6.372 0.907 1.00 97.31 165 GLY A O 1
ATOM 1242 N N . HIS A 1 166 ? 5.341 -6.590 1.190 1.00 96.88 166 HIS A N 1
ATOM 1243 C CA . HIS A 1 166 ? 5.327 -6.353 2.635 1.00 96.88 166 HIS A CA 1
ATOM 1244 C C . HIS A 1 166 ? 4.913 -4.911 2.965 1.00 96.88 166 HIS A C 1
ATOM 1246 O O . HIS A 1 166 ? 4.021 -4.693 3.779 1.00 96.88 166 HIS A O 1
ATOM 1252 N N . GLY A 1 167 ? 5.473 -3.919 2.270 1.00 97.19 167 GLY A N 1
ATOM 1253 C CA . GLY A 1 167 ? 5.074 -2.521 2.432 1.00 97.19 167 GLY A CA 1
ATOM 1254 C C . GLY A 1 167 ? 3.582 -2.281 2.170 1.00 97.19 167 GLY A C 1
ATOM 1255 O O . GLY A 1 167 ? 2.943 -1.517 2.889 1.00 97.19 167 GLY A O 1
ATOM 1256 N N . ALA A 1 168 ? 2.999 -2.957 1.175 1.00 98.06 168 ALA A N 1
ATOM 1257 C CA . ALA A 1 168 ? 1.569 -2.875 0.898 1.00 98.06 168 ALA A CA 1
ATOM 1258 C C . ALA A 1 168 ? 0.747 -3.416 2.074 1.00 98.06 168 ALA A C 1
ATOM 1260 O O . ALA A 1 168 ? -0.244 -2.799 2.458 1.00 98.06 168 ALA A O 1
ATOM 1261 N N . TRP A 1 169 ? 1.182 -4.520 2.693 1.00 97.56 169 TRP A N 1
ATOM 1262 C CA . TRP A 1 169 ? 0.571 -5.009 3.926 1.00 97.56 169 TRP A CA 1
ATOM 1263 C C . TRP A 1 169 ? 0.659 -4.001 5.070 1.00 97.56 169 TRP A C 1
ATOM 1265 O O . TRP A 1 169 ? -0.360 -3.731 5.703 1.00 97.56 169 TRP A O 1
ATOM 1275 N N . ILE A 1 170 ? 1.839 -3.418 5.296 1.00 96.75 170 ILE A N 1
ATOM 1276 C CA . ILE A 1 170 ? 2.063 -2.382 6.312 1.00 96.75 170 ILE A CA 1
ATOM 1277 C C . ILE A 1 170 ? 1.104 -1.202 6.103 1.00 96.75 170 ILE A C 1
ATOM 1279 O O . ILE A 1 170 ? 0.443 -0.779 7.048 1.00 96.75 170 ILE A O 1
ATOM 1283 N N . GLN A 1 171 ? 0.949 -0.707 4.873 1.00 97.31 171 GLN A N 1
ATOM 1284 C CA . GLN A 1 171 ? -0.003 0.371 4.587 1.00 97.31 171 GLN A CA 1
ATOM 1285 C C . GLN A 1 171 ? -1.453 -0.039 4.865 1.00 97.31 171 GLN A C 1
ATOM 1287 O O . GLN A 1 171 ? -2.205 0.720 5.470 1.00 97.31 171 GLN A O 1
ATOM 1292 N N . LEU A 1 172 ? -1.854 -1.247 4.466 1.00 96.31 172 LEU A N 1
ATOM 1293 C CA . LEU A 1 172 ? -3.229 -1.722 4.640 1.00 96.31 172 LEU A CA 1
ATOM 1294 C C . LEU A 1 172 ? -3.635 -1.835 6.113 1.00 96.31 172 LEU A C 1
ATOM 1296 O O . LEU A 1 172 ? -4.768 -1.499 6.455 1.00 96.31 172 LEU A O 1
ATOM 1300 N N . VAL A 1 173 ? -2.735 -2.311 6.979 1.00 95.62 173 VAL A N 1
ATOM 1301 C CA . VAL A 1 173 ? -3.048 -2.485 8.404 1.00 95.62 173 VAL A CA 1
ATOM 1302 C C . VAL A 1 173 ? -2.951 -1.186 9.206 1.00 95.62 173 VAL A C 1
ATOM 1304 O O . VAL A 1 173 ? -3.638 -1.064 10.219 1.00 95.62 173 VAL A O 1
ATOM 1307 N N . HIS A 1 174 ? -2.157 -0.214 8.744 1.00 95.69 174 HIS A N 1
ATOM 1308 C CA . HIS A 1 174 ? -1.910 1.051 9.453 1.00 95.69 174 HIS A CA 1
ATOM 1309 C C . HIS A 1 174 ? -2.682 2.259 8.909 1.00 95.69 174 HIS A C 1
ATOM 1311 O O . HIS A 1 174 ? -2.862 3.237 9.632 1.00 95.69 174 HIS A O 1
ATOM 1317 N N . SER A 1 175 ? -3.161 2.193 7.666 1.00 93.94 175 SER A N 1
ATOM 1318 C CA . SER A 1 175 ? -3.929 3.248 6.988 1.00 93.94 175 SER A CA 1
ATOM 1319 C C . SER A 1 175 ? -5.219 2.716 6.331 1.00 93.94 175 SER A C 1
ATOM 1321 O O . SER A 1 175 ? -5.471 2.980 5.148 1.00 93.94 175 SER A O 1
ATOM 1323 N N . PRO A 1 176 ? -6.068 1.954 7.052 1.00 92.06 176 PRO A N 1
ATOM 1324 C CA . PRO A 1 176 ? -7.210 1.275 6.443 1.00 92.06 176 PRO A CA 1
ATOM 1325 C C . PRO A 1 176 ? -8.291 2.232 5.914 1.00 92.06 176 PRO A C 1
ATOM 1327 O O . PRO A 1 176 ? -8.967 1.877 4.952 1.00 92.06 176 PRO A O 1
ATOM 1330 N N . ASP A 1 177 ? -8.436 3.445 6.461 1.00 89.31 177 ASP A N 1
ATOM 1331 C CA . ASP A 1 177 ? -9.401 4.441 5.954 1.00 89.31 177 ASP A CA 1
ATOM 1332 C C . ASP A 1 177 ? -9.009 5.066 4.606 1.00 89.31 177 ASP A C 1
ATOM 1334 O O . ASP A 1 177 ? -9.864 5.588 3.890 1.00 89.31 177 ASP A O 1
ATOM 1338 N N . ARG A 1 178 ? -7.735 4.968 4.207 1.00 92.19 178 ARG A N 1
ATOM 1339 C CA . ARG A 1 178 ? -7.292 5.343 2.854 1.00 92.19 178 ARG A CA 1
ATOM 1340 C C . ARG A 1 178 ? -7.528 4.223 1.841 1.00 92.19 178 ARG A C 1
ATOM 1342 O O . ARG A 1 178 ? -7.550 4.473 0.636 1.00 92.19 178 ARG A O 1
ATOM 1349 N N . ALA A 1 179 ? -7.662 2.983 2.310 1.00 94.00 179 ALA A N 1
ATOM 1350 C CA . ALA A 1 179 ? -7.599 1.798 1.474 1.00 94.00 179 ALA A CA 1
ATOM 1351 C C . ALA A 1 179 ? -8.919 1.532 0.733 1.00 94.00 179 ALA A C 1
ATOM 1353 O O . ALA A 1 179 ? -9.928 1.135 1.317 1.00 94.00 179 ALA A O 1
ATOM 1354 N N . ILE A 1 180 ? -8.889 1.628 -0.595 1.00 94.00 180 ILE A N 1
ATOM 1355 C CA . ILE A 1 180 ? -9.978 1.125 -1.451 1.00 94.00 180 ILE A CA 1
ATOM 1356 C C . ILE A 1 180 ? -9.793 -0.349 -1.822 1.00 94.00 180 ILE A C 1
ATOM 1358 O O . ILE A 1 180 ? -10.735 -1.001 -2.275 1.00 94.00 180 ILE A O 1
ATOM 1362 N N . GLY A 1 181 ? -8.584 -0.870 -1.615 1.00 95.25 181 GLY A N 1
ATOM 1363 C CA . GLY A 1 181 ? -8.213 -2.260 -1.820 1.00 95.25 181 GLY A CA 1
ATOM 1364 C C . GLY A 1 181 ? -6.715 -2.491 -1.644 1.00 95.25 181 GLY A C 1
ATOM 1365 O O . GLY A 1 181 ? -5.938 -1.542 -1.527 1.00 95.25 181 GLY A O 1
ATOM 1366 N N . GLY A 1 182 ? -6.319 -3.760 -1.624 1.00 97.75 182 GLY A N 1
ATOM 1367 C CA . GLY A 1 182 ? -4.932 -4.178 -1.441 1.00 97.75 182 GLY A CA 1
ATOM 1368 C C . GLY A 1 182 ? -4.510 -5.260 -2.425 1.00 97.75 182 GLY A C 1
ATOM 1369 O O . GLY A 1 182 ? -5.240 -6.228 -2.640 1.00 97.75 182 GLY A O 1
ATOM 1370 N N . MET A 1 183 ? -3.322 -5.116 -3.005 1.00 98.12 183 MET A N 1
ATOM 1371 C CA . MET A 1 183 ? -2.721 -6.076 -3.933 1.00 98.12 183 MET A CA 1
ATOM 1372 C C . MET A 1 183 ? -1.258 -6.397 -3.576 1.00 98.12 183 MET A C 1
ATOM 1374 O O . MET A 1 183 ? -0.350 -6.096 -4.357 1.00 98.12 183 MET A O 1
ATOM 1378 N N . PRO A 1 184 ? -0.999 -6.971 -2.387 1.00 98.00 184 PRO A N 1
ATOM 1379 C CA . PRO A 1 184 ? 0.335 -7.417 -2.007 1.00 98.00 184 PRO A CA 1
ATOM 1380 C C . PRO A 1 184 ? 0.734 -8.658 -2.821 1.00 98.00 184 PRO A C 1
ATOM 1382 O O . PRO A 1 184 ? 0.048 -9.683 -2.804 1.00 98.00 184 PRO A O 1
ATOM 1385 N N . ALA A 1 185 ? 1.862 -8.579 -3.526 1.00 97.94 185 ALA A N 1
ATOM 1386 C CA . ALA A 1 185 ? 2.423 -9.685 -4.291 1.00 97.94 185 ALA A CA 1
ATOM 1387 C C . ALA A 1 185 ? 3.735 -10.176 -3.665 1.00 97.94 185 ALA A C 1
ATOM 1389 O O . ALA A 1 185 ? 4.643 -9.384 -3.429 1.00 97.94 185 ALA A O 1
ATOM 1390 N N . ALA A 1 186 ? 3.846 -11.481 -3.404 1.00 96.88 186 ALA A N 1
ATOM 1391 C CA . ALA A 1 186 ? 5.048 -12.131 -2.870 1.00 96.88 186 ALA A CA 1
ATOM 1392 C C . ALA A 1 186 ? 5.686 -11.378 -1.682 1.00 96.88 186 ALA A C 1
ATOM 1394 O O . ALA A 1 186 ? 6.901 -11.258 -1.600 1.00 96.88 186 ALA A O 1
ATOM 1395 N N . GLY A 1 187 ? 4.867 -10.812 -0.791 1.00 95.38 187 GLY A N 1
ATOM 1396 C CA . GLY A 1 187 ? 5.327 -10.076 0.388 1.00 95.38 187 GLY A CA 1
ATOM 1397 C C . GLY A 1 187 ? 5.376 -10.956 1.632 1.00 95.38 187 GLY A C 1
ATOM 1398 O O . GLY A 1 187 ? 4.485 -11.789 1.831 1.00 95.38 187 GLY A O 1
ATOM 1399 N N . TRP A 1 188 ? 6.385 -10.754 2.478 1.00 93.88 188 TRP A N 1
ATOM 1400 C CA . TRP A 1 188 ? 6.408 -11.318 3.826 1.00 93.88 188 TRP A CA 1
ATOM 1401 C C . TRP A 1 188 ? 5.484 -10.530 4.765 1.00 93.88 188 TRP A C 1
ATOM 1403 O O . TRP A 1 188 ? 5.092 -9.396 4.489 1.00 93.88 188 TRP A O 1
ATOM 1413 N N . ILE A 1 189 ? 5.125 -11.144 5.890 1.00 94.00 189 ILE A N 1
ATOM 1414 C CA . ILE A 1 189 ? 4.223 -10.553 6.898 1.00 94.00 189 ILE A CA 1
ATOM 1415 C C . ILE A 1 189 ? 4.958 -10.072 8.150 1.00 94.00 189 ILE A C 1
ATOM 1417 O O . ILE A 1 189 ? 4.462 -9.200 8.852 1.00 94.00 189 ILE A O 1
ATOM 1421 N N . ARG A 1 190 ? 6.152 -10.620 8.400 1.00 91.94 190 ARG A N 1
ATOM 1422 C CA . ARG A 1 190 ? 7.107 -10.173 9.419 1.00 91.94 190 ARG A CA 1
ATOM 1423 C C . ARG A 1 190 ? 8.504 -10.298 8.841 1.00 91.94 190 ARG A C 1
ATOM 1425 O O . ARG A 1 190 ? 8.831 -11.364 8.306 1.00 91.94 190 ARG A O 1
ATOM 1432 N N . LYS A 1 191 ? 9.313 -9.253 8.947 1.00 89.06 191 LYS A N 1
ATOM 1433 C CA . LYS A 1 191 ? 10.704 -9.271 8.491 1.00 89.06 191 LYS A CA 1
ATOM 1434 C C . LYS A 1 191 ? 11.507 -10.367 9.195 1.00 89.06 191 LYS A C 1
ATOM 1436 O O . LYS A 1 191 ? 12.284 -11.068 8.566 1.00 89.06 191 LYS A O 1
ATOM 1441 N N . GLU A 1 192 ? 11.273 -10.552 10.482 1.00 87.56 192 GLU A N 1
ATOM 1442 C CA . GLU A 1 192 ? 11.990 -11.480 11.359 1.00 87.56 192 GLU A CA 1
ATOM 1443 C C . GLU A 1 192 ? 11.710 -12.933 10.993 1.00 87.56 192 GLU A C 1
ATOM 1445 O O . GLU A 1 192 ? 12.482 -13.821 11.320 1.00 87.56 192 GLU A O 1
ATOM 1450 N N . SER A 1 193 ? 10.600 -13.177 10.295 1.00 84.31 193 SER A N 1
ATOM 1451 C CA . SER A 1 193 ? 10.283 -14.488 9.739 1.00 84.31 193 SER A CA 1
ATOM 1452 C C . SER A 1 193 ? 10.852 -14.695 8.338 1.00 84.31 193 SER A C 1
ATOM 1454 O O . SER A 1 193 ? 10.739 -15.799 7.812 1.00 84.31 193 SER A O 1
ATOM 1456 N N . TYR A 1 194 ? 11.388 -13.643 7.712 1.00 83.12 194 TYR A N 1
ATOM 1457 C CA . TYR A 1 194 ? 11.851 -13.615 6.330 1.00 83.12 194 TYR A CA 1
ATOM 1458 C C . TYR A 1 194 ? 13.368 -13.806 6.256 1.00 83.12 194 TYR A C 1
ATOM 1460 O O . TYR A 1 194 ? 14.121 -12.843 6.265 1.00 83.12 194 TYR A O 1
ATOM 1468 N N . GLY A 1 195 ? 13.813 -15.057 6.129 1.00 78.81 195 GLY A N 1
ATOM 1469 C CA . GLY A 1 195 ? 15.226 -15.410 5.952 1.00 78.81 195 GLY A CA 1
ATOM 1470 C C . GLY A 1 195 ? 16.071 -15.288 7.226 1.00 78.81 195 GLY A C 1
ATOM 1471 O O . GLY A 1 195 ? 15.861 -14.412 8.062 1.00 78.81 195 GLY A O 1
ATOM 1472 N N . ASP A 1 196 ? 17.072 -16.158 7.355 1.00 71.12 196 ASP A N 1
ATOM 1473 C CA . ASP A 1 196 ? 17.793 -16.354 8.621 1.00 71.12 196 ASP A CA 1
ATOM 1474 C C . ASP A 1 196 ? 18.567 -15.118 9.097 1.00 71.12 196 ASP A C 1
ATOM 1476 O O . ASP A 1 196 ? 18.692 -14.882 10.298 1.00 71.12 196 ASP A O 1
ATOM 1480 N N . SER A 1 197 ? 19.036 -14.279 8.168 1.00 70.69 197 SER A N 1
ATOM 1481 C CA . SER A 1 197 ? 19.748 -13.033 8.488 1.00 70.69 197 SER A CA 1
ATOM 1482 C C . SER A 1 197 ? 18.859 -11.946 9.097 1.00 70.69 197 SER A C 1
ATOM 1484 O O . SER A 1 197 ? 19.381 -10.941 9.571 1.00 70.69 197 SER A O 1
ATOM 1486 N N . ASN A 1 198 ? 17.535 -12.119 9.078 1.00 80.94 198 ASN A N 1
ATOM 1487 C CA . ASN A 1 198 ? 16.595 -11.176 9.678 1.00 80.94 198 ASN A CA 1
ATOM 1488 C C . ASN A 1 198 ? 16.059 -11.646 11.032 1.00 80.94 198 ASN A C 1
ATOM 1490 O O . ASN A 1 198 ? 15.317 -10.898 11.668 1.00 80.94 198 ASN A O 1
ATOM 1494 N N . ASN A 1 199 ? 16.445 -12.844 11.489 1.00 80.75 199 ASN A N 1
ATOM 1495 C CA . ASN A 1 199 ? 16.053 -13.349 12.798 1.00 80.75 199 ASN A CA 1
ATOM 1496 C C . ASN A 1 199 ? 16.449 -12.349 13.890 1.00 80.75 199 ASN A C 1
ATOM 1498 O O . ASN A 1 199 ? 17.606 -11.931 13.982 1.00 80.75 199 ASN A O 1
ATOM 1502 N N . PHE A 1 200 ? 15.474 -11.978 14.721 1.00 80.81 200 PHE A N 1
ATOM 1503 C CA . PHE A 1 200 ? 15.625 -10.905 15.695 1.00 80.81 200 PHE A CA 1
ATOM 1504 C C . PHE A 1 200 ? 16.821 -11.146 16.626 1.00 80.81 200 PHE A C 1
ATOM 1506 O O . PHE A 1 200 ? 16.821 -12.081 17.430 1.00 80.81 200 PHE A O 1
ATOM 1513 N N . MET A 1 201 ? 17.834 -10.284 16.499 1.00 77.75 201 MET A N 1
ATOM 1514 C CA . MET A 1 201 ? 19.080 -10.289 17.275 1.00 77.75 201 MET A CA 1
ATOM 1515 C C . MET A 1 201 ? 19.910 -11.583 17.189 1.00 77.75 201 MET A C 1
ATOM 1517 O O . MET A 1 201 ? 20.899 -11.702 17.902 1.00 77.75 201 MET A O 1
ATOM 1521 N N . LEU A 1 202 ? 19.552 -12.556 16.338 1.00 80.31 202 LEU A N 1
ATOM 1522 C CA . LEU A 1 202 ? 20.199 -13.877 16.333 1.00 80.31 202 LEU A CA 1
ATOM 1523 C C . LEU A 1 202 ? 21.691 -13.794 15.992 1.00 80.31 202 LEU A C 1
ATOM 1525 O O . LEU A 1 202 ? 22.493 -14.527 16.561 1.00 80.31 202 LEU A O 1
ATOM 1529 N N . LEU A 1 203 ? 22.048 -12.908 15.061 1.00 81.00 203 LEU A N 1
ATOM 1530 C CA . LEU A 1 203 ? 23.427 -12.691 14.619 1.00 81.00 203 LEU A CA 1
ATOM 1531 C C . LEU A 1 203 ? 24.127 -11.553 15.379 1.00 81.00 203 LEU A C 1
ATOM 1533 O O . LEU A 1 203 ? 25.242 -11.180 15.022 1.00 81.00 203 LEU A O 1
ATOM 1537 N N . ASP A 1 204 ? 23.485 -10.981 16.401 1.00 81.75 204 ASP A N 1
ATOM 1538 C CA . ASP A 1 204 ? 24.062 -9.891 17.183 1.00 81.75 204 ASP A CA 1
ATOM 1539 C C . ASP A 1 204 ? 24.974 -10.446 18.286 1.00 81.75 204 ASP A C 1
ATOM 1541 O O . ASP A 1 204 ? 24.527 -11.136 19.206 1.00 81.75 204 ASP A O 1
ATOM 1545 N N . VAL A 1 205 ? 26.267 -10.122 18.211 1.00 82.50 205 VAL A N 1
ATOM 1546 C CA . VAL A 1 205 ? 27.280 -10.560 19.187 1.00 82.50 205 VAL A CA 1
ATOM 1547 C C . VAL A 1 205 ? 26.998 -10.053 20.604 1.00 82.50 205 VAL A C 1
ATOM 1549 O O . VAL A 1 205 ? 27.424 -10.675 21.577 1.00 82.50 205 VAL A O 1
ATOM 1552 N N . GLN A 1 206 ? 26.260 -8.949 20.742 1.00 80.50 206 GLN A N 1
ATOM 1553 C CA . GLN A 1 206 ? 25.910 -8.374 22.037 1.00 80.50 206 GLN A CA 1
ATOM 1554 C C . GLN A 1 206 ? 24.779 -9.143 22.724 1.00 80.50 206 GLN A C 1
ATOM 1556 O O . GLN A 1 206 ? 24.599 -8.979 23.930 1.00 80.50 206 GLN A O 1
ATOM 1561 N N . LEU A 1 207 ? 24.056 -10.028 22.019 1.00 79.31 207 LEU A N 1
ATOM 1562 C CA . LEU A 1 207 ? 22.935 -10.790 22.581 1.00 79.31 207 LEU A CA 1
ATOM 1563 C C . LEU A 1 207 ? 23.334 -11.599 23.827 1.00 79.31 207 LEU A C 1
ATOM 1565 O O . LEU A 1 207 ? 22.526 -11.728 24.743 1.00 79.31 207 LEU A O 1
ATOM 1569 N N . ALA A 1 208 ? 24.581 -12.082 23.903 1.00 80.00 208 ALA A N 1
ATOM 1570 C CA . ALA A 1 208 ? 25.107 -12.796 25.072 1.00 80.00 208 ALA A CA 1
ATOM 1571 C C . ALA A 1 208 ? 25.111 -11.952 26.364 1.00 80.00 208 ALA A C 1
ATOM 1573 O O . ALA A 1 208 ? 25.185 -12.507 27.456 1.00 80.00 208 ALA A O 1
ATOM 1574 N N . GLN A 1 209 ? 25.039 -10.624 26.240 1.00 84.94 209 GLN A N 1
ATOM 1575 C CA . GLN A 1 209 ? 25.063 -9.661 27.343 1.00 84.94 209 GLN A CA 1
ATOM 1576 C C . GLN A 1 209 ? 23.701 -8.975 27.566 1.00 84.94 209 GLN A C 1
ATOM 1578 O O . GLN A 1 209 ? 23.559 -8.177 28.490 1.00 84.94 209 GLN A O 1
ATOM 1583 N N . VAL A 1 210 ? 22.687 -9.263 26.739 1.00 85.50 210 VAL A N 1
ATOM 1584 C CA . VAL A 1 210 ? 21.355 -8.647 26.849 1.00 85.50 210 VAL A CA 1
ATOM 1585 C C . VAL A 1 210 ? 20.481 -9.463 27.801 1.00 85.50 210 VAL A C 1
ATOM 1587 O O . VAL A 1 210 ? 20.190 -10.633 27.552 1.00 85.50 210 VAL A O 1
ATOM 1590 N N . SER A 1 211 ? 20.002 -8.838 28.880 1.00 89.12 211 SER A N 1
ATOM 1591 C CA . SER A 1 211 ? 19.058 -9.493 29.796 1.00 89.12 211 SER A CA 1
ATOM 1592 C C . SER A 1 211 ? 17.728 -9.843 29.096 1.00 89.12 211 SER A C 1
ATOM 1594 O O . SER A 1 211 ? 17.299 -9.118 28.190 1.00 89.12 211 SER A O 1
ATOM 1596 N N . PRO A 1 212 ? 16.997 -10.886 29.538 1.00 87.19 212 PRO A N 1
ATOM 1597 C CA . PRO A 1 212 ? 15.694 -11.233 28.960 1.00 87.19 212 PRO A CA 1
ATOM 1598 C C . PRO A 1 212 ? 14.692 -10.067 28.941 1.00 87.19 212 PRO A C 1
ATOM 1600 O O . PRO A 1 212 ? 13.950 -9.900 27.974 1.00 87.19 212 PRO A O 1
ATOM 1603 N N . TYR A 1 213 ? 14.708 -9.219 29.974 1.00 86.75 213 TYR A N 1
ATOM 1604 C CA . TYR A 1 213 ? 13.841 -8.042 30.055 1.00 86.75 213 TYR A CA 1
ATOM 1605 C C . TYR A 1 213 ? 14.178 -6.995 28.984 1.00 86.75 213 TYR A C 1
ATOM 1607 O O . TYR A 1 213 ? 13.287 -6.501 28.295 1.00 86.75 213 TYR A O 1
ATOM 1615 N N . GLN A 1 214 ? 15.463 -6.686 28.786 1.00 86.50 214 GLN A N 1
ATOM 1616 C CA . GLN A 1 214 ? 15.889 -5.765 27.727 1.00 86.50 214 GLN A CA 1
ATOM 1617 C C . GLN A 1 214 ? 15.552 -6.315 26.340 1.00 86.50 214 GLN A C 1
ATOM 1619 O O . GLN A 1 214 ? 15.055 -5.571 25.496 1.00 86.50 214 GLN A O 1
ATOM 1624 N N . LYS A 1 215 ? 15.750 -7.622 26.118 1.00 85.50 215 LYS A N 1
ATOM 1625 C CA . LYS A 1 215 ? 15.381 -8.277 24.858 1.00 85.50 215 LYS A CA 1
ATOM 1626 C C . LYS A 1 215 ? 13.891 -8.107 24.550 1.00 85.50 215 LYS A C 1
ATOM 1628 O O . LYS A 1 215 ? 13.553 -7.737 23.431 1.00 85.50 215 LYS A O 1
ATOM 1633 N N . MET A 1 216 ? 13.020 -8.297 25.544 1.00 84.38 216 MET A N 1
ATOM 1634 C CA . MET A 1 216 ? 11.576 -8.076 25.407 1.00 84.38 216 MET A CA 1
ATOM 1635 C C . MET A 1 216 ? 11.248 -6.625 25.021 1.00 84.38 216 MET A C 1
ATOM 1637 O O . MET A 1 216 ? 10.436 -6.393 24.125 1.00 84.38 216 MET A O 1
ATOM 1641 N N . VAL A 1 217 ? 11.884 -5.638 25.666 1.00 85.50 217 VAL A N 1
ATOM 1642 C CA . VAL A 1 217 ? 11.686 -4.220 25.324 1.00 85.50 217 VAL A CA 1
ATOM 1643 C C . VAL A 1 217 ? 12.106 -3.951 23.879 1.00 85.50 217 VAL A C 1
ATOM 1645 O O . VAL A 1 217 ? 11.339 -3.337 23.139 1.00 85.50 217 VAL A O 1
ATOM 1648 N N . LEU A 1 218 ? 13.267 -4.447 23.444 1.00 86.19 218 LEU A N 1
ATOM 1649 C CA . LEU A 1 218 ? 13.743 -4.282 22.068 1.00 86.19 218 LEU A CA 1
ATOM 1650 C C . LEU A 1 218 ? 12.812 -4.959 21.053 1.00 86.19 218 LEU A C 1
ATOM 1652 O O . LEU A 1 218 ? 12.473 -4.348 20.042 1.00 86.19 218 LEU A O 1
ATOM 1656 N N . GLU A 1 219 ? 12.337 -6.173 21.328 1.00 85.06 219 GLU A N 1
ATOM 1657 C CA . GLU A 1 219 ? 11.410 -6.885 20.439 1.00 85.06 219 GLU A CA 1
ATOM 1658 C C . GLU A 1 219 ? 10.076 -6.137 20.301 1.00 85.06 219 GLU A C 1
ATOM 1660 O O . GLU A 1 219 ? 9.528 -6.005 19.204 1.00 85.06 219 GLU A O 1
ATOM 1665 N N . SER A 1 220 ? 9.594 -5.526 21.390 1.00 84.00 220 SER A N 1
ATOM 1666 C CA . SER A 1 220 ? 8.398 -4.677 21.348 1.00 84.00 220 SER A CA 1
ATOM 1667 C C . SER A 1 220 ? 8.548 -3.475 20.405 1.00 84.00 220 SER A C 1
ATOM 1669 O O . SER A 1 220 ? 7.548 -2.942 19.918 1.00 84.00 220 SER A O 1
ATOM 1671 N N . THR A 1 221 ? 9.783 -3.051 20.097 1.00 83.94 221 THR A N 1
ATOM 1672 C CA . THR A 1 221 ? 9.996 -1.906 19.210 1.00 83.94 221 THR A CA 1
ATOM 1673 C C . THR A 1 221 ? 9.683 -2.219 17.747 1.00 83.94 221 THR A C 1
ATOM 1675 O O . THR A 1 221 ? 9.253 -1.313 17.031 1.00 83.94 221 THR A O 1
ATOM 1678 N N . VAL A 1 222 ? 9.821 -3.475 17.320 1.00 86.38 222 VAL A N 1
ATOM 1679 C CA . VAL A 1 222 ? 9.577 -3.913 15.934 1.00 86.38 222 VAL A CA 1
ATOM 1680 C C . VAL A 1 222 ? 8.210 -4.573 15.739 1.00 86.38 222 VAL A C 1
ATOM 1682 O O . VAL A 1 222 ? 7.755 -4.714 14.608 1.00 86.38 222 VAL A O 1
ATOM 1685 N N . ALA A 1 223 ? 7.497 -4.886 16.828 1.00 88.06 223 ALA A N 1
ATOM 1686 C CA . ALA A 1 223 ? 6.186 -5.540 16.796 1.00 88.06 223 ALA A CA 1
ATOM 1687 C C . ALA A 1 223 ? 5.110 -4.790 15.981 1.00 88.06 223 ALA A C 1
ATOM 1689 O O . ALA A 1 223 ? 4.165 -5.404 15.488 1.00 88.06 223 ALA A O 1
ATOM 1690 N N . GLU A 1 224 ? 5.266 -3.476 15.779 1.00 88.81 224 GLU A N 1
ATOM 1691 C CA . GLU A 1 224 ? 4.408 -2.665 14.898 1.00 88.81 224 GLU A CA 1
ATOM 1692 C C . GLU A 1 224 ? 4.404 -3.149 13.440 1.00 88.81 224 GLU A C 1
ATOM 1694 O O . GLU A 1 224 ? 3.446 -2.929 12.697 1.00 88.81 224 GLU A O 1
ATOM 1699 N N . ASN A 1 225 ? 5.483 -3.805 13.019 1.00 90.75 225 ASN A N 1
ATOM 1700 C CA . ASN A 1 225 ? 5.660 -4.273 11.650 1.00 90.75 225 ASN A CA 1
ATOM 1701 C C . ASN A 1 225 ? 5.117 -5.698 11.450 1.00 90.75 225 ASN A C 1
ATOM 1703 O O . ASN A 1 225 ? 5.186 -6.247 10.349 1.00 90.75 225 ASN A O 1
ATOM 1707 N N . TYR A 1 226 ? 4.550 -6.310 12.497 1.00 92.44 226 TYR A N 1
ATOM 1708 C CA . TYR A 1 226 ? 3.987 -7.655 12.435 1.00 92.44 226 TYR A CA 1
ATOM 1709 C C . TYR A 1 226 ? 2.560 -7.604 11.892 1.00 92.44 226 TYR A C 1
ATOM 1711 O O . TYR A 1 226 ? 1.598 -7.474 12.648 1.00 92.44 226 TYR A O 1
ATOM 1719 N N . VAL A 1 227 ? 2.425 -7.705 10.569 1.00 94.31 227 VAL A N 1
ATOM 1720 C CA . VAL A 1 227 ? 1.159 -7.539 9.828 1.00 94.31 227 VAL A CA 1
ATOM 1721 C C . VAL A 1 227 ? 0.031 -8.410 10.390 1.00 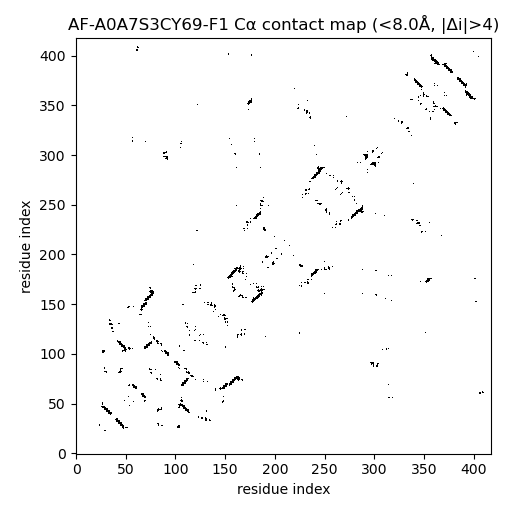94.31 227 VAL A C 1
ATOM 1723 O O . VAL A 1 227 ? -1.107 -7.960 10.512 1.00 94.31 227 VAL A O 1
ATOM 1726 N N . ASP A 1 228 ? 0.349 -9.648 10.755 1.00 92.31 228 ASP A N 1
ATOM 1727 C CA . ASP A 1 228 ? -0.593 -10.628 11.297 1.00 92.31 228 ASP A CA 1
ATOM 1728 C C . ASP A 1 228 ? -1.208 -10.216 12.646 1.00 92.31 228 ASP A C 1
ATOM 1730 O O . ASP A 1 228 ? -2.341 -10.585 12.948 1.00 92.31 228 ASP A O 1
ATOM 1734 N N . THR A 1 229 ? -0.528 -9.368 13.425 1.00 91.62 229 THR A N 1
ATOM 1735 C CA . THR A 1 229 ? -1.074 -8.786 14.667 1.00 91.62 229 THR A CA 1
ATOM 1736 C C . THR A 1 229 ? -2.268 -7.862 14.396 1.00 91.62 229 THR A C 1
ATOM 1738 O O . THR A 1 229 ? -3.144 -7.701 15.246 1.00 91.62 229 THR A O 1
ATOM 1741 N N . PHE A 1 230 ? -2.331 -7.264 13.204 1.00 93.94 230 PHE A N 1
ATOM 1742 C CA . PHE A 1 230 ? -3.258 -6.182 12.868 1.00 93.94 230 PHE A CA 1
ATOM 1743 C C . PHE A 1 230 ? -4.310 -6.578 11.822 1.00 93.94 230 PHE A C 1
ATOM 1745 O O . PHE A 1 230 ? -4.984 -5.712 11.266 1.00 93.94 230 PHE A O 1
ATOM 1752 N N . VAL A 1 231 ? -4.495 -7.875 11.551 1.00 92.19 231 VAL A N 1
ATOM 1753 C CA . VAL A 1 231 ? -5.415 -8.368 10.502 1.00 92.19 231 VAL A CA 1
ATOM 1754 C C . VAL A 1 231 ? -6.858 -7.891 10.667 1.00 92.19 231 VAL A C 1
ATOM 1756 O O . VAL A 1 231 ? -7.550 -7.699 9.673 1.00 92.19 231 VAL A O 1
ATOM 1759 N N . GLU A 1 232 ? -7.304 -7.622 11.896 1.00 90.19 232 GLU A N 1
ATOM 1760 C CA . GLU A 1 232 ? -8.627 -7.048 12.201 1.00 90.19 232 GLU A CA 1
ATOM 1761 C C . GLU A 1 232 ? -8.861 -5.708 11.476 1.00 90.19 232 GLU A C 1
ATOM 1763 O O . GLU A 1 232 ? -9.971 -5.412 11.016 1.00 90.19 232 GLU A O 1
ATOM 1768 N N . ASN A 1 233 ? -7.796 -4.925 11.267 1.00 92.38 233 ASN A N 1
ATOM 1769 C CA . ASN A 1 233 ? -7.873 -3.654 10.552 1.00 92.38 233 ASN A CA 1
ATOM 1770 C C . ASN A 1 233 ? -8.217 -3.840 9.066 1.00 92.38 233 ASN A C 1
ATOM 1772 O O . ASN A 1 233 ? -8.722 -2.910 8.435 1.00 92.38 233 ASN A O 1
ATOM 1776 N N . LEU A 1 234 ? -8.048 -5.046 8.518 1.00 91.75 234 LEU A N 1
ATOM 1777 C CA . LEU A 1 234 ? -8.352 -5.372 7.124 1.00 91.75 234 LEU A CA 1
ATOM 1778 C C . LEU A 1 234 ? -9.847 -5.614 6.864 1.00 91.75 234 LEU A C 1
ATOM 1780 O O . LEU A 1 234 ? -10.251 -5.748 5.704 1.00 91.75 234 LEU A O 1
ATOM 1784 N N . LYS A 1 235 ? -10.697 -5.638 7.907 1.00 86.94 235 LYS A N 1
ATOM 1785 C CA . LYS A 1 235 ? -12.146 -5.843 7.744 1.00 86.94 235 LYS A CA 1
ATOM 1786 C C . LYS A 1 235 ? -12.743 -4.849 6.757 1.00 86.94 235 LYS A C 1
ATOM 1788 O O . 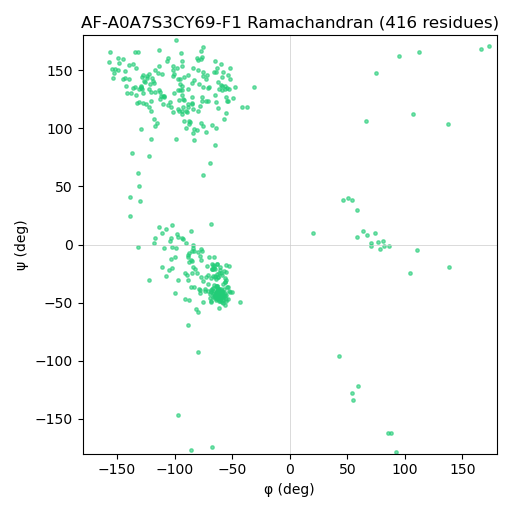LYS A 1 235 ? -12.650 -3.639 6.958 1.00 86.94 235 LYS A O 1
ATOM 1793 N N . GLY A 1 236 ? -13.403 -5.373 5.723 1.00 82.25 236 GLY A N 1
ATOM 1794 C CA . GLY A 1 236 ? -14.138 -4.583 4.735 1.00 82.25 236 GLY A CA 1
ATOM 1795 C C . GLY A 1 236 ? -13.299 -4.060 3.565 1.00 82.25 236 GLY A C 1
ATOM 1796 O O . GLY A 1 236 ? -13.883 -3.451 2.658 1.00 82.25 236 GLY A O 1
ATOM 1797 N N . ILE A 1 237 ? -11.988 -4.329 3.555 1.00 89.56 237 ILE A N 1
ATOM 1798 C CA . ILE A 1 237 ? -11.062 -3.971 2.475 1.00 89.56 237 ILE A CA 1
ATOM 1799 C C . ILE A 1 237 ? -10.955 -5.156 1.498 1.00 89.56 237 ILE A C 1
ATOM 1801 O O . ILE A 1 237 ? -10.666 -6.275 1.927 1.00 89.56 237 ILE A O 1
ATOM 1805 N N . PRO A 1 238 ? -11.205 -4.965 0.188 1.00 92.44 238 PRO A N 1
ATOM 1806 C CA . PRO A 1 238 ? -10.995 -6.015 -0.806 1.00 92.44 238 PRO A CA 1
ATOM 1807 C C . PRO A 1 238 ? -9.495 -6.278 -1.009 1.00 92.44 238 PRO A C 1
ATOM 1809 O O . PRO A 1 238 ? -8.713 -5.342 -1.162 1.00 92.44 238 PRO A O 1
ATOM 1812 N N . LEU A 1 239 ? -9.095 -7.549 -1.059 1.00 95.06 239 LEU A N 1
ATOM 1813 C CA . LEU A 1 239 ? -7.695 -7.970 -1.141 1.00 95.06 239 LEU A CA 1
ATOM 1814 C C . LEU A 1 239 ? -7.479 -8.969 -2.280 1.00 95.06 239 LEU A C 1
ATOM 1816 O O . LEU A 1 239 ? -8.244 -9.923 -2.440 1.00 95.06 239 LEU A O 1
ATOM 1820 N N . TYR A 1 240 ? -6.400 -8.783 -3.038 1.00 96.62 240 TYR A N 1
ATOM 1821 C CA . TYR A 1 240 ? -5.907 -9.761 -4.001 1.00 96.62 240 TYR A CA 1
ATOM 1822 C C . TYR A 1 240 ? -4.422 -10.033 -3.790 1.00 96.62 240 TYR A C 1
ATOM 1824 O O . TYR A 1 240 ? -3.558 -9.281 -4.228 1.00 96.62 240 TYR A O 1
ATOM 1832 N N . MET A 1 241 ? -4.151 -11.138 -3.112 1.00 96.06 241 MET A N 1
ATOM 1833 C CA . MET A 1 241 ? -2.817 -11.661 -2.862 1.00 96.06 241 MET A CA 1
ATOM 1834 C C . MET A 1 241 ? -2.332 -12.472 -4.054 1.00 96.06 241 MET A C 1
ATOM 1836 O O . MET A 1 241 ? -3.096 -13.244 -4.644 1.00 96.06 241 MET A O 1
ATOM 1840 N N . ARG A 1 242 ? -1.047 -12.358 -4.382 1.00 95.69 242 ARG A N 1
ATOM 1841 C CA . ARG A 1 242 ? -0.474 -13.114 -5.497 1.00 95.69 242 ARG A CA 1
ATOM 1842 C C . ARG A 1 242 ? 0.958 -13.541 -5.237 1.00 95.69 242 ARG A C 1
ATOM 1844 O O . ARG A 1 242 ? 1.736 -12.779 -4.685 1.00 95.69 242 ARG A O 1
ATOM 1851 N N . VAL A 1 243 ? 1.331 -14.739 -5.671 1.00 98.12 243 VAL A N 1
ATOM 1852 C CA . VAL A 1 243 ? 2.708 -15.243 -5.559 1.00 98.12 243 VAL A CA 1
ATOM 1853 C C . VAL A 1 243 ? 2.993 -16.282 -6.639 1.00 98.12 243 VAL A C 1
ATOM 1855 O O . VAL A 1 243 ? 2.077 -16.961 -7.107 1.00 98.12 243 VAL A O 1
ATOM 1858 N N . GLY A 1 244 ? 4.249 -16.402 -7.066 1.00 98.31 244 GLY A N 1
ATOM 1859 C CA . GLY A 1 244 ? 4.673 -17.511 -7.915 1.00 98.31 244 GLY A CA 1
ATOM 1860 C C . GLY A 1 244 ? 4.695 -18.810 -7.114 1.00 98.31 244 GLY A C 1
ATOM 1861 O O . GLY A 1 244 ? 5.184 -18.845 -5.989 1.00 98.31 244 GLY A O 1
ATOM 1862 N N . ARG A 1 245 ? 4.154 -19.901 -7.659 1.00 97.81 245 ARG A N 1
ATOM 1863 C CA . ARG A 1 245 ? 4.081 -21.178 -6.928 1.00 97.81 245 ARG A CA 1
ATOM 1864 C C . ARG A 1 245 ? 5.464 -21.740 -6.578 1.00 97.81 245 ARG A C 1
ATOM 1866 O O . ARG A 1 245 ? 5.593 -22.446 -5.582 1.00 97.81 245 ARG A O 1
ATOM 1873 N N . ASN A 1 246 ? 6.467 -21.404 -7.385 1.00 97.94 246 ASN A N 1
ATOM 1874 C CA . ASN A 1 246 ? 7.851 -21.833 -7.226 1.00 97.94 246 ASN A CA 1
ATOM 1875 C C . ASN A 1 246 ? 8.730 -20.720 -6.629 1.00 97.94 246 ASN A C 1
ATOM 1877 O O . ASN A 1 246 ? 9.948 -20.780 -6.757 1.00 97.94 246 ASN A O 1
ATOM 1881 N N . ASP A 1 247 ? 8.141 -19.683 -6.023 1.00 97.44 247 ASP A N 1
ATOM 1882 C CA . ASP A 1 247 ? 8.901 -18.609 -5.384 1.00 97.44 247 ASP A CA 1
ATOM 1883 C C . ASP A 1 247 ? 9.739 -19.161 -4.219 1.00 97.44 247 ASP A C 1
ATOM 1885 O O . ASP A 1 247 ? 9.207 -19.712 -3.252 1.00 97.44 247 ASP A O 1
ATOM 1889 N N . ARG A 1 248 ? 11.064 -19.036 -4.344 1.00 93.88 248 ARG A N 1
ATOM 1890 C CA . ARG A 1 248 ? 12.048 -19.449 -3.333 1.00 93.88 248 ARG A CA 1
ATOM 1891 C C . ARG A 1 248 ? 12.616 -18.275 -2.542 1.00 93.88 248 ARG A C 1
ATOM 1893 O O . ARG A 1 248 ? 13.273 -18.510 -1.536 1.00 93.88 248 ARG A O 1
ATOM 1900 N N . ALA A 1 249 ? 12.384 -17.042 -2.993 1.00 92.75 249 ALA A N 1
ATOM 1901 C CA . ALA A 1 249 ? 12.810 -15.854 -2.270 1.00 92.75 249 ALA A CA 1
ATOM 1902 C C . ALA A 1 249 ? 11.797 -15.552 -1.168 1.00 92.75 249 ALA A C 1
ATOM 1904 O O . ALA A 1 249 ? 12.152 -15.545 0.004 1.00 92.75 249 ALA A O 1
ATOM 1905 N N . VAL A 1 250 ? 10.518 -15.410 -1.529 1.00 94.06 250 VAL A N 1
ATOM 1906 C CA . VAL A 1 250 ? 9.414 -15.242 -0.578 1.00 94.06 250 VAL A CA 1
ATOM 1907 C C . VAL A 1 250 ? 8.416 -16.384 -0.781 1.00 94.06 250 VAL A C 1
ATOM 1909 O O . VAL A 1 250 ? 7.491 -16.263 -1.587 1.00 94.06 250 VAL A O 1
ATOM 1912 N N . PRO A 1 251 ? 8.578 -17.515 -0.064 1.00 94.38 251 PRO A N 1
ATOM 1913 C CA . PRO A 1 251 ? 7.743 -18.690 -0.268 1.00 94.38 251 PRO A CA 1
ATOM 1914 C C . PRO A 1 251 ? 6.234 -18.398 -0.187 1.00 94.38 251 PRO A C 1
ATOM 1916 O O . PRO A 1 251 ? 5.803 -17.620 0.675 1.00 94.38 251 PRO A O 1
ATOM 1919 N N . PRO A 1 252 ? 5.388 -19.102 -0.976 1.00 96.50 252 PRO A N 1
ATOM 1920 C CA . PRO A 1 252 ? 3.926 -18.976 -0.910 1.00 96.50 252 PRO A CA 1
ATOM 1921 C C . PRO A 1 252 ? 3.325 -19.162 0.488 1.00 96.50 252 PRO A C 1
ATOM 1923 O O . PRO A 1 252 ? 2.198 -18.738 0.741 1.00 96.50 252 PRO A O 1
ATOM 1926 N N . TYR A 1 253 ? 4.080 -19.774 1.405 1.00 95.00 253 TYR A N 1
ATOM 1927 C CA . TYR A 1 253 ? 3.759 -19.900 2.822 1.00 95.00 253 TYR A CA 1
ATOM 1928 C C . TYR A 1 253 ? 3.211 -18.607 3.448 1.00 95.00 253 TYR A C 1
ATOM 1930 O O . TYR A 1 253 ? 2.146 -18.661 4.060 1.00 95.00 253 TYR A O 1
ATOM 1938 N N . TYR A 1 254 ? 3.861 -17.450 3.263 1.00 95.12 254 TYR A N 1
ATOM 1939 C CA . TYR A 1 254 ? 3.410 -16.206 3.910 1.00 95.12 254 TYR A CA 1
ATOM 1940 C C . TYR A 1 254 ? 2.027 -15.771 3.430 1.00 95.12 254 TYR A C 1
ATOM 1942 O O . TYR A 1 254 ? 1.173 -15.399 4.231 1.00 95.12 254 TYR A O 1
ATOM 1950 N N . GLN A 1 255 ? 1.787 -15.880 2.122 1.00 94.69 255 GLN A N 1
ATOM 1951 C CA . GLN A 1 255 ? 0.509 -15.527 1.511 1.00 94.69 255 GLN A CA 1
ATOM 1952 C C . GLN A 1 255 ? -0.592 -16.506 1.949 1.00 94.69 255 GLN A C 1
ATOM 1954 O O . GLN A 1 255 ? -1.699 -16.085 2.276 1.00 94.69 255 GLN A O 1
ATOM 1959 N N . ARG A 1 256 ? -0.281 -17.809 2.059 1.00 94.62 256 ARG A N 1
ATOM 1960 C CA . ARG A 1 256 ? -1.216 -18.814 2.599 1.00 94.62 256 ARG A CA 1
ATOM 1961 C C . ARG A 1 256 ? -1.567 -18.532 4.057 1.00 94.62 256 ARG A C 1
ATOM 1963 O O . ARG A 1 256 ? -2.733 -18.643 4.425 1.00 94.62 256 ARG A O 1
ATOM 1970 N N . ARG A 1 257 ? -0.569 -18.203 4.883 1.00 93.69 257 ARG A N 1
ATOM 1971 C CA . ARG A 1 257 ? -0.742 -17.929 6.314 1.00 93.69 257 ARG A CA 1
ATOM 1972 C C . ARG A 1 257 ? -1.654 -16.728 6.535 1.00 93.69 257 ARG A C 1
ATOM 1974 O O . ARG A 1 257 ? -2.689 -16.881 7.175 1.00 93.69 257 ARG A O 1
ATOM 1981 N N . ILE A 1 258 ? -1.336 -15.585 5.932 1.00 93.12 258 ILE A N 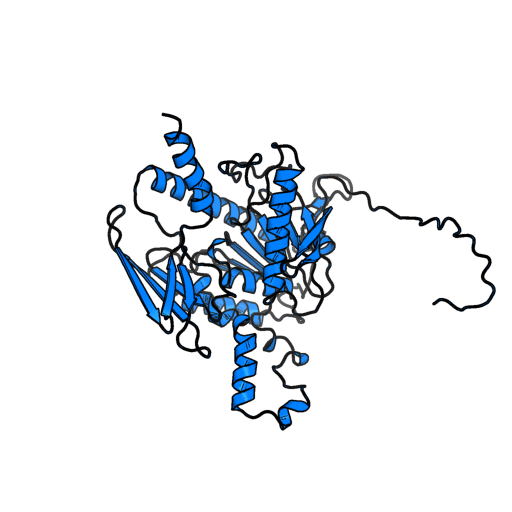1
ATOM 1982 C CA . ILE A 1 258 ? -2.139 -14.371 6.116 1.00 93.12 258 ILE A CA 1
ATOM 1983 C C . ILE A 1 258 ? -3.540 -14.514 5.519 1.00 93.12 258 ILE A C 1
ATOM 1985 O O . ILE A 1 258 ? -4.506 -14.041 6.106 1.00 93.12 258 ILE A O 1
ATOM 1989 N N . ALA A 1 259 ? -3.700 -15.238 4.404 1.00 91.94 259 ALA A N 1
ATOM 1990 C CA . ALA A 1 259 ? -5.021 -15.533 3.854 1.00 91.94 259 ALA A CA 1
ATOM 1991 C C . ALA A 1 259 ? -5.890 -16.349 4.829 1.00 91.94 259 ALA A C 1
ATOM 1993 O O . ALA A 1 259 ? -7.095 -16.104 4.918 1.00 91.94 259 ALA A O 1
ATOM 1994 N N . ARG A 1 260 ? -5.294 -17.300 5.566 1.00 89.69 260 ARG A N 1
ATOM 1995 C CA . ARG A 1 260 ? -5.987 -18.062 6.619 1.00 89.69 260 ARG A CA 1
ATOM 1996 C C . ARG A 1 260 ? -6.332 -17.174 7.807 1.00 89.69 260 ARG A C 1
ATOM 1998 O O . ARG A 1 260 ? -7.493 -17.131 8.183 1.00 89.69 260 ARG A O 1
ATOM 2005 N N . GLU A 1 261 ? -5.378 -16.404 8.319 1.00 89.25 261 GLU A N 1
ATOM 2006 C CA . GLU A 1 261 ? -5.609 -15.491 9.447 1.00 89.25 261 GLU A CA 1
ATOM 2007 C C . GLU A 1 261 ? -6.690 -14.450 9.129 1.00 89.25 261 GLU A C 1
ATOM 2009 O O . GLU A 1 261 ? -7.595 -14.238 9.928 1.00 89.25 261 GLU A O 1
ATOM 2014 N N . ILE A 1 262 ? -6.676 -13.860 7.929 1.00 88.62 262 ILE A N 1
ATOM 2015 C CA . ILE A 1 262 ? -7.730 -12.944 7.478 1.00 88.62 262 ILE A CA 1
ATOM 2016 C C . ILE A 1 262 ? -9.083 -13.663 7.437 1.00 88.62 262 ILE A C 1
ATOM 2018 O O . ILE A 1 262 ? -10.081 -13.140 7.931 1.00 88.62 262 ILE A O 1
ATOM 2022 N N . LYS A 1 263 ? -9.148 -14.871 6.867 1.00 83.12 263 LYS A N 1
ATOM 2023 C CA . LYS A 1 263 ? -10.395 -15.643 6.812 1.00 83.12 263 LYS A CA 1
ATOM 2024 C C . LYS A 1 263 ? -10.921 -15.967 8.216 1.00 83.12 263 LYS A C 1
ATOM 2026 O O . LYS A 1 263 ? -12.117 -15.809 8.456 1.00 83.12 263 LYS A O 1
ATOM 2031 N N . ASP A 1 264 ? -10.041 -16.378 9.121 1.00 77.88 264 ASP A N 1
ATOM 2032 C CA . ASP A 1 264 ? -10.387 -16.862 10.456 1.00 77.88 264 ASP A CA 1
ATOM 2033 C C . ASP A 1 264 ? -10.697 -15.724 11.432 1.00 77.88 264 ASP A C 1
ATOM 2035 O O . ASP A 1 264 ? -11.625 -15.839 12.224 1.00 77.88 264 ASP A O 1
ATOM 2039 N N . VAL A 1 265 ? -9.978 -14.606 11.374 1.00 74.50 265 VAL A N 1
ATOM 2040 C CA . VAL A 1 265 ? -10.159 -13.486 12.310 1.00 74.50 265 VAL A CA 1
ATOM 2041 C C . VAL A 1 265 ? -11.232 -12.523 11.813 1.00 74.50 265 VAL A C 1
ATOM 2043 O O . VAL A 1 265 ? -12.149 -12.159 12.549 1.00 74.50 265 VAL A O 1
ATOM 2046 N N . VAL A 1 266 ? -11.154 -12.146 10.539 1.00 67.44 266 VAL A N 1
ATOM 2047 C CA . VAL A 1 266 ? -11.924 -11.024 9.994 1.00 67.44 266 VAL A CA 1
ATOM 2048 C C . VAL A 1 266 ? -13.298 -11.474 9.494 1.00 67.44 266 VAL A C 1
ATOM 2050 O O . VAL A 1 266 ? -14.263 -10.707 9.531 1.00 67.44 266 VAL A O 1
ATOM 2053 N N . TYR A 1 267 ? -13.402 -12.723 9.027 1.00 65.00 267 TYR A N 1
ATOM 2054 C CA . TYR A 1 267 ? -14.498 -13.145 8.153 1.00 65.00 267 TYR A CA 1
ATOM 2055 C C . TYR A 1 267 ? -15.210 -14.446 8.551 1.00 65.00 267 TYR A C 1
ATOM 2057 O O . TYR A 1 267 ? -16.197 -14.816 7.913 1.00 65.00 267 TYR A O 1
ATOM 2065 N N . SER A 1 268 ? -14.769 -15.114 9.621 1.00 54.66 268 SER A N 1
ATOM 2066 C CA . SER A 1 268 ? -15.399 -16.327 10.165 1.00 54.66 268 SER A CA 1
ATOM 2067 C C . SER A 1 268 ? -16.567 -16.041 11.124 1.00 54.66 268 SER A C 1
ATOM 2069 O O . SER A 1 268 ? -17.369 -16.935 11.410 1.00 54.66 268 SER A O 1
ATOM 2071 N N . ARG A 1 269 ? -16.715 -14.797 11.607 1.00 54.44 269 ARG A N 1
ATOM 2072 C CA . ARG A 1 269 ? -17.844 -14.391 12.457 1.00 54.44 269 ARG A CA 1
ATOM 2073 C C . ARG A 1 269 ? -19.109 -14.307 11.594 1.00 54.44 269 ARG A C 1
ATOM 2075 O O . ARG A 1 269 ? -19.317 -13.340 10.869 1.00 54.44 269 ARG A O 1
ATOM 2082 N N . ARG A 1 270 ? -19.900 -15.388 11.627 1.00 41.00 270 ARG A N 1
ATOM 2083 C CA . ARG A 1 270 ? -21.137 -15.625 10.859 1.00 41.00 270 ARG A CA 1
ATOM 2084 C C . ARG A 1 270 ? -21.986 -14.352 10.696 1.00 41.00 270 ARG A C 1
ATOM 2086 O O . ARG A 1 270 ? -22.489 -13.833 11.685 1.00 41.00 270 ARG A O 1
ATOM 2093 N N . GLY A 1 271 ? -22.200 -13.917 9.450 1.00 45.69 271 GLY A N 1
ATOM 2094 C CA . GLY A 1 271 ? -23.298 -13.001 9.101 1.00 45.69 271 GLY A CA 1
ATOM 2095 C C . GLY A 1 271 ? -22.986 -11.874 8.114 1.00 45.69 271 GLY A C 1
ATOM 2096 O O . GLY A 1 271 ? -23.912 -11.358 7.502 1.00 45.69 271 GLY A O 1
ATOM 2097 N N . GLU A 1 272 ? -21.724 -11.502 7.899 1.00 51.97 272 GLU A N 1
ATOM 2098 C CA . GLU A 1 272 ? -21.370 -10.383 7.009 1.00 51.97 272 GLU A CA 1
ATOM 2099 C C . GLU A 1 272 ? -20.342 -10.837 5.973 1.00 51.97 272 GLU A C 1
ATOM 2101 O O . GLU A 1 272 ? -19.298 -11.310 6.399 1.00 51.97 272 GLU A O 1
ATOM 2106 N N . ASP A 1 273 ? -20.663 -10.712 4.669 1.00 51.97 273 ASP A N 1
ATOM 2107 C CA . ASP A 1 273 ? -19.875 -10.640 3.401 1.00 51.97 273 ASP A CA 1
ATOM 2108 C C . ASP A 1 273 ? -18.410 -11.153 3.306 1.00 51.97 273 ASP A C 1
ATOM 2110 O O . ASP A 1 273 ? -17.719 -10.941 2.304 1.00 51.97 273 ASP A O 1
ATOM 2114 N N . GLY A 1 274 ? -17.904 -11.846 4.311 1.00 47.62 274 GLY A N 1
ATOM 2115 C CA . GLY A 1 274 ? -16.580 -11.558 4.825 1.00 47.62 274 GLY A CA 1
ATOM 2116 C C . GLY A 1 274 ? -15.455 -12.046 3.932 1.00 47.62 274 GLY A C 1
ATOM 2117 O O . GLY A 1 274 ? -14.580 -11.293 3.537 1.00 47.62 274 GLY A O 1
ATOM 2118 N N . GLY A 1 275 ? -15.493 -13.299 3.506 1.00 56.97 275 GLY A N 1
ATOM 2119 C CA . GLY A 1 275 ? -14.450 -13.819 2.623 1.00 56.97 275 GLY A CA 1
ATOM 2120 C C . GLY A 1 275 ? -14.595 -13.384 1.163 1.00 56.97 275 GLY A C 1
ATOM 2121 O O . GLY A 1 275 ? -13.690 -13.632 0.371 1.00 56.97 275 GLY A O 1
ATOM 2122 N N . LYS A 1 276 ? -15.721 -12.770 0.760 1.00 66.88 276 LYS A N 1
ATOM 2123 C CA . LYS A 1 276 ? -16.099 -12.654 -0.664 1.00 66.88 276 LYS A CA 1
ATOM 2124 C C . LYS A 1 276 ? -15.097 -11.843 -1.487 1.00 66.88 276 LYS A C 1
ATOM 2126 O O . LYS A 1 276 ? -14.967 -12.050 -2.695 1.00 66.88 276 LYS A O 1
ATOM 2131 N N . PHE A 1 277 ? -14.406 -10.911 -0.839 1.00 77.56 277 PHE A N 1
ATOM 2132 C CA . PHE A 1 277 ? -13.521 -9.955 -1.496 1.00 77.56 277 PHE A CA 1
ATOM 2133 C C . PHE A 1 277 ? -12.042 -10.182 -1.191 1.00 77.56 277 PHE A C 1
ATOM 2135 O O . PHE A 1 277 ? -11.231 -9.343 -1.568 1.00 77.56 277 PHE A O 1
ATOM 2142 N N . VAL A 1 278 ? -11.694 -11.304 -0.555 1.00 87.50 278 VAL A N 1
ATOM 2143 C CA . VAL A 1 278 ? -10.308 -11.732 -0.355 1.00 87.50 278 VAL A CA 1
ATOM 2144 C C . VAL A 1 278 ? -10.009 -12.877 -1.300 1.00 87.50 278 VAL A C 1
ATOM 2146 O O . VAL A 1 278 ? -10.649 -13.925 -1.266 1.00 87.50 278 VAL A O 1
ATOM 2149 N N . LYS A 1 279 ? -9.024 -12.672 -2.164 1.00 92.44 279 LYS A N 1
ATOM 2150 C CA . LYS A 1 279 ? -8.589 -13.655 -3.151 1.00 92.44 279 LYS A CA 1
ATOM 2151 C C . LYS A 1 279 ? -7.085 -13.844 -3.043 1.00 92.44 279 LYS A C 1
ATOM 2153 O O . LYS A 1 279 ? -6.355 -12.887 -2.802 1.00 92.44 279 LYS A O 1
ATOM 2158 N N . MET A 1 280 ? -6.635 -15.072 -3.260 1.00 93.69 280 MET A N 1
ATOM 2159 C CA . MET A 1 280 ? -5.224 -15.421 -3.348 1.00 93.69 280 MET A CA 1
ATOM 2160 C C . MET A 1 280 ? -4.993 -16.231 -4.620 1.00 93.69 280 MET A C 1
ATOM 2162 O O . MET A 1 280 ? -5.765 -17.144 -4.910 1.00 93.69 280 MET A O 1
ATOM 2166 N N . ALA A 1 281 ? -3.940 -15.903 -5.363 1.00 96.25 281 ALA A N 1
ATOM 2167 C CA . ALA A 1 281 ? -3.537 -16.634 -6.555 1.00 96.25 281 ALA A CA 1
ATOM 2168 C C . ALA A 1 281 ? -2.076 -17.091 -6.455 1.00 96.25 281 ALA A C 1
ATOM 2170 O O . ALA A 1 281 ? -1.159 -16.275 -6.359 1.00 96.25 281 ALA A O 1
ATOM 2171 N N . GLU A 1 282 ? -1.867 -18.405 -6.529 1.00 97.62 282 GLU A N 1
ATOM 2172 C CA . GLU A 1 282 ? -0.548 -19.006 -6.736 1.00 97.62 282 GLU A CA 1
ATOM 2173 C C . GLU A 1 282 ? -0.369 -19.325 -8.214 1.00 97.62 282 GLU A C 1
ATOM 2175 O O . GLU A 1 282 ? -1.104 -20.138 -8.778 1.00 97.62 282 GLU A O 1
ATOM 2180 N N . ILE A 1 283 ? 0.595 -18.678 -8.861 1.00 97.81 283 ILE A N 1
ATOM 2181 C CA . ILE A 1 283 ? 0.762 -18.791 -10.308 1.00 97.81 283 ILE A CA 1
ATOM 2182 C C . ILE A 1 283 ? 1.698 -19.953 -10.620 1.00 97.81 283 ILE A C 1
ATOM 2184 O O . ILE A 1 283 ? 2.879 -19.934 -10.266 1.00 97.81 283 ILE A O 1
ATOM 2188 N N . ALA A 1 284 ? 1.158 -20.982 -11.273 1.00 97.25 284 ALA A N 1
ATOM 2189 C CA . ALA A 1 284 ? 1.901 -22.183 -11.629 1.00 97.25 284 ALA A CA 1
ATOM 2190 C C . ALA A 1 284 ? 3.112 -21.858 -12.521 1.00 97.25 284 ALA A C 1
ATOM 2192 O O . ALA A 1 284 ? 3.017 -21.054 -13.448 1.00 97.25 284 ALA A O 1
ATOM 2193 N N . GLY A 1 285 ? 4.253 -22.486 -12.225 1.00 96.62 285 GLY A N 1
ATOM 2194 C CA . GLY A 1 285 ? 5.490 -22.337 -12.996 1.00 96.62 285 GLY A CA 1
ATOM 2195 C C . GLY A 1 285 ? 6.186 -20.978 -12.869 1.00 96.62 285 GLY A C 1
ATOM 2196 O O . GLY A 1 285 ? 7.209 -20.781 -13.514 1.00 96.62 285 GLY A O 1
ATOM 2197 N N . LYS A 1 286 ? 5.663 -20.041 -12.067 1.00 97.81 286 LYS A N 1
ATOM 2198 C CA . LYS A 1 286 ? 6.308 -18.745 -11.823 1.00 97.81 286 LYS A CA 1
ATOM 2199 C C . LYS A 1 286 ? 7.102 -18.769 -10.524 1.00 97.81 286 LYS A C 1
ATOM 2201 O O . LYS A 1 286 ? 6.670 -19.372 -9.539 1.00 97.81 286 LYS A O 1
ATOM 2206 N N . GLU A 1 287 ? 8.249 -18.106 -10.555 1.00 97.00 287 GLU A N 1
ATOM 2207 C CA . GLU A 1 287 ? 9.137 -17.902 -9.412 1.00 97.00 287 GLU A CA 1
ATOM 2208 C C . GLU A 1 287 ? 8.870 -16.527 -8.781 1.00 97.00 287 GLU A C 1
ATOM 2210 O O . GLU A 1 287 ? 7.729 -16.066 -8.772 1.00 97.00 287 GLU A O 1
ATOM 2215 N N . HIS A 1 288 ? 9.898 -15.864 -8.247 1.00 96.81 288 HIS A N 1
ATOM 2216 C CA . HIS A 1 288 ? 9.737 -14.603 -7.532 1.00 96.81 288 HIS A CA 1
ATOM 2217 C C . HIS A 1 288 ? 9.248 -13.456 -8.425 1.00 96.81 288 HIS A C 1
ATOM 2219 O O . HIS A 1 288 ? 8.331 -12.732 -8.048 1.00 96.81 288 HIS A O 1
ATOM 2225 N N . TRP A 1 289 ? 9.811 -13.306 -9.626 1.00 96.69 289 TRP A N 1
ATOM 2226 C CA . TRP A 1 289 ? 9.438 -12.269 -10.593 1.00 96.69 289 TRP A CA 1
ATOM 2227 C C . TRP A 1 289 ? 9.116 -12.874 -11.958 1.00 96.69 289 TRP A C 1
ATOM 2229 O O . TRP A 1 289 ? 9.751 -13.842 -12.372 1.00 96.69 289 TRP A O 1
ATOM 2239 N N . TRP A 1 290 ? 8.158 -12.291 -12.684 1.00 96.44 290 TRP A N 1
ATOM 2240 C CA . TRP A 1 290 ? 7.890 -12.645 -14.075 1.00 96.44 290 TRP A CA 1
ATOM 2241 C C . TRP A 1 290 ? 7.257 -11.477 -14.843 1.00 96.44 290 TRP A C 1
ATOM 2243 O O . TRP A 1 290 ? 6.414 -10.748 -14.321 1.00 96.44 290 TRP A O 1
ATOM 2253 N N . TRP A 1 291 ? 7.632 -11.332 -16.116 1.00 94.25 291 TRP A N 1
ATOM 2254 C CA . TRP A 1 291 ? 7.018 -10.376 -17.052 1.00 94.25 291 TRP A CA 1
ATOM 2255 C C . TRP A 1 291 ? 5.825 -10.956 -17.810 1.00 94.25 291 TRP A C 1
ATOM 2257 O O . TRP A 1 291 ? 4.915 -10.220 -18.194 1.00 94.25 291 TRP A O 1
ATOM 2267 N N . ASP A 1 292 ? 5.822 -12.278 -17.965 1.00 95.56 292 ASP A N 1
ATOM 2268 C CA . ASP A 1 292 ? 4.866 -12.992 -18.797 1.00 95.56 292 ASP A CA 1
ATOM 2269 C C . ASP A 1 292 ? 4.065 -13.924 -17.910 1.00 95.56 292 ASP A C 1
ATOM 2271 O O . ASP A 1 292 ? 4.588 -14.931 -17.423 1.00 95.56 292 ASP A O 1
ATOM 2275 N N . THR A 1 293 ? 2.794 -13.611 -17.675 1.00 95.50 293 THR A N 1
ATOM 2276 C CA . THR A 1 293 ? 1.909 -14.561 -16.997 1.00 95.50 293 THR A CA 1
ATOM 2277 C C . THR A 1 293 ? 1.425 -15.607 -17.993 1.00 95.50 293 THR A C 1
ATOM 2279 O O . THR A 1 293 ? 1.663 -16.800 -17.802 1.00 95.50 293 THR A O 1
ATOM 2282 N N . THR A 1 294 ? 0.777 -15.149 -19.065 1.00 93.06 294 THR A N 1
ATOM 2283 C CA . THR A 1 294 ? 0.163 -15.986 -20.111 1.00 93.06 294 THR A CA 1
ATOM 2284 C C . THR A 1 294 ? 0.704 -15.699 -21.505 1.00 93.06 294 THR A C 1
ATOM 2286 O O . THR A 1 294 ? 0.725 -16.587 -22.350 1.00 93.06 294 THR A O 1
ATOM 2289 N N . SER A 1 295 ? 1.121 -14.46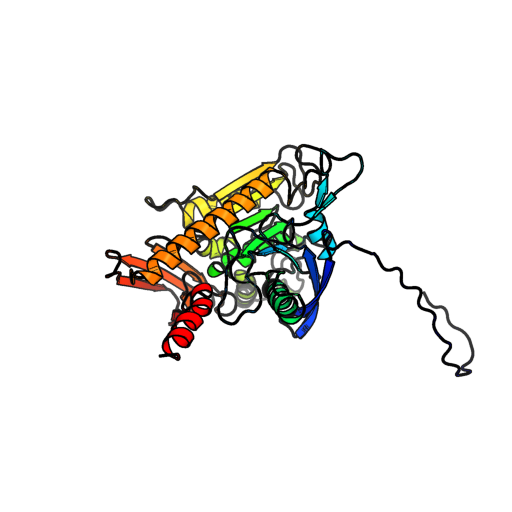3 -21.767 1.00 92.38 295 SER A N 1
ATOM 2290 C CA . SER A 1 295 ? 1.689 -14.053 -23.050 1.00 92.38 295 SER A CA 1
ATOM 2291 C C . SER A 1 295 ? 2.789 -13.024 -22.842 1.00 92.38 295 SER A C 1
ATOM 2293 O O . SER A 1 295 ? 2.806 -12.353 -21.813 1.00 92.38 295 SER A O 1
ATOM 2295 N N . GLU A 1 296 ? 3.649 -12.882 -23.847 1.00 92.25 296 GLU A N 1
ATOM 2296 C CA . GLU A 1 296 ? 4.779 -11.953 -23.854 1.00 92.25 296 GLU A CA 1
ATOM 2297 C C . GLU A 1 296 ? 4.367 -10.526 -23.445 1.00 92.25 296 GLU A C 1
ATOM 2299 O O . GLU A 1 296 ? 3.453 -9.930 -24.031 1.00 92.25 296 GLU A O 1
ATOM 2304 N N . ASN A 1 297 ? 5.059 -9.979 -22.446 1.00 91.88 297 ASN A N 1
ATOM 2305 C CA . ASN A 1 297 ? 4.907 -8.637 -21.903 1.00 91.88 297 ASN A CA 1
ATOM 2306 C C . ASN A 1 297 ? 3.447 -8.282 -21.555 1.00 91.88 297 ASN A C 1
ATOM 2308 O O . ASN A 1 297 ? 2.983 -7.163 -21.807 1.00 91.88 297 ASN A O 1
ATOM 2312 N N . ASP A 1 298 ? 2.687 -9.224 -20.987 1.00 94.31 298 ASP A N 1
ATOM 2313 C CA . ASP A 1 298 ? 1.272 -9.013 -20.653 1.00 94.31 298 ASP A CA 1
ATOM 2314 C C . ASP A 1 298 ? 1.034 -8.167 -19.393 1.00 94.31 298 ASP A C 1
ATOM 2316 O O . ASP A 1 298 ? -0.119 -7.787 -19.137 1.00 94.31 298 ASP A O 1
ATOM 2320 N N . GLY A 1 299 ? 2.114 -7.825 -18.685 1.00 94.44 299 GLY A N 1
ATOM 2321 C CA . GLY A 1 299 ? 2.152 -7.060 -17.437 1.00 94.44 299 GLY A CA 1
ATOM 2322 C C . GLY A 1 299 ? 2.560 -7.902 -16.222 1.00 94.44 299 GLY A C 1
ATOM 2323 O O . GLY A 1 299 ? 2.713 -7.352 -15.131 1.00 94.44 299 GLY A O 1
ATOM 2324 N N . GLY A 1 300 ? 2.734 -9.216 -16.398 1.00 96.00 300 GLY A N 1
ATOM 2325 C CA . GLY A 1 300 ? 3.422 -10.090 -15.454 1.00 96.00 300 GLY A CA 1
ATOM 2326 C C . GLY A 1 300 ? 2.877 -10.051 -14.030 1.00 96.00 300 GLY A C 1
ATOM 2327 O O . GLY A 1 300 ? 1.664 -10.109 -13.796 1.00 96.00 300 GLY A O 1
ATOM 2328 N N . THR A 1 301 ? 3.791 -9.955 -13.066 1.00 96.12 301 THR A N 1
ATOM 2329 C CA . THR A 1 301 ? 3.479 -9.987 -11.634 1.00 96.12 301 THR A CA 1
ATOM 2330 C C . THR A 1 301 ? 2.460 -8.926 -11.215 1.00 96.12 301 THR A C 1
ATOM 2332 O O . THR A 1 301 ? 1.537 -9.239 -10.459 1.00 96.12 301 THR A O 1
ATOM 2335 N N . LEU A 1 302 ? 2.601 -7.691 -11.711 1.00 97.00 302 LEU A N 1
ATOM 2336 C CA . LEU A 1 302 ? 1.939 -6.511 -11.142 1.00 97.00 302 LEU A CA 1
ATOM 2337 C C . LEU A 1 302 ? 0.788 -5.949 -11.975 1.00 97.00 302 LEU A C 1
ATOM 2339 O O . LEU A 1 302 ? -0.127 -5.356 -11.406 1.00 97.00 302 LEU A O 1
ATOM 2343 N N . ASN A 1 303 ? 0.791 -6.142 -13.295 1.00 97.25 303 ASN A N 1
ATOM 2344 C CA . ASN A 1 303 ? -0.185 -5.489 -14.167 1.00 97.25 303 ASN A CA 1
ATOM 2345 C C . ASN A 1 303 ? -0.739 -6.385 -15.274 1.00 97.25 303 ASN A C 1
ATOM 2347 O O . ASN A 1 303 ? -1.170 -5.871 -16.303 1.00 97.25 303 ASN A O 1
ATOM 2351 N N . ASP A 1 304 ? -0.742 -7.710 -15.118 1.00 96.94 304 ASP A N 1
ATOM 2352 C CA . ASP A 1 304 ? -1.365 -8.590 -16.110 1.00 96.94 304 ASP A CA 1
ATOM 2353 C C . ASP A 1 304 ? -2.901 -8.469 -16.184 1.00 96.94 304 ASP A C 1
ATOM 2355 O O . ASP A 1 304 ? -3.535 -7.598 -15.585 1.00 96.94 304 ASP A O 1
ATOM 2359 N N . LYS A 1 305 ? -3.537 -9.337 -16.982 1.00 96.56 305 LYS A N 1
ATOM 2360 C CA . LYS A 1 305 ? -4.993 -9.315 -17.181 1.00 96.56 305 LYS A CA 1
ATOM 2361 C C . LYS A 1 305 ? -5.776 -9.478 -15.878 1.00 96.56 305 LYS A C 1
ATOM 2363 O O . LYS A 1 305 ? -6.778 -8.780 -15.710 1.00 96.56 305 LYS A O 1
ATOM 2368 N N . ASP A 1 306 ? -5.336 -10.356 -14.988 1.00 96.69 306 ASP A N 1
ATOM 2369 C CA . ASP A 1 306 ? -6.057 -10.640 -13.751 1.00 96.69 306 ASP A CA 1
ATOM 2370 C C . ASP A 1 306 ? -5.836 -9.540 -12.718 1.00 96.69 306 ASP A C 1
ATOM 2372 O O . ASP A 1 306 ? -6.805 -9.118 -12.079 1.00 96.69 306 ASP A O 1
ATOM 2376 N N . MET A 1 307 ? -4.614 -9.002 -12.627 1.00 97.44 307 MET A N 1
ATOM 2377 C CA . MET A 1 307 ? -4.306 -7.834 -11.797 1.00 97.44 307 MET A CA 1
ATOM 2378 C C . MET A 1 307 ? -5.176 -6.641 -12.202 1.00 97.44 307 MET A C 1
ATOM 2380 O O . MET A 1 307 ? -5.897 -6.094 -11.369 1.00 97.44 307 MET A O 1
ATOM 2384 N N . ARG A 1 308 ? -5.229 -6.304 -13.498 1.00 97.44 308 ARG A N 1
ATOM 2385 C CA . ARG A 1 308 ? -6.080 -5.214 -14.013 1.00 97.44 308 ARG A CA 1
ATOM 2386 C C . ARG A 1 308 ? -7.564 -5.438 -13.735 1.00 97.44 308 ARG A C 1
ATOM 2388 O O . ARG A 1 308 ? -8.278 -4.490 -13.416 1.00 97.44 308 ARG A O 1
ATOM 2395 N N . LYS A 1 309 ? -8.036 -6.687 -13.828 1.00 97.31 309 LYS A N 1
ATOM 2396 C CA . LYS A 1 309 ? -9.421 -7.039 -13.484 1.00 97.31 309 LYS A CA 1
ATOM 2397 C C . LYS A 1 309 ? -9.711 -6.774 -12.006 1.00 97.31 309 LYS A C 1
ATOM 2399 O O . LYS A 1 309 ? -10.781 -6.258 -11.695 1.00 97.31 309 LYS A O 1
ATOM 2404 N N . GLN A 1 310 ? -8.785 -7.107 -11.102 1.00 97.06 310 GLN A N 1
ATOM 2405 C CA . GLN A 1 310 ? -8.975 -6.819 -9.678 1.00 97.06 310 GLN A CA 1
ATOM 2406 C C . GLN A 1 310 ? -8.876 -5.320 -9.373 1.00 97.06 310 GLN A C 1
ATOM 2408 O O . GLN A 1 310 ? -9.711 -4.830 -8.619 1.00 97.06 310 GLN A O 1
ATOM 2413 N N . ILE A 1 311 ? -7.949 -4.584 -10.000 1.00 97.31 311 ILE A N 1
ATOM 2414 C CA . ILE A 1 311 ? -7.870 -3.118 -9.868 1.00 97.31 311 ILE A CA 1
ATOM 2415 C C . ILE A 1 311 ? -9.203 -2.484 -10.275 1.00 97.31 311 ILE A C 1
ATOM 2417 O O . ILE A 1 311 ? -9.807 -1.759 -9.491 1.00 97.31 311 ILE A O 1
ATOM 2421 N N . SER A 1 312 ? -9.711 -2.820 -11.465 1.00 96.56 312 SER A N 1
ATOM 2422 C CA . SER A 1 312 ? -10.994 -2.310 -11.960 1.00 96.56 312 SER A CA 1
ATOM 2423 C C . SER A 1 312 ? -12.148 -2.635 -11.004 1.00 96.56 312 SER A C 1
ATOM 2425 O O . SER A 1 312 ? -12.937 -1.754 -10.670 1.00 96.56 312 SER A O 1
ATOM 2427 N N . PHE A 1 313 ? -12.199 -3.863 -10.480 1.00 95.25 313 PHE A N 1
ATOM 2428 C CA . PHE A 1 313 ? -13.181 -4.258 -9.471 1.00 95.25 313 PHE A CA 1
ATOM 2429 C C . PHE A 1 313 ? -13.096 -3.405 -8.189 1.00 95.25 313 PHE A C 1
ATOM 2431 O O . PHE A 1 313 ? -14.126 -2.965 -7.675 1.00 95.25 313 PHE A O 1
ATOM 2438 N N . MET A 1 314 ? -11.889 -3.154 -7.670 1.00 95.06 314 MET A N 1
ATOM 2439 C CA . MET A 1 314 ? -11.680 -2.350 -6.458 1.00 95.06 314 MET A CA 1
ATOM 2440 C C . MET A 1 314 ? -12.067 -0.880 -6.683 1.00 95.06 314 MET A C 1
ATOM 2442 O O . MET A 1 314 ? -12.753 -0.300 -5.840 1.00 95.06 314 MET A O 1
ATOM 2446 N N . LEU A 1 315 ? -11.722 -0.306 -7.843 1.00 94.69 315 LEU A N 1
ATOM 2447 C CA . LEU A 1 315 ? -12.127 1.049 -8.239 1.00 94.69 315 LEU A CA 1
ATOM 2448 C C . LEU A 1 315 ? -13.654 1.179 -8.335 1.00 94.69 315 LEU A C 1
ATOM 2450 O O . LEU A 1 315 ? -14.237 2.081 -7.734 1.00 94.69 315 LEU A O 1
ATOM 2454 N N . GLN A 1 316 ? -14.319 0.240 -9.016 1.00 93.12 316 GLN A N 1
ATOM 2455 C CA . GLN A 1 316 ? -15.781 0.218 -9.148 1.00 93.12 316 GLN A CA 1
ATOM 2456 C C . GLN A 1 316 ? -16.479 0.081 -7.795 1.00 93.12 316 GLN A C 1
ATOM 2458 O O . GLN A 1 316 ? -17.428 0.811 -7.508 1.00 93.12 316 GLN A O 1
ATOM 2463 N N . ARG A 1 317 ? -15.998 -0.826 -6.934 1.00 89.00 317 ARG A N 1
ATOM 2464 C CA . ARG A 1 317 ? -16.547 -1.016 -5.585 1.00 89.00 317 ARG A CA 1
ATOM 2465 C C . ARG A 1 317 ? -16.400 0.245 -4.741 1.00 89.00 317 ARG A C 1
ATOM 2467 O O . ARG A 1 317 ? -17.342 0.605 -4.036 1.00 89.00 317 ARG A O 1
ATOM 2474 N N . SER A 1 318 ? -15.236 0.889 -4.795 1.00 87.62 318 SER A N 1
ATOM 2475 C CA . SER A 1 318 ? -14.982 2.144 -4.089 1.00 87.62 318 SER A CA 1
ATOM 2476 C C . SER A 1 318 ? -15.930 3.242 -4.550 1.00 87.62 318 SER A C 1
ATOM 2478 O O . SER A 1 318 ? -16.603 3.855 -3.725 1.00 87.62 318 SER A O 1
ATOM 2480 N N . HIS A 1 319 ? -16.064 3.419 -5.866 1.00 87.19 319 HIS A N 1
ATOM 2481 C CA . HIS A 1 319 ? -16.976 4.396 -6.446 1.00 87.19 319 HIS A CA 1
ATOM 2482 C C . HIS A 1 319 ? -18.431 4.142 -6.032 1.00 87.19 319 HIS A C 1
ATOM 2484 O O . HIS A 1 319 ? -19.068 5.043 -5.500 1.00 87.19 319 HIS A O 1
ATOM 2490 N N . ALA A 1 320 ? -18.934 2.910 -6.160 1.00 82.88 320 ALA A N 1
ATOM 2491 C CA . ALA A 1 320 ? -20.300 2.568 -5.758 1.00 82.88 320 ALA A CA 1
ATOM 2492 C C . ALA A 1 320 ? -20.555 2.818 -4.261 1.00 82.88 320 ALA A C 1
ATOM 2494 O O . ALA A 1 320 ? -21.590 3.375 -3.888 1.00 82.88 320 ALA A O 1
ATOM 2495 N N . ARG A 1 321 ? -19.597 2.446 -3.398 1.00 76.69 321 ARG A N 1
ATOM 2496 C CA . ARG A 1 321 ? -19.666 2.731 -1.957 1.00 76.69 321 ARG A CA 1
ATOM 2497 C C . ARG A 1 321 ? -19.714 4.230 -1.696 1.00 76.69 321 ARG A C 1
ATOM 2499 O O . ARG A 1 321 ? -20.569 4.680 -0.941 1.00 76.69 321 ARG A O 1
ATOM 2506 N N . PHE A 1 322 ? -18.854 4.995 -2.353 1.00 73.06 322 PHE A N 1
ATOM 2507 C CA . PHE A 1 322 ? -18.800 6.441 -2.198 1.00 73.06 322 PHE A CA 1
ATOM 2508 C C . PHE A 1 322 ? -20.077 7.140 -2.693 1.00 73.06 322 PHE A C 1
ATOM 2510 O O . PHE A 1 322 ? -20.639 7.962 -1.976 1.00 73.06 322 PHE A O 1
ATOM 2517 N N . SER A 1 323 ? -20.614 6.765 -3.854 1.00 72.69 323 SER A N 1
ATOM 2518 C CA . SER A 1 323 ? -21.886 7.304 -4.355 1.00 72.69 323 SER A CA 1
ATOM 2519 C C . SER A 1 323 ? -23.053 6.978 -3.420 1.00 72.69 323 SER A C 1
ATOM 2521 O O . SER A 1 323 ? -23.884 7.837 -3.135 1.00 72.69 323 SER A O 1
ATOM 2523 N N . SER A 1 324 ? -23.105 5.750 -2.888 1.00 68.56 324 SER A N 1
ATOM 2524 C CA . SER A 1 324 ? -24.121 5.369 -1.896 1.00 68.56 324 SER A CA 1
ATOM 2525 C C . SER A 1 324 ? -23.995 6.172 -0.599 1.00 68.56 324 SER A C 1
ATOM 2527 O O . SER A 1 324 ? -24.999 6.542 0.005 1.00 68.56 324 SER A O 1
ATOM 2529 N N . PHE A 1 325 ? -22.759 6.481 -0.210 1.00 66.75 325 PHE A N 1
ATOM 2530 C CA . PHE A 1 325 ? -22.435 7.247 0.979 1.00 66.75 325 PHE A CA 1
ATOM 2531 C C . PHE A 1 325 ? -22.868 8.711 0.857 1.00 66.75 325 PHE A C 1
ATOM 2533 O O . PHE A 1 325 ? -23.580 9.207 1.727 1.00 66.75 325 PHE A O 1
ATOM 2540 N N . LEU A 1 326 ? -22.523 9.363 -0.254 1.00 65.88 326 LEU A N 1
ATOM 2541 C CA . LEU A 1 326 ? -22.990 10.707 -0.594 1.00 65.88 326 LEU A CA 1
ATOM 2542 C C . LEU A 1 326 ? -24.519 10.803 -0.561 1.00 65.88 326 LEU A C 1
ATOM 2544 O O . LEU A 1 326 ? -25.074 11.694 0.073 1.00 65.88 326 LEU A O 1
ATOM 2548 N N . ASN A 1 327 ? -25.202 9.838 -1.179 1.00 64.50 327 ASN A N 1
ATOM 2549 C CA . ASN A 1 327 ? -26.664 9.791 -1.209 1.00 64.50 327 ASN A CA 1
ATOM 2550 C C . ASN A 1 327 ? -27.303 9.588 0.175 1.00 64.50 327 ASN A C 1
ATOM 2552 O O . ASN A 1 327 ? -28.448 9.986 0.379 1.00 64.50 327 ASN A O 1
ATOM 2556 N N . ALA A 1 328 ? -26.615 8.929 1.111 1.00 61.31 328 ALA A N 1
ATOM 2557 C CA . ALA A 1 328 ? -27.095 8.767 2.482 1.00 61.31 328 ALA A CA 1
ATOM 2558 C C . ALA A 1 328 ? -26.875 10.044 3.307 1.00 61.31 328 ALA A C 1
ATOM 2560 O O . ALA A 1 328 ? -27.780 10.468 4.028 1.00 61.31 328 ALA A O 1
ATOM 2561 N N . ALA A 1 329 ? -25.706 10.677 3.149 1.00 60.16 329 ALA A N 1
ATOM 2562 C CA . ALA A 1 329 ? -25.358 11.926 3.819 1.00 60.16 329 ALA A CA 1
ATOM 2563 C C . ALA A 1 329 ? -26.324 13.063 3.446 1.00 60.16 329 ALA A C 1
ATOM 2565 O O . ALA A 1 329 ? -26.863 13.715 4.336 1.00 60.16 329 ALA A O 1
ATOM 2566 N N . THR A 1 330 ? -26.632 13.235 2.156 1.00 59.62 330 THR A N 1
ATOM 2567 C CA . THR A 1 330 ? -27.583 14.261 1.678 1.00 59.62 330 THR A CA 1
ATOM 2568 C C . THR A 1 330 ? -29.018 14.041 2.158 1.00 59.62 330 THR A C 1
ATOM 2570 O O . THR A 1 330 ? -29.803 14.981 2.205 1.00 59.62 330 THR A O 1
ATOM 2573 N N . LYS A 1 331 ? -29.374 12.812 2.550 1.00 56.59 331 LYS A N 1
ATOM 2574 C CA . LYS A 1 331 ? -30.704 12.462 3.074 1.00 56.59 331 LYS A CA 1
ATOM 2575 C C . LYS A 1 331 ? -30.805 12.535 4.601 1.00 56.59 331 LYS A C 1
ATOM 2577 O O . LYS A 1 331 ? -31.824 12.121 5.146 1.00 56.59 331 LYS A O 1
ATOM 2582 N N . GLY A 1 332 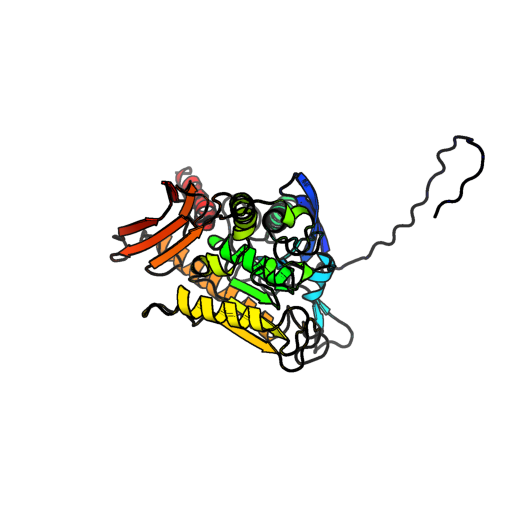? -29.758 12.979 5.306 1.00 51.41 332 GLY A N 1
ATOM 2583 C CA . GLY A 1 332 ? -29.733 13.016 6.777 1.00 51.41 332 GLY A CA 1
ATOM 2584 C C . GLY A 1 332 ? -29.823 11.631 7.439 1.00 51.41 332 GLY A C 1
ATOM 2585 O O . GLY A 1 332 ? -30.028 11.520 8.647 1.00 51.41 332 GLY A O 1
ATOM 2586 N N . LEU A 1 333 ? -29.671 10.554 6.662 1.00 45.12 333 LEU A N 1
ATOM 2587 C CA . LEU A 1 333 ? -29.733 9.179 7.142 1.00 45.12 333 LEU A CA 1
ATOM 2588 C C . LEU A 1 333 ? -28.353 8.832 7.697 1.00 45.12 333 LEU A C 1
ATOM 2590 O O . LEU A 1 333 ? -27.434 8.544 6.934 1.00 45.12 333 LEU A O 1
ATOM 2594 N N . GLY A 1 334 ? -28.217 8.907 9.024 1.00 49.25 334 GLY A N 1
ATOM 2595 C CA . GLY A 1 334 ? -26.975 8.685 9.770 1.00 49.25 334 GLY A CA 1
ATOM 2596 C C . GLY A 1 334 ? -25.998 7.671 9.149 1.00 49.25 334 GLY A C 1
ATOM 2597 O O . GLY A 1 334 ? -26.370 6.581 8.711 1.00 49.25 334 GLY A O 1
ATOM 2598 N N . HIS A 1 335 ? -24.728 8.075 9.154 1.00 47.47 335 HIS A N 1
ATOM 2599 C CA . HIS A 1 335 ? -23.565 7.477 8.499 1.00 47.47 335 HIS A CA 1
ATOM 2600 C C . HIS A 1 335 ? -23.500 5.935 8.569 1.00 47.47 335 HIS A C 1
ATOM 2602 O O . HIS A 1 335 ? -23.321 5.364 9.651 1.00 47.47 335 HIS A O 1
ATOM 2608 N N . PRO A 1 336 ? -23.519 5.210 7.439 1.00 45.47 336 PRO A N 1
ATOM 2609 C CA . PRO A 1 336 ? -23.009 3.851 7.414 1.00 45.47 336 PRO A CA 1
ATOM 2610 C C . PRO A 1 336 ? -21.483 3.920 7.376 1.00 45.47 336 PRO A C 1
ATOM 2612 O O . PRO A 1 336 ? -20.892 4.269 6.357 1.00 45.47 336 PRO A O 1
ATOM 2615 N N . LEU A 1 337 ? -20.817 3.640 8.501 1.00 48.41 337 LEU A N 1
ATOM 2616 C CA . LEU A 1 337 ? -19.390 3.315 8.449 1.00 48.41 337 LEU A CA 1
ATOM 2617 C C . LEU A 1 337 ? -19.219 2.183 7.416 1.00 48.41 337 LEU A C 1
ATOM 2619 O O . LEU A 1 337 ? -19.999 1.225 7.446 1.00 48.41 337 LEU A O 1
ATOM 2623 N N . PRO A 1 338 ? -18.248 2.259 6.490 1.00 51.88 338 PRO A N 1
ATOM 2624 C CA . PRO A 1 338 ? -18.103 1.312 5.372 1.00 51.88 338 PRO A CA 1
ATOM 2625 C C . PRO A 1 338 ? -17.689 -0.118 5.795 1.00 51.88 338 PRO A C 1
ATOM 2627 O O . PRO A 1 338 ? -17.241 -0.922 4.970 1.00 51.88 338 PRO A O 1
ATOM 2630 N N . LEU A 1 339 ? -17.853 -0.443 7.078 1.00 60.62 339 LEU A N 1
ATOM 2631 C CA . LEU A 1 339 ? -17.256 -1.561 7.801 1.00 60.62 339 LEU A CA 1
ATOM 2632 C C . LEU A 1 339 ? -18.288 -2.572 8.338 1.00 60.62 339 LEU A C 1
ATOM 2634 O O . LEU A 1 339 ? -17.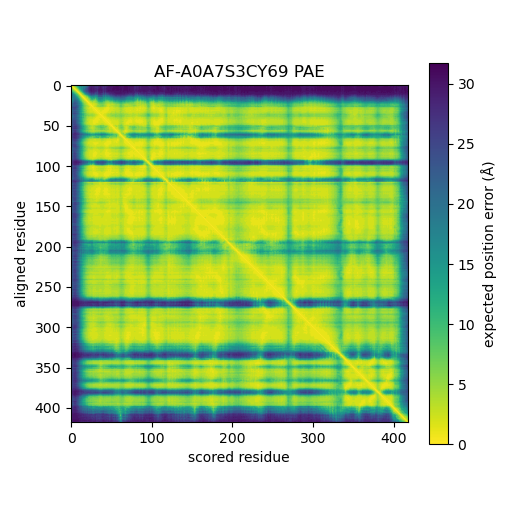897 -3.521 9.012 1.00 60.62 339 LEU A O 1
ATOM 2638 N N . GLY A 1 340 ? -19.574 -2.411 8.003 1.00 68.69 340 GLY A N 1
ATOM 2639 C CA . GLY A 1 340 ? -20.663 -3.266 8.498 1.00 68.69 340 GLY A CA 1
ATOM 2640 C C . GLY A 1 340 ? -21.242 -2.769 9.825 1.00 68.69 340 GLY A C 1
ATOM 2641 O O . GLY A 1 340 ? -21.043 -1.611 10.193 1.00 68.69 340 GLY A O 1
ATOM 2642 N N . ASN A 1 341 ? -21.963 -3.636 10.541 1.00 75.44 341 ASN A N 1
ATOM 2643 C CA . ASN A 1 341 ? -22.542 -3.307 11.851 1.00 75.44 341 ASN A CA 1
ATOM 2644 C C . ASN A 1 341 ? -21.552 -3.515 13.003 1.00 75.44 341 ASN A C 1
ATOM 2646 O O . ASN A 1 341 ? -21.857 -3.188 14.144 1.00 75.44 341 ASN A O 1
ATOM 2650 N N . SER A 1 342 ? -20.368 -4.063 12.739 1.00 82.94 342 SER A N 1
ATOM 2651 C CA . SER A 1 342 ? -19.314 -4.167 13.745 1.00 82.94 342 SER A CA 1
ATOM 2652 C C . SER A 1 342 ? -17.933 -4.178 13.115 1.00 82.94 342 SER A C 1
ATOM 2654 O O . SER A 1 342 ? -17.747 -4.721 12.027 1.00 82.94 342 SER A O 1
ATOM 2656 N N . PHE A 1 343 ? -16.940 -3.631 13.800 1.00 86.31 343 PHE A N 1
ATOM 2657 C CA . PHE A 1 343 ? -15.539 -3.782 13.419 1.00 86.31 343 PHE A CA 1
ATOM 2658 C C . PHE A 1 343 ? -14.636 -3.574 14.625 1.00 86.31 343 PHE A C 1
ATOM 2660 O O . PHE A 1 343 ? -15.061 -3.059 15.656 1.00 86.31 343 PHE A O 1
ATOM 2667 N N . ARG A 1 344 ? -13.381 -3.983 14.470 1.00 91.19 344 ARG A N 1
ATOM 2668 C CA . ARG A 1 344 ? -12.342 -3.819 15.472 1.00 91.19 344 ARG A CA 1
ATOM 2669 C C . ARG A 1 344 ? -11.213 -2.968 14.911 1.00 91.19 344 ARG A C 1
ATOM 2671 O O . ARG A 1 344 ? -10.875 -3.084 13.733 1.00 91.19 344 ARG A O 1
ATOM 2678 N N . VAL A 1 345 ? -10.649 -2.132 15.770 1.00 92.88 345 VAL A N 1
ATOM 2679 C CA . VAL A 1 345 ? -9.410 -1.394 15.542 1.00 92.88 345 VAL A CA 1
ATOM 2680 C C . VAL A 1 345 ? -8.349 -1.975 16.459 1.00 92.88 345 VAL A C 1
ATOM 2682 O O . VAL A 1 345 ? -8.576 -2.090 17.663 1.00 92.88 345 VAL A O 1
ATOM 2685 N N . VAL A 1 346 ? -7.205 -2.342 15.895 1.00 94.06 346 VAL A N 1
ATOM 2686 C CA . VAL A 1 346 ? -6.032 -2.808 16.638 1.00 94.06 346 VAL A CA 1
ATOM 2687 C C . VAL A 1 346 ? -4.879 -1.873 16.314 1.00 94.06 346 VAL A C 1
ATOM 2689 O O . VAL A 1 346 ? -4.538 -1.688 15.152 1.00 94.06 346 VAL A O 1
ATOM 2692 N N . SER A 1 347 ? -4.277 -1.277 17.334 1.00 92.50 347 SER A N 1
ATOM 2693 C CA . SER A 1 347 ? -3.144 -0.368 17.175 1.00 92.50 347 SER A CA 1
ATOM 2694 C C . SER A 1 347 ? -2.125 -0.669 18.253 1.00 92.50 347 SER A C 1
ATOM 2696 O O . SER A 1 347 ? -2.472 -0.717 19.433 1.00 92.50 347 SER A O 1
ATOM 2698 N N . PHE A 1 348 ? -0.863 -0.835 17.873 1.00 88.81 348 PHE A N 1
ATOM 2699 C CA . PHE A 1 348 ? 0.201 -0.971 18.853 1.00 88.81 348 PHE A CA 1
ATOM 2700 C C . PHE A 1 348 ? 0.710 0.438 19.186 1.00 88.81 348 PHE A C 1
ATOM 2702 O O . PHE A 1 348 ? 0.330 0.978 20.215 1.00 88.81 348 PHE A O 1
ATOM 2709 N N . ARG A 1 349 ? 1.387 1.167 18.305 1.00 84.62 349 ARG A N 1
ATOM 2710 C CA . ARG A 1 349 ? 1.766 2.571 18.553 1.00 84.62 349 ARG A CA 1
ATOM 2711 C C . ARG A 1 349 ? 0.730 3.544 17.993 1.00 84.62 349 ARG A C 1
ATOM 2713 O O . ARG A 1 349 ? 0.429 3.532 16.805 1.00 84.62 349 ARG A O 1
ATOM 2720 N N . SER A 1 350 ? 0.276 4.487 18.818 1.00 78.88 350 SER A N 1
ATOM 2721 C CA . SER A 1 350 ? -0.682 5.533 18.412 1.00 78.88 350 SER A CA 1
ATOM 2722 C C . SER A 1 350 ? -0.186 6.440 17.274 1.00 78.88 350 SER A C 1
ATOM 2724 O O . SER A 1 350 ? -0.980 7.014 16.527 1.00 78.88 350 SER A O 1
ATOM 2726 N N . CYS A 1 351 ? 1.133 6.563 17.098 1.00 81.88 351 CYS A N 1
ATOM 2727 C CA . CYS A 1 351 ? 1.731 7.311 15.990 1.00 81.88 351 CYS A CA 1
ATOM 2728 C C . CYS A 1 351 ? 1.861 6.505 14.685 1.00 81.88 351 CYS A C 1
ATOM 2730 O O . CYS A 1 351 ? 2.024 7.098 13.620 1.00 81.88 351 CYS A O 1
ATOM 2732 N N . ALA A 1 352 ? 1.807 5.173 14.750 1.00 83.88 352 ALA A N 1
ATOM 2733 C CA . ALA A 1 352 ? 1.971 4.303 13.588 1.00 83.88 352 ALA A CA 1
ATOM 2734 C C . ALA A 1 352 ? 0.639 3.970 12.908 1.00 83.88 352 ALA A C 1
ATOM 2736 O O . ALA A 1 352 ? 0.626 3.742 11.705 1.00 83.88 352 ALA A O 1
ATOM 2737 N N . PHE A 1 353 ? -0.473 4.033 13.634 1.00 91.00 353 PHE A N 1
ATOM 2738 C CA . PHE A 1 353 ? -1.811 3.841 13.089 1.00 91.00 353 PHE A CA 1
ATOM 2739 C C . PHE A 1 353 ? -2.485 5.189 12.777 1.00 91.00 353 PHE A C 1
ATOM 2741 O O . PHE A 1 353 ? -2.454 6.107 13.602 1.00 91.00 353 PHE A O 1
ATOM 2748 N N . GLU A 1 354 ? -3.082 5.321 11.588 1.00 90.69 354 GLU A N 1
ATOM 2749 C CA . GLU A 1 354 ? -3.927 6.469 11.234 1.00 90.69 354 GLU A CA 1
ATOM 2750 C C . GLU A 1 354 ? -5.322 6.294 11.839 1.00 90.69 354 GLU A C 1
ATOM 2752 O O . GLU A 1 354 ? -5.540 6.669 12.983 1.00 90.69 354 GLU A O 1
ATOM 2757 N N . SER A 1 355 ? -6.272 5.717 11.110 1.00 89.75 355 SER A N 1
ATOM 2758 C CA . SER A 1 355 ? -7.637 5.533 11.594 1.00 89.75 355 SER A CA 1
ATOM 2759 C C . SER A 1 355 ? -8.350 4.407 10.854 1.00 89.75 355 SER A C 1
ATOM 2761 O O . SER A 1 355 ? -7.980 4.042 9.733 1.00 89.75 355 SER A O 1
ATOM 2763 N N . LYS A 1 356 ? -9.380 3.849 11.501 1.00 88.12 356 LYS A N 1
ATOM 2764 C CA . LYS A 1 356 ? -10.354 2.941 10.885 1.00 88.12 356 LYS A CA 1
ATOM 2765 C C . LYS A 1 356 ? -11.766 3.361 11.265 1.00 88.12 356 LYS A C 1
ATOM 2767 O O . LYS A 1 356 ? -12.116 3.388 12.442 1.00 88.12 356 LYS A O 1
ATOM 2772 N N . GLY A 1 357 ? -12.596 3.653 10.273 1.00 82.25 357 GLY A N 1
ATOM 2773 C CA . GLY A 1 357 ? -13.915 4.234 10.478 1.00 82.25 357 GLY A CA 1
ATOM 2774 C C . GLY A 1 357 ? -13.860 5.569 11.223 1.00 82.25 357 GLY A C 1
ATOM 2775 O O . GLY A 1 357 ? -14.781 5.860 11.980 1.00 82.25 357 GLY A O 1
ATOM 2776 N N . GLY A 1 358 ? -12.774 6.334 11.069 1.00 83.69 358 GLY A N 1
ATOM 2777 C CA . GLY A 1 358 ? -12.527 7.572 11.808 1.00 83.69 358 GLY A CA 1
ATOM 2778 C C . GLY A 1 358 ? -12.018 7.386 13.242 1.00 83.69 358 GLY A C 1
ATOM 2779 O O . GLY A 1 358 ? -11.695 8.370 13.898 1.00 83.69 358 GLY A O 1
ATOM 2780 N N . LEU A 1 359 ? -11.917 6.153 13.748 1.00 88.75 359 LEU A N 1
ATOM 2781 C CA . LEU A 1 359 ? -11.403 5.884 15.093 1.00 88.75 359 LEU A CA 1
ATOM 2782 C C . LEU A 1 359 ? -9.889 5.712 15.088 1.00 88.75 359 LEU A C 1
ATOM 2784 O O . LEU A 1 359 ? -9.357 4.931 14.294 1.00 88.75 359 LEU A O 1
ATOM 2788 N N . ARG A 1 360 ? -9.218 6.370 16.036 1.00 91.44 360 ARG A N 1
ATOM 2789 C CA . ARG A 1 360 ? -7.768 6.283 16.241 1.00 91.44 360 ARG A CA 1
ATOM 2790 C C . ARG A 1 360 ? -7.422 6.159 17.719 1.00 91.44 360 ARG A C 1
ATOM 2792 O O . ARG A 1 360 ? -7.917 6.917 18.546 1.00 91.44 360 ARG A O 1
ATOM 2799 N N . VAL A 1 361 ? -6.517 5.241 18.055 1.00 91.56 361 VAL A N 1
ATOM 2800 C CA . VAL A 1 361 ? -5.936 5.153 19.404 1.00 91.56 361 VAL A CA 1
ATOM 2801 C C . VAL A 1 361 ? -4.906 6.270 19.575 1.00 91.56 361 VAL A C 1
ATOM 2803 O O . VAL A 1 361 ? -3.949 6.341 18.809 1.00 91.56 361 VAL A O 1
ATOM 2806 N N . ILE A 1 362 ? -5.077 7.115 20.593 1.00 92.06 362 ILE A N 1
ATOM 2807 C CA . ILE A 1 362 ? -4.159 8.220 20.916 1.00 92.06 362 ILE A CA 1
ATOM 2808 C C . ILE A 1 362 ? -3.216 7.821 22.054 1.00 92.06 362 ILE A C 1
ATOM 2810 O O . ILE A 1 362 ? -2.011 8.065 21.978 1.00 92.06 362 ILE A O 1
ATOM 2814 N N . GLN A 1 363 ? -3.742 7.136 23.073 1.00 91.19 363 GLN A N 1
ATOM 2815 C CA . GLN A 1 363 ? -2.973 6.700 24.236 1.00 91.19 363 GLN A CA 1
ATOM 2816 C C . GLN A 1 363 ? -3.413 5.311 24.714 1.00 91.19 363 GLN A C 1
ATOM 2818 O O . GLN A 1 363 ? -4.608 5.033 24.829 1.00 91.19 363 GLN A O 1
ATOM 2823 N N . ARG A 1 364 ? -2.435 4.455 25.034 1.00 91.12 364 ARG A N 1
ATOM 2824 C CA . ARG A 1 364 ? -2.615 3.123 25.644 1.00 91.12 364 ARG A CA 1
ATOM 2825 C C . ARG A 1 364 ? -2.217 3.138 27.120 1.00 91.12 364 ARG A C 1
ATOM 2827 O O . ARG A 1 364 ? -1.464 4.018 27.529 1.00 91.12 364 ARG A O 1
ATOM 2834 N N . ALA A 1 365 ? -2.691 2.156 27.885 1.00 89.12 365 ALA A N 1
ATOM 2835 C CA . ALA A 1 365 ? -2.306 1.979 29.287 1.00 89.12 365 ALA A CA 1
ATOM 2836 C C . ALA A 1 365 ? -0.977 1.217 29.440 1.00 89.12 365 ALA A C 1
ATOM 2838 O O . ALA A 1 365 ? -0.157 1.559 30.284 1.00 89.12 365 ALA A O 1
ATOM 2839 N N . GLU A 1 366 ? -0.736 0.235 28.576 1.00 84.62 366 GLU A N 1
ATOM 2840 C CA . GLU A 1 366 ? 0.429 -0.643 28.563 1.00 84.62 366 GLU A CA 1
ATOM 2841 C C . GLU A 1 366 ? 1.101 -0.628 27.186 1.00 84.62 366 GLU A C 1
ATOM 2843 O O . GLU A 1 366 ? 0.438 -0.642 26.141 1.00 84.62 366 GLU A O 1
ATOM 2848 N N . TYR A 1 367 ? 2.435 -0.646 27.175 1.00 77.19 367 TYR A N 1
ATOM 2849 C CA . TYR A 1 367 ? 3.224 -0.594 25.941 1.00 77.19 367 TYR A CA 1
ATOM 2850 C C . TYR A 1 367 ? 3.427 -1.960 25.277 1.00 77.19 367 TYR A C 1
ATOM 2852 O O . TYR A 1 367 ? 3.637 -2.012 24.065 1.00 77.19 367 TYR A O 1
ATOM 2860 N N . THR A 1 368 ? 3.344 -3.047 26.048 1.00 80.50 368 THR A N 1
ATOM 2861 C CA . THR A 1 368 ? 3.669 -4.422 25.629 1.00 80.50 368 THR A CA 1
ATOM 2862 C C . THR A 1 368 ? 2.513 -5.155 24.945 1.00 80.50 368 THR A C 1
ATOM 2864 O O . THR A 1 368 ? 2.741 -6.175 24.302 1.00 80.50 368 THR A O 1
ATOM 2867 N N . ALA A 1 369 ? 1.285 -4.637 25.029 1.00 84.62 369 ALA A N 1
ATOM 2868 C CA . ALA A 1 369 ? 0.097 -5.218 24.404 1.00 84.62 369 ALA A CA 1
ATOM 2869 C C . ALA A 1 369 ? -0.577 -4.214 23.456 1.00 84.62 369 ALA A C 1
ATOM 2871 O O . ALA A 1 369 ? -0.576 -3.018 23.744 1.00 84.62 369 ALA A O 1
ATOM 2872 N N . PRO A 1 370 ? -1.193 -4.633 22.337 1.00 91.06 370 PRO A N 1
ATOM 2873 C CA . PRO A 1 370 ? -1.908 -3.705 21.463 1.00 91.06 370 PRO A CA 1
ATOM 2874 C C . PRO A 1 370 ? -3.113 -3.072 22.176 1.00 91.06 370 PRO A C 1
ATOM 2876 O O . PRO A 1 370 ? -3.753 -3.694 23.024 1.00 91.06 370 PRO A O 1
ATOM 2879 N N . GLY A 1 371 ? -3.426 -1.833 21.807 1.00 93.75 371 GLY A N 1
ATOM 2880 C CA . GLY A 1 371 ? -4.699 -1.196 22.117 1.00 93.75 371 GLY A CA 1
ATOM 2881 C C . GLY A 1 371 ? -5.772 -1.697 21.156 1.00 93.75 371 GLY A C 1
ATOM 2882 O O . GLY A 1 371 ? -5.523 -1.842 19.956 1.00 93.75 371 GLY A O 1
ATOM 2883 N N . VAL A 1 372 ? -6.960 -1.975 21.684 1.00 95.12 372 VAL A N 1
ATOM 2884 C CA . VAL A 1 372 ? -8.087 -2.504 20.915 1.00 95.12 372 VAL A CA 1
ATOM 2885 C C . VAL A 1 372 ? -9.326 -1.653 21.155 1.00 95.12 372 VAL A C 1
ATOM 2887 O O . VAL A 1 372 ? -9.660 -1.350 22.301 1.00 95.12 372 VAL A O 1
ATOM 2890 N N . ILE A 1 373 ? -10.016 -1.301 20.071 1.00 94.06 373 ILE A N 1
ATOM 2891 C CA . ILE A 1 373 ? -11.337 -0.667 20.092 1.00 94.06 373 ILE A CA 1
ATOM 2892 C C . ILE A 1 373 ? -12.303 -1.579 19.334 1.00 94.06 373 ILE A C 1
ATOM 2894 O O . ILE A 1 373 ? -12.155 -1.789 18.132 1.00 94.06 373 ILE A O 1
ATOM 2898 N N . ASP A 1 374 ? -13.285 -2.128 20.036 1.00 93.00 374 ASP A N 1
ATOM 2899 C CA . ASP A 1 374 ? -14.392 -2.898 19.480 1.00 93.00 374 ASP A CA 1
ATOM 2900 C C . ASP A 1 374 ? -15.604 -1.989 19.284 1.00 93.00 374 ASP A C 1
ATOM 2902 O O . ASP A 1 374 ? -16.084 -1.368 20.230 1.00 93.00 374 ASP A O 1
ATOM 2906 N N . VAL A 1 375 ? -16.117 -1.934 18.057 1.00 89.31 375 VAL A N 1
ATOM 2907 C CA . VAL A 1 375 ? -17.239 -1.074 17.673 1.00 89.31 375 VAL A CA 1
ATOM 2908 C C . VAL A 1 375 ? -18.410 -1.931 17.233 1.00 89.31 375 VAL A C 1
ATOM 2910 O O . VAL A 1 375 ? -18.257 -2.819 16.387 1.00 89.31 375 VAL A O 1
ATOM 2913 N N . ARG A 1 376 ? -19.599 -1.636 17.761 1.00 86.75 376 ARG A N 1
ATOM 2914 C CA . ARG A 1 376 ? -20.871 -2.206 17.306 1.00 86.75 376 ARG A CA 1
ATOM 2915 C C . ARG A 1 376 ? -21.881 -1.098 17.048 1.00 86.75 376 ARG A C 1
ATOM 2917 O O . ARG A 1 376 ? -22.017 -0.164 17.830 1.00 86.75 376 ARG A O 1
ATOM 2924 N N . LEU A 1 377 ? -22.581 -1.206 15.930 1.00 78.75 377 LEU A N 1
ATOM 2925 C CA . LEU A 1 377 ? -23.647 -0.305 15.526 1.00 78.75 377 LEU A CA 1
ATOM 2926 C C . LEU A 1 377 ? -24.986 -1.000 15.763 1.00 78.75 377 LEU A C 1
ATOM 2928 O O . LEU A 1 377 ? -25.247 -2.062 15.197 1.00 78.75 377 LEU A O 1
ATOM 2932 N N . HIS A 1 378 ? -25.838 -0.368 16.562 1.00 79.69 378 HIS A N 1
ATOM 2933 C CA . HIS A 1 378 ? -27.188 -0.831 16.882 1.00 79.69 378 HIS A CA 1
ATOM 2934 C C . HIS A 1 378 ? -28.233 0.120 16.298 1.00 79.69 378 HIS A C 1
ATOM 2936 O O . HIS A 1 378 ? -27.968 1.310 16.141 1.00 79.69 378 HIS A O 1
ATOM 2942 N N . GLY A 1 379 ? -29.439 -0.377 16.016 1.00 67.50 379 GLY A N 1
ATOM 2943 C CA . GLY A 1 379 ? -30.571 0.445 15.563 1.00 67.50 379 GLY A CA 1
ATOM 2944 C C . GLY A 1 379 ? -30.722 0.578 14.040 1.00 67.50 379 GLY A C 1
ATOM 2945 O O . GLY A 1 379 ? -29.987 -0.022 13.254 1.00 67.50 379 GLY A O 1
ATOM 2946 N N . LYS A 1 380 ? -31.733 1.344 13.607 1.00 62.97 380 LYS A N 1
ATOM 2947 C CA . LYS A 1 380 ? -32.062 1.584 12.186 1.00 62.97 380 LYS A CA 1
ATOM 2948 C C . LYS A 1 380 ? -31.400 2.876 11.687 1.00 62.97 380 LYS A C 1
ATOM 2950 O O . LYS A 1 380 ? -30.920 3.686 12.476 1.00 62.97 380 LYS A O 1
ATOM 2955 N N . ALA A 1 381 ? -31.338 3.069 10.366 1.00 55.59 381 ALA A N 1
ATOM 2956 C CA . ALA A 1 381 ? -30.839 4.319 9.781 1.00 55.59 381 ALA A CA 1
ATOM 2957 C C . ALA A 1 381 ? -31.613 5.524 10.361 1.00 55.59 381 ALA A C 1
ATOM 2959 O O . ALA A 1 381 ? -32.838 5.532 10.307 1.00 55.59 381 ALA A O 1
ATOM 2960 N N . GLY A 1 382 ? -30.899 6.491 10.951 1.00 54.34 382 GLY A N 1
ATOM 2961 C CA . GLY A 1 382 ? -31.474 7.659 11.642 1.00 54.34 382 GLY A CA 1
ATOM 2962 C C . GLY A 1 382 ? -31.438 7.609 13.180 1.00 54.34 382 GLY A C 1
ATOM 2963 O O . GLY A 1 382 ? -31.373 8.661 13.801 1.00 54.34 382 GLY A O 1
ATOM 2964 N N . THR A 1 383 ? -31.388 6.423 13.800 1.00 61.47 383 THR A N 1
ATOM 2965 C CA . THR A 1 383 ? -31.331 6.235 15.272 1.00 61.47 383 THR A CA 1
ATOM 2966 C C . THR A 1 383 ? -30.213 5.273 15.687 1.00 61.47 383 THR A C 1
ATOM 2968 O O . THR A 1 383 ? -30.375 4.436 16.576 1.00 61.47 383 THR A O 1
ATOM 2971 N N . ARG A 1 384 ? -29.068 5.330 14.993 1.00 67.75 384 ARG A N 1
ATOM 2972 C CA . ARG A 1 384 ? -27.957 4.411 15.261 1.00 67.75 384 ARG A CA 1
ATOM 2973 C C . ARG A 1 384 ? -27.256 4.757 16.571 1.00 67.75 384 ARG A C 1
ATOM 2975 O O . ARG A 1 384 ? -26.721 5.853 16.710 1.00 67.75 384 ARG A O 1
ATOM 2982 N N . HIS A 1 385 ? -27.191 3.790 17.477 1.00 76.00 385 HIS A N 1
ATOM 2983 C CA . HIS A 1 385 ? -26.348 3.852 18.667 1.00 76.00 385 HIS A CA 1
ATOM 2984 C C . HIS A 1 385 ? -25.008 3.178 18.367 1.00 76.00 385 HIS A C 1
ATOM 2986 O O . HIS A 1 385 ? -24.973 2.083 17.800 1.00 76.00 385 HIS A O 1
ATOM 2992 N N . VAL A 1 386 ? -23.907 3.834 18.733 1.00 80.62 386 VAL A N 1
ATOM 2993 C CA . VAL A 1 386 ? -22.553 3.285 18.604 1.00 80.62 386 VAL A CA 1
ATOM 2994 C C . VAL A 1 386 ? -22.111 2.796 19.978 1.00 80.62 386 VAL A C 1
ATOM 2996 O O . VAL A 1 386 ? -21.953 3.591 20.898 1.00 80.62 386 VAL A O 1
ATOM 2999 N N . GLU A 1 387 ? -21.927 1.490 20.117 1.00 87.94 387 GLU A N 1
ATOM 3000 C CA . GLU A 1 387 ? -21.303 0.877 21.286 1.00 87.94 387 GLU A CA 1
ATOM 3001 C C . GLU A 1 387 ? -19.801 0.752 21.018 1.00 87.94 387 GLU A C 1
ATOM 3003 O O . GLU A 1 387 ? -19.394 0.167 20.009 1.00 87.94 387 GLU A O 1
ATOM 3008 N N . ILE A 1 388 ? -18.986 1.310 21.913 1.00 90.50 388 ILE A N 1
ATOM 3009 C CA . ILE A 1 388 ? -17.525 1.270 21.834 1.00 90.50 388 ILE A CA 1
ATOM 3010 C C . ILE A 1 388 ? -16.996 0.617 23.105 1.00 90.50 388 ILE A C 1
ATOM 3012 O O . ILE A 1 388 ? -17.181 1.146 24.197 1.00 90.50 388 ILE A O 1
ATOM 3016 N N . ASN A 1 389 ? -16.306 -0.508 22.948 1.00 94.69 389 ASN A N 1
ATOM 3017 C CA . ASN A 1 389 ? -15.612 -1.195 24.029 1.00 94.69 389 ASN A CA 1
ATOM 3018 C C . ASN A 1 389 ? -14.108 -1.107 23.791 1.00 94.69 389 ASN A C 1
ATOM 3020 O O . ASN A 1 389 ? -13.633 -1.409 22.697 1.00 94.69 389 ASN A O 1
ATOM 3024 N N . THR A 1 390 ? -13.345 -0.712 24.803 1.00 95.75 390 THR A N 1
ATOM 3025 C CA . THR A 1 390 ? -11.896 -0.559 24.681 1.00 95.75 390 THR A CA 1
ATOM 3026 C C . THR A 1 390 ? -11.141 -1.553 25.556 1.00 95.75 390 THR A C 1
ATOM 3028 O O . THR A 1 390 ? -11.585 -1.934 26.637 1.00 95.75 390 THR A O 1
ATOM 3031 N N . LYS A 1 391 ? -9.965 -1.978 25.090 1.00 96.31 391 LYS A N 1
ATOM 3032 C CA . LYS A 1 391 ? -8.992 -2.748 25.872 1.00 96.31 391 LYS A CA 1
ATOM 3033 C C . LYS A 1 391 ? -7.614 -2.140 25.672 1.00 96.31 391 LYS A C 1
ATOM 3035 O O . LYS A 1 391 ? -7.185 -1.964 24.536 1.00 96.31 391 LYS A O 1
ATOM 3040 N N . ASN A 1 392 ? -6.920 -1.849 26.769 1.00 94.88 392 ASN A N 1
ATOM 3041 C CA . ASN A 1 392 ? -5.619 -1.181 26.747 1.00 94.88 392 ASN A CA 1
ATOM 3042 C C . ASN A 1 392 ? -5.620 0.158 25.963 1.00 94.88 392 ASN A C 1
ATOM 3044 O O . ASN A 1 392 ? -4.682 0.482 25.236 1.00 94.88 392 ASN A O 1
ATOM 3048 N N . VAL A 1 393 ? -6.694 0.943 26.083 1.00 95.38 393 VAL A N 1
ATOM 3049 C CA . VAL A 1 393 ? -6.815 2.281 25.480 1.00 95.38 393 VAL A CA 1
AT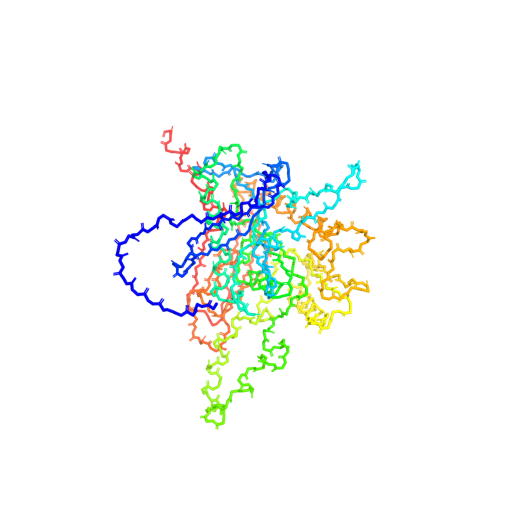OM 3050 C C . VAL A 1 393 ? -7.302 3.242 26.556 1.00 95.38 393 VAL A C 1
ATOM 3052 O O . VAL A 1 393 ? -8.354 3.012 27.146 1.00 95.38 393 VAL A O 1
ATOM 3055 N N . ILE A 1 394 ? -6.531 4.303 26.796 1.00 94.06 394 ILE A N 1
ATOM 3056 C CA . ILE A 1 394 ? -6.888 5.404 27.702 1.00 94.06 394 ILE A CA 1
ATOM 3057 C C . ILE A 1 394 ? -7.613 6.497 26.914 1.00 94.06 394 ILE A C 1
ATOM 3059 O O . ILE A 1 394 ? -8.663 6.970 27.334 1.00 94.06 394 ILE A O 1
ATOM 3063 N N . ILE A 1 395 ? -7.063 6.881 25.755 1.00 94.00 395 ILE A N 1
ATOM 3064 C CA . ILE A 1 395 ? -7.594 7.961 24.914 1.00 94.00 395 ILE A CA 1
ATOM 3065 C C . ILE A 1 395 ? -7.697 7.472 23.472 1.00 94.00 395 ILE A C 1
ATOM 3067 O O . ILE A 1 395 ? -6.743 6.907 22.926 1.00 94.00 395 ILE A O 1
ATOM 3071 N N . PHE A 1 396 ? -8.835 7.741 22.837 1.00 93.38 396 PHE A N 1
ATOM 3072 C CA . PHE A 1 396 ? -9.040 7.576 21.401 1.00 93.38 396 PHE A CA 1
ATOM 3073 C C . PHE A 1 396 ? -9.724 8.815 20.815 1.00 93.38 396 PHE A C 1
ATOM 3075 O O . PHE A 1 396 ? -10.459 9.506 21.520 1.00 93.38 396 PHE A O 1
ATOM 3082 N N . SER A 1 397 ? -9.476 9.103 19.536 1.00 89.06 397 SER A N 1
ATOM 3083 C CA . SER A 1 397 ? -10.195 10.136 18.789 1.00 89.06 397 SER A CA 1
ATOM 3084 C C . SER A 1 397 ? -11.260 9.511 17.891 1.00 89.06 397 SER A C 1
ATOM 3086 O O . SER A 1 397 ? -11.135 8.368 17.439 1.00 89.06 397 SER A O 1
ATOM 3088 N N . VAL A 1 398 ? -12.324 10.281 17.661 1.00 85.12 398 VAL A N 1
ATOM 3089 C CA . VAL A 1 398 ? -13.349 10.017 16.650 1.00 85.12 398 VAL A CA 1
ATOM 3090 C C . VAL A 1 398 ? -13.292 11.174 15.667 1.00 85.12 398 VAL A C 1
ATOM 3092 O O . VAL A 1 398 ? -13.774 12.271 15.947 1.00 85.12 398 VAL A O 1
ATOM 3095 N N . GLU A 1 399 ? -12.673 10.943 14.524 1.00 73.56 399 GLU A N 1
ATOM 3096 C CA . GLU A 1 399 ? -12.567 11.922 13.452 1.00 73.56 399 GLU A CA 1
ATOM 3097 C C . GLU A 1 399 ? -13.611 11.615 12.378 1.00 73.56 399 GLU A C 1
ATOM 3099 O O . GLU A 1 399 ? -13.965 10.461 12.125 1.00 73.56 399 GLU A O 1
ATOM 3104 N N . ALA A 1 400 ? -14.138 12.654 11.726 1.00 65.44 400 ALA A N 1
ATOM 3105 C CA . ALA A 1 400 ? -14.902 12.416 10.511 1.00 65.44 400 ALA A CA 1
ATOM 3106 C C . ALA A 1 400 ? -13.967 11.776 9.479 1.00 65.44 400 ALA A C 1
ATOM 3108 O O . ALA A 1 400 ? -12.809 12.172 9.361 1.00 65.44 400 ALA A O 1
ATOM 3109 N N . HIS A 1 401 ? -14.476 10.796 8.729 1.00 63.97 401 HIS A N 1
ATOM 3110 C CA . HIS A 1 401 ? -13.708 10.146 7.671 1.00 63.97 401 HIS A CA 1
ATOM 3111 C C . HIS A 1 401 ? -13.031 11.218 6.790 1.00 63.97 401 HIS A C 1
ATOM 3113 O O . HIS A 1 401 ? -13.710 12.172 6.420 1.00 63.97 401 HIS A O 1
ATOM 3119 N N . PRO A 1 402 ? -11.748 11.112 6.406 1.00 58.78 402 PRO A N 1
ATOM 3120 C CA . PRO A 1 402 ? -11.061 12.200 5.696 1.00 58.78 402 PRO A CA 1
ATOM 3121 C C . PRO A 1 402 ? -11.781 12.677 4.423 1.00 58.78 402 PRO A C 1
ATOM 3123 O O . PRO A 1 402 ? -11.889 13.870 4.157 1.00 58.78 402 PRO A O 1
ATOM 3126 N N . ILE A 1 403 ? -12.395 11.739 3.696 1.00 57.50 403 ILE A N 1
ATOM 3127 C CA . ILE A 1 403 ? -13.275 12.023 2.550 1.00 57.50 403 ILE A CA 1
ATOM 3128 C C . ILE A 1 403 ? -14.472 12.932 2.920 1.00 57.50 403 ILE A C 1
ATOM 3130 O O . ILE A 1 403 ? -14.892 13.740 2.103 1.00 57.50 403 ILE A O 1
ATOM 3134 N N . LEU A 1 404 ? -15.029 12.830 4.131 1.00 52.31 404 LEU A N 1
ATOM 3135 C CA . LEU A 1 404 ? -16.085 13.724 4.627 1.00 52.31 404 LEU A CA 1
ATOM 3136 C C . LEU A 1 404 ? -15.578 15.116 4.987 1.00 52.31 404 LEU A C 1
ATOM 3138 O O . LEU A 1 404 ? -16.304 16.085 4.784 1.00 52.31 404 LEU A O 1
ATOM 3142 N N . LEU A 1 405 ? -14.381 15.216 5.566 1.00 51.38 405 LEU A N 1
ATOM 3143 C CA . LEU A 1 405 ? -13.792 16.510 5.915 1.00 51.38 405 LEU A CA 1
ATOM 3144 C C . LEU A 1 405 ? -13.581 17.360 4.656 1.00 51.38 405 LEU A C 1
ATOM 3146 O O . LEU A 1 405 ? -13.892 18.546 4.666 1.00 51.38 405 LEU A O 1
ATOM 3150 N N . ASP A 1 406 ? -13.178 16.721 3.557 1.00 50.38 406 ASP A N 1
ATOM 3151 C CA . ASP A 1 406 ? -13.020 17.342 2.236 1.00 50.38 406 ASP A CA 1
ATOM 3152 C C . ASP A 1 406 ? -14.361 17.797 1.606 1.00 50.38 406 ASP A C 1
ATOM 3154 O O . ASP A 1 406 ? -14.379 18.675 0.748 1.00 50.38 406 ASP A O 1
ATOM 3158 N N . MET A 1 407 ? -15.500 17.238 2.047 1.00 48.16 407 MET A N 1
ATOM 3159 C CA . MET A 1 407 ? -16.846 17.591 1.554 1.00 48.16 407 MET A CA 1
ATOM 3160 C C . MET A 1 407 ? -17.584 18.609 2.432 1.00 48.16 407 MET A C 1
ATOM 3162 O O . MET A 1 407 ? -18.353 19.404 1.912 1.00 48.16 407 MET A O 1
ATOM 3166 N N . ARG A 1 408 ? -17.358 18.649 3.755 1.00 46.34 408 ARG A N 1
ATOM 3167 C CA . ARG A 1 408 ? -18.044 19.606 4.658 1.00 46.34 408 ARG A CA 1
ATOM 3168 C C . ARG A 1 408 ? -17.731 21.078 4.369 1.00 46.34 408 ARG A C 1
ATOM 3170 O O . ARG A 1 408 ? -18.473 21.950 4.818 1.00 46.34 408 ARG A O 1
ATOM 3177 N N . ASN A 1 409 ? -16.670 21.358 3.618 1.00 40.34 409 ASN A N 1
ATOM 3178 C CA . ASN A 1 409 ? -16.406 22.702 3.111 1.00 40.34 409 ASN A CA 1
ATOM 3179 C C . ASN A 1 409 ? -17.458 23.156 2.068 1.00 40.34 409 ASN A C 1
ATOM 3181 O O . ASN A 1 409 ? -17.670 24.356 1.942 1.00 40.34 409 ASN A O 1
ATOM 3185 N N . GLU A 1 410 ? -18.194 22.239 1.415 1.00 40.94 410 GLU A N 1
ATOM 3186 C CA . GLU A 1 410 ? -19.272 22.568 0.458 1.00 40.94 410 GLU A CA 1
ATOM 3187 C C . GLU A 1 410 ? -20.497 23.212 1.134 1.00 40.94 410 GLU A C 1
ATOM 3189 O O . GLU A 1 410 ? -21.066 24.171 0.609 1.00 40.94 410 GLU A O 1
ATOM 3194 N N . ASP A 1 411 ? -20.903 22.721 2.312 1.00 40.56 411 ASP A N 1
ATOM 3195 C CA . ASP A 1 411 ? -22.102 23.214 3.011 1.00 40.56 411 ASP A CA 1
ATOM 3196 C C . ASP A 1 411 ? -21.864 24.556 3.718 1.00 40.56 411 ASP A C 1
ATOM 3198 O O . ASP A 1 411 ? -22.795 25.347 3.883 1.00 40.56 411 ASP A O 1
ATOM 3202 N N . ARG A 1 412 ? -20.621 24.842 4.132 1.00 38.28 412 ARG A N 1
ATOM 3203 C CA . ARG A 1 412 ? -20.266 26.140 4.728 1.00 38.28 412 ARG A CA 1
ATOM 3204 C C . ARG A 1 412 ? -20.206 27.252 3.687 1.00 38.28 412 ARG A C 1
ATOM 3206 O O . ARG A 1 412 ? -20.696 28.337 3.968 1.00 38.28 412 ARG A O 1
ATOM 3213 N N . GLU A 1 413 ? -19.674 26.989 2.495 1.00 40.41 413 GLU A N 1
ATOM 3214 C CA . GLU A 1 413 ? -19.614 28.000 1.430 1.00 40.41 413 GLU A CA 1
ATOM 3215 C C . GLU A 1 413 ? -20.974 28.228 0.754 1.00 40.41 413 GLU A C 1
ATOM 3217 O O . GLU A 1 413 ? -21.287 29.361 0.398 1.00 40.41 413 GLU A O 1
ATOM 3222 N N . ARG A 1 414 ? -21.843 27.208 0.659 1.00 41.12 414 ARG A N 1
ATOM 3223 C CA . ARG A 1 414 ? -23.224 27.396 0.170 1.00 41.12 414 ARG A CA 1
ATOM 3224 C C . ARG A 1 414 ? -24.125 28.156 1.143 1.00 41.12 414 ARG A C 1
ATOM 3226 O O . ARG A 1 414 ? -24.980 28.907 0.691 1.00 41.12 414 ARG A O 1
ATOM 3233 N N . ASN A 1 415 ? -23.935 27.987 2.452 1.00 37.31 415 ASN A N 1
ATOM 3234 C CA . ASN A 1 415 ? -24.721 28.697 3.470 1.00 37.31 415 ASN A CA 1
ATOM 3235 C C . ASN A 1 415 ? -24.132 30.058 3.874 1.00 37.31 415 ASN A C 1
ATOM 3237 O O . ASN A 1 415 ? -24.806 30.818 4.556 1.00 37.31 415 ASN A O 1
ATOM 3241 N N . ALA A 1 416 ? -22.904 30.382 3.460 1.00 36.09 416 ALA A N 1
ATOM 3242 C CA . ALA A 1 416 ? -22.328 31.721 3.621 1.00 36.09 416 ALA A CA 1
ATOM 3243 C C . ALA A 1 416 ? -22.733 32.692 2.492 1.00 36.09 416 ALA A C 1
ATOM 3245 O O . ALA A 1 416 ? -22.345 33.858 2.523 1.00 36.09 416 ALA A O 1
ATOM 3246 N N . GLY A 1 417 ? -23.483 32.209 1.493 1.00 39.41 417 GLY A N 1
ATOM 3247 C CA . GLY A 1 417 ? -23.960 32.977 0.340 1.00 39.41 417 GLY A CA 1
ATOM 3248 C C . GLY A 1 417 ? -25.457 33.305 0.337 1.00 39.41 417 GLY A C 1
ATOM 3249 O O . GLY A 1 417 ? -25.951 33.700 -0.716 1.00 39.41 417 GLY A O 1
ATOM 3250 N N . ASN A 1 418 ? -26.167 33.136 1.460 1.00 31.78 418 ASN A N 1
ATOM 3251 C CA . ASN A 1 418 ? -27.563 33.564 1.637 1.00 31.78 418 ASN A CA 1
ATOM 3252 C C . ASN A 1 418 ? -27.707 34.509 2.827 1.00 31.78 418 ASN A C 1
ATOM 3254 O O . ASN A 1 418 ? -27.233 34.130 3.922 1.00 31.78 418 ASN A O 1
#

Nearest PDB structures (foldseek):
  7ywp-assembly1_A  TM=5.875E-01  e=2.730E-08  Serratia proteamaculans
  7zjz-assembly1_A  TM=5.515E-01  e=6.756E-08  Serratia proteamaculans
  7ne4-assembly1_A  TM=5.263E-01  e=9.137E-08  Serratia proteamaculans
  7zaz-assembly3_CCC  TM=5.237E-01  e=5.942E-07  Omphalotus olearius
  7zb2-assembly7_GGG  TM=5.094E-01  e=1.227E-06  Omphalotus olearius

Secondary structure (DSSP, 8-state):
-------------------------TTS-EEEEEE-TTS-EEEEEEEPPGGG--GGG-B--TT-SS-EEEEEEEEPPTT--HHHHHHTT-EE-TTSSS--EE-SBTTBEEEEE---STTTTSTHHHHHHHHHHHHHHHHHHHHS-TTSPEEEEEEEEEEEETHHHHHHHHHHHH-GGGEEEEEEES--S-GGGSSGGGSTTTT-GGGGG--HHHHHHHHHHHGGG-GGGGGGGGTT--EEEEEETT-SSS-THHHHHHHHHIIIIIS-STTS-GGGGEEEEEETT--S--S-SSSTTS-HHHHSHHHHHHHHHHHHHHHHHHHHHHHHHTTT-----TT-SEEEEEESSTTT---BTTEEEEE-S-SSS-EEEEEEEESSTTS-EEEEEEES-SEEEEPPPHHHHHHHHHHHHHHTT-

InterPro domains:
  IPR029058 Alpha/Beta hydrolase fold [G3DSA:3.40.50.1820] (53-317)
  IPR029058 Alpha/Beta hydrolase fold [SSF53474] (69-289)
  IPR050955 Plant Biomass Hydrolyzing Esterase [PTHR43037] (64-298)

Organism: NCBI:txid652834

Radius of gyration: 23.36 Å; Cα contacts (8 Å, |Δi|>4): 867; chains: 1; bounding box: 83×56×66 Å

Solvent-accessible surface area (backbone atoms only — not comparable to full-atom values): 22464 Å² total; per-residue (Å²): 139,86,82,87,85,86,82,95,70,94,66,89,66,88,77,84,78,88,77,86,77,84,86,68,57,84,70,35,58,46,75,49,76,38,67,32,75,85,72,47,84,40,48,26,8,27,21,51,17,41,94,57,41,29,68,90,52,50,37,84,46,60,96,49,76,24,34,30,18,30,22,34,44,36,33,40,33,64,95,43,47,12,51,58,45,32,55,44,29,30,26,55,49,93,88,52,97,66,96,48,68,48,33,38,33,78,41,18,28,31,38,10,42,41,69,74,66,78,73,40,34,52,74,65,28,44,43,33,48,51,30,46,46,48,46,47,19,52,48,35,56,73,73,47,61,54,82,44,53,17,48,26,80,57,39,24,32,30,19,19,36,37,49,4,5,24,27,18,45,48,45,40,42,26,34,33,61,27,39,41,21,37,35,30,22,37,26,55,48,35,64,50,78,52,56,79,93,39,32,79,63,73,86,43,83,62,51,88,75,54,51,74,67,57,49,51,57,58,50,58,69,56,52,78,57,33,42,77,81,25,41,50,33,43,50,75,46,37,33,44,38,37,32,20,60,58,14,76,84,46,47,50,61,45,56,55,50,52,55,48,50,38,38,61,70,50,27,56,66,85,89,55,81,48,54,79,47,56,46,76,45,70,38,80,92,30,36,79,75,50,53,50,75,90,44,82,42,41,9,18,79,72,36,16,73,67,47,49,50,49,51,50,51,32,53,52,52,40,44,54,51,49,54,54,48,54,60,29,59,80,65,68,36,53,83,76,56,87,46,68,56,48,52,46,44,53,36,66,48,46,89,67,36,57,33,50,85,23,38,27,58,66,38,58,75,50,90,90,52,59,21,35,40,41,38,38,57,41,78,53,84,65,60,64,46,79,48,77,49,70,42,48,51,76,39,65,48,81,47,73,45,69,73,52,58,49,47,57,53,48,62,54,59,62,60,72,72,111

Sequence (418 aa):
RMGGGGNDDGYLGEAEATNTLRCRRRQETFMFTFEDADGSVSTSGAAFPINGTCGSYLRTASGRRNGLCPTVLSLHGTGVSGQSQADSYKRKLKKRKGDQFMFGVDGAWLVTPSRHGAHNWEHNGRRSALAAMESLSGIVESRFPSSVPSPDPYRVLFAGHSMGGHGAWIQLVHSPDRAIGGMPAAGWIRKESYGDSNNFMLLDVQLAQVSPYQKMVLESTVAENYVDTFVENLKGIPLYMRVGRNDRAVPPYYQRRIAREIKDVVYSRRGEDGGKFVKMAEIAGKEHWWWDTTSENDGGTLNDKDMRKQISFMLQRSHARFSSFLNAATKGLGHPLPLGNSFRVVSFRSCAFESKGGLRVIQRAEYTAPGVIDVRLHGKAGTRHVEINTKNVIIFSVEAHPILLDMRNEDRERNAGN